Protein AF-A0A4W6EZX6-F1 (afdb_monomer_lite)

Foldseek 3Di:
DDDDDDDDDDDDDDDDDDDDDDDDDDDDDDDDDDDDDDDDDDDDDDDDDDWDDDPPATWTQDPVRDTDGDDPPPLDPPPWAWDDLDPPDDIATAQVNFWAKEQLDAPVLQPVPCCVPQQFRPWDDDPDPALEIFTADGWLVSVVSNVVVCVVVVFQAAEEEEQAPFWWKFAADDPTTTIIGIDGSVDRPDGDFDPDPVDDSQNSNVSRLVVQLSRCVVPVQWDWHHHDPPPQVVDGDIGGHDDSVSMDTPCRSQCVCCVVRVNYHYDYQHAGPDDHGDPVSVVVVVVVLVPDPLQDPPHDPPDDRHRYYYYYRSRPDSVVVVSVVVVVSVCVVVVVPPVVVVVVLVVVLVVVLVVLVVVLVVVVCVPCVVVVCPDPSVLVCLLVVVSLLVSLPPAFFDDDDADDAALPCCVPQVFGPWDDQPPALEIFTADAFLVSVLSVVCVCCDPVNNALAEEEEEAAPFFWKQFPRDIDTDDDPVPDDPDPPDDDDGPDIGGPVVSQVVCCVVRVNYHYDYQHAFPLFAGDLVSLLVLLVSVVVSCVVPVSYHYYYYYNRRADRVLLSQLSVVLSVCLVPNDDDDDPDADADPPCRCQSLVVQVLLVVVLVLADVSVVLLVSSSVSQQSSQVSGPNQPRRLSNLLVVLLVCLVVDPDPVSSVVSQLSSLRSNNNSSVSSLSSSLSVVCVVVVCPDGSNNCCSPPVSVSCVSVSQQQRDRVVVDRSVVPNSSGSSSSSSVSRPRHDDDDDDDD

Organism: Lates calcarifer (NCBI:txid8187)

pLDDT: mean 79.23, std 20.23, range [23.23, 98.5]

Sequence (745 aa):
MGTTASAAPQPVSVASPLESVHGNGMADSRQSLSMSPFQTVNIHNNKAKSIITNKVAPVVITYNCRQEFQIHDDILKTNYKLGQISDTMPEHYLVQGEYFMVQDVYSKADVLNTTGSYGAPNFRQVKGSYPLYGMGQPSLNGFKQVLQRLQAQGHEEVIFFCVREEPVVFLHKDDDFVPYTPRRKENLHENLHGLEKEVLVESLELTIRKELHDFAKLNENIFFVYNDIEYFKDEPQKISITCEEDIHVTEEVYKRPMFTMPAYRYYRLPLPMEGAPLEEDFDAFVNILRERPSLSLGHNASRPLPALLFSCQVGVGRTNLAMILGTLVMNRLKGDSHSTKDYFLNRTIQSLERYFYLIVFNAYLHEQYPLAFVSNFSQWMCCHAWLYRLLACMDLSELSYLAPDVLSTMKEMKAVNFRRVPKMPIYGVAQPTSEAAGAVLAHLTDERRKHSHVLWVNLQEELVLEGNGQIFTPREPSLTLEQEKQMKMFKSCLTVQEIFNQHKSSHQGLVYKRIPLPDCSAPREEDFDKLLEAMKSALAEDSHSAFVFNCSNGKGRTTTAMVVAVLTLWHFNGFPEFADDEIVSVPDAKYTKGEFEVVMQLVRLLPDGHRMKREVDMALDSVSETMTPMHYHLREIIICTYRQIKSGKTEKECQQLLLRSLQCLERYIYLILFNTYLHLEKKDSWQRSFAVWMEQVAARAGVYDILNQLGFSEFENPRDTPLARLRCRWQQQNIQSLPFRGEFV

Structure (mmCIF, N/CA/C/O backbone):
data_AF-A0A4W6EZX6-F1
#
_entry.id   AF-A0A4W6EZX6-F1
#
loop_
_atom_site.group_PDB
_atom_site.id
_atom_site.type_symbol
_atom_site.label_atom_id
_atom_site.label_alt_id
_atom_site.label_comp_id
_atom_site.label_asym_id
_atom_site.label_entity_id
_atom_site.label_seq_id
_atom_site.pdbx_PDB_ins_code
_atom_site.Cartn_x
_atom_site.Cartn_y
_atom_site.Cartn_z
_atom_site.occupancy
_atom_site.B_iso_or_equiv
_atom_site.auth_seq_id
_atom_site.auth_comp_id
_atom_site.auth_asym_id
_atom_site.auth_atom_id
_atom_site.pdbx_PDB_model_num
ATOM 1 N N . MET A 1 1 ? -38.247 46.069 52.350 1.00 29.94 1 MET A N 1
ATOM 2 C CA . MET A 1 1 ? -38.306 47.483 51.901 1.00 29.94 1 MET A CA 1
ATOM 3 C C . MET A 1 1 ? -38.140 47.506 50.384 1.00 29.94 1 MET A C 1
ATOM 5 O O . MET A 1 1 ? -37.716 46.485 49.857 1.00 29.94 1 MET A O 1
ATOM 9 N N . GLY A 1 2 ? -38.572 48.567 49.689 1.00 28.72 2 GLY A N 1
ATOM 10 C CA . GLY A 1 2 ? -38.607 48.606 48.212 1.00 28.72 2 GLY A CA 1
ATOM 11 C C . GLY A 1 2 ? -37.226 48.744 47.544 1.00 28.72 2 GLY A C 1
ATOM 12 O O . GLY A 1 2 ? -36.215 48.616 48.226 1.00 28.72 2 GLY A O 1
ATOM 13 N N . THR A 1 3 ? -37.108 49.003 46.236 1.00 28.50 3 THR A N 1
ATOM 14 C CA . THR A 1 3 ? -38.098 49.490 45.239 1.00 28.50 3 THR A CA 1
ATOM 15 C C . THR A 1 3 ? -37.572 49.271 43.800 1.00 28.50 3 THR A C 1
ATOM 17 O O . THR A 1 3 ? -36.364 49.291 43.620 1.00 28.50 3 THR A O 1
ATOM 20 N N . THR A 1 4 ? -38.481 49.150 42.811 1.00 31.28 4 THR A N 1
ATOM 21 C CA . THR A 1 4 ? -38.395 49.582 41.374 1.00 31.28 4 THR A CA 1
ATOM 22 C C . THR A 1 4 ? -37.097 49.353 40.554 1.00 31.28 4 THR A C 1
ATOM 24 O O . THR A 1 4 ? -36.056 49.867 40.932 1.00 31.28 4 THR A O 1
ATOM 27 N N . ALA A 1 5 ? -37.059 48.642 39.412 1.00 28.27 5 ALA A N 1
ATOM 28 C CA . ALA A 1 5 ? -37.815 48.732 38.131 1.00 28.27 5 ALA A CA 1
ATOM 29 C C . ALA A 1 5 ? -37.121 49.566 37.011 1.00 28.27 5 ALA A C 1
ATOM 31 O O . ALA A 1 5 ? -36.201 50.330 37.282 1.00 28.27 5 ALA A O 1
ATOM 32 N N . SER A 1 6 ? -37.628 49.426 35.769 1.00 29.28 6 SER A N 1
ATOM 33 C CA . SER A 1 6 ? -37.137 49.945 34.463 1.00 29.28 6 SER A CA 1
ATOM 34 C C . SER A 1 6 ? -35.989 49.152 33.791 1.00 29.28 6 SER A C 1
ATOM 36 O O . SER A 1 6 ? -35.141 48.604 34.482 1.00 29.28 6 SER A O 1
ATOM 38 N N . ALA A 1 7 ? -35.921 49.028 32.453 1.00 28.20 7 ALA A N 1
ATOM 39 C CA . ALA A 1 7 ? -36.606 49.814 31.410 1.00 28.20 7 ALA A CA 1
ATOM 40 C C . ALA A 1 7 ? -37.227 49.008 30.234 1.00 28.20 7 ALA A C 1
ATOM 42 O O . ALA A 1 7 ? -37.025 47.809 30.079 1.00 28.20 7 ALA A O 1
ATOM 43 N N . ALA A 1 8 ? -38.025 49.743 29.451 1.00 29.09 8 ALA A N 1
ATOM 44 C CA . ALA A 1 8 ? -39.027 49.378 28.441 1.00 29.09 8 ALA A CA 1
ATOM 45 C C . ALA A 1 8 ? -38.514 48.799 27.078 1.00 29.09 8 ALA A C 1
ATOM 47 O O . ALA A 1 8 ? -37.305 48.727 26.868 1.00 29.09 8 ALA A O 1
ATOM 48 N N . PRO A 1 9 ? -39.420 48.391 26.148 1.00 36.22 9 PRO A N 1
ATOM 49 C CA . PRO A 1 9 ? -39.126 47.578 24.948 1.00 36.22 9 PRO A CA 1
ATOM 50 C C . PRO A 1 9 ? -39.354 48.322 23.602 1.00 36.22 9 PRO A C 1
ATOM 52 O O . PRO A 1 9 ? -39.570 49.530 23.634 1.00 36.22 9 PRO A O 1
ATOM 55 N N . GLN A 1 10 ? -39.405 47.570 22.471 1.00 27.00 10 GLN A N 1
ATOM 56 C CA . GLN A 1 10 ? -40.060 47.814 21.139 1.00 27.00 10 GLN A CA 1
ATOM 57 C C . GLN A 1 10 ? -39.105 47.626 19.922 1.00 27.00 10 GLN A C 1
ATOM 59 O O . GLN A 1 10 ? -37.898 47.769 20.105 1.00 27.00 10 GLN A O 1
ATOM 64 N N . PRO A 1 11 ? -39.587 47.442 18.662 1.00 34.47 11 PRO A N 1
ATOM 65 C CA . PRO A 1 11 ? -40.791 46.713 18.192 1.00 34.47 11 PRO A CA 1
ATOM 66 C C . PRO A 1 11 ? -40.631 45.930 16.852 1.00 34.47 11 PRO A C 1
ATOM 68 O O . PRO A 1 11 ? -39.888 46.352 15.974 1.00 34.47 11 PRO A O 1
ATOM 71 N N . VAL A 1 12 ? -41.468 44.904 16.615 1.00 25.17 12 VAL A N 1
ATOM 72 C CA . VAL A 1 12 ? -41.990 44.476 15.282 1.00 25.17 12 VAL A CA 1
ATOM 73 C C . VAL A 1 12 ? -43.359 43.809 15.561 1.00 25.17 12 VAL A C 1
ATOM 75 O O . VAL A 1 12 ? -43.411 42.941 16.425 1.00 25.17 12 VAL A O 1
ATOM 78 N N . SER A 1 13 ? -44.545 44.207 15.080 1.00 27.34 13 SER A N 1
ATOM 79 C CA . SER A 1 13 ? -45.048 44.692 13.772 1.00 27.34 13 SER A CA 1
ATOM 80 C C . SER A 1 13 ? -45.480 43.584 12.796 1.00 27.34 13 SER A C 1
ATOM 82 O O . SER A 1 13 ? -44.790 43.283 11.833 1.00 27.34 13 SER A O 1
ATOM 84 N N . VAL A 1 14 ? -46.657 43.014 13.095 1.00 25.73 14 VAL A N 1
ATOM 85 C CA . VAL A 1 14 ? -47.718 42.473 12.208 1.00 25.73 14 VAL A CA 1
ATOM 86 C C . VAL A 1 14 ? -47.364 42.135 10.747 1.00 25.73 14 VAL A C 1
ATOM 88 O O . VAL A 1 14 ? -47.022 43.014 9.962 1.00 25.73 14 VAL A O 1
ATOM 91 N N . ALA A 1 15 ? -47.695 40.904 10.341 1.00 26.58 15 ALA A N 1
ATOM 92 C CA . ALA A 1 15 ? -48.038 40.565 8.958 1.00 26.58 15 ALA A CA 1
ATOM 93 C C . ALA A 1 15 ? -49.455 39.958 8.899 1.00 26.58 15 ALA A C 1
ATOM 95 O O . ALA A 1 15 ? -49.827 39.153 9.754 1.00 26.58 15 ALA A O 1
ATOM 96 N N . SER A 1 16 ? -50.241 40.353 7.897 1.00 28.78 16 SER A N 1
ATOM 97 C CA . SER A 1 16 ? -51.589 39.846 7.591 1.00 28.78 16 SER A CA 1
ATOM 98 C C . SER A 1 16 ? -51.741 39.644 6.061 1.00 28.78 16 SER A C 1
ATOM 100 O O . SER A 1 16 ? -50.862 40.084 5.317 1.00 28.78 16 SER A O 1
ATOM 102 N N . PRO A 1 17 ? -52.756 38.895 5.577 1.00 39.66 17 PRO A N 1
ATOM 103 C CA . PRO A 1 17 ? -52.629 38.104 4.343 1.00 39.66 17 PRO A CA 1
ATOM 104 C C . PRO A 1 17 ? -53.345 38.676 3.101 1.00 39.66 17 PRO A C 1
ATOM 106 O O . PRO A 1 17 ? -54.164 39.584 3.205 1.00 39.66 17 PRO A O 1
ATOM 109 N N . LEU A 1 18 ? -53.113 38.031 1.950 1.00 25.83 18 LEU A N 1
ATOM 110 C CA . LEU A 1 18 ? -54.017 37.959 0.787 1.00 25.83 18 LEU A CA 1
ATOM 111 C C . LEU A 1 18 ? -54.174 36.466 0.410 1.00 25.83 18 LEU A C 1
ATOM 113 O O . LEU A 1 18 ? -53.188 35.735 0.442 1.00 25.83 18 LEU A O 1
ATOM 117 N N . GLU A 1 19 ? -55.394 35.910 0.365 1.00 25.92 19 GLU A N 1
ATOM 118 C CA . GLU A 1 19 ? -56.299 35.799 -0.811 1.00 25.92 19 GLU A CA 1
ATOM 119 C C . GLU A 1 19 ? -55.755 34.882 -1.928 1.00 25.92 19 GLU A C 1
ATOM 121 O O . GLU A 1 19 ? -54.588 34.974 -2.279 1.00 25.92 19 GLU A O 1
ATOM 126 N N . SER A 1 20 ? -56.518 34.008 -2.601 1.00 25.45 20 SER A N 1
ATOM 127 C CA . SER A 1 20 ? -57.930 33.546 -2.544 1.00 25.45 20 SER A CA 1
ATOM 128 C C . SER A 1 20 ? -57.994 32.187 -3.323 1.00 25.45 20 SER A C 1
ATOM 130 O O . SER A 1 20 ? -56.981 31.791 -3.888 1.00 25.45 20 SER A O 1
ATOM 132 N N . VAL A 1 21 ? -59.026 31.322 -3.346 1.00 27.55 21 VAL A N 1
ATOM 133 C CA . VAL A 1 21 ? -60.388 31.439 -3.927 1.00 27.55 21 VAL A CA 1
ATOM 134 C C . VAL A 1 21 ? -61.233 30.186 -3.550 1.00 27.55 21 VAL A C 1
ATOM 136 O O . VAL A 1 21 ? -60.694 29.117 -3.291 1.00 27.55 21 VAL A O 1
ATOM 139 N N . HIS A 1 22 ? -62.559 30.375 -3.545 1.00 28.58 22 HIS A N 1
ATOM 140 C CA . HIS A 1 22 ? -63.751 29.495 -3.430 1.00 28.58 22 HIS A CA 1
ATOM 141 C C . HIS A 1 22 ? -63.690 27.961 -3.701 1.00 28.58 22 HIS A C 1
ATOM 143 O O . HIS A 1 22 ? -62.875 27.488 -4.480 1.00 28.58 22 HIS A O 1
ATOM 149 N N . GLY A 1 23 ? -64.652 27.158 -3.198 1.00 26.31 23 GLY A N 1
ATOM 150 C CA . GLY A 1 23 ? -65.772 27.492 -2.286 1.00 26.31 23 GLY A CA 1
ATOM 151 C C . GLY A 1 23 ? -66.947 26.482 -2.233 1.00 26.31 23 GLY A C 1
ATOM 152 O O . GLY A 1 23 ? -66.912 25.471 -2.918 1.00 26.31 23 GLY A O 1
ATOM 153 N N . ASN A 1 24 ? -67.970 26.833 -1.427 1.00 27.44 24 ASN A N 1
ATOM 154 C CA . ASN A 1 24 ? -69.381 26.367 -1.312 1.00 27.44 24 ASN A CA 1
ATOM 155 C C . ASN A 1 24 ? -69.746 24.852 -1.305 1.00 27.44 24 ASN A C 1
ATOM 157 O O . ASN A 1 24 ? -69.285 24.088 -2.137 1.00 27.44 24 ASN A O 1
ATOM 161 N N . GLY A 1 25 ? -70.699 24.370 -0.483 1.00 26.47 25 GLY A N 1
ATOM 162 C CA . GLY A 1 25 ? -71.468 25.015 0.603 1.00 26.47 25 GLY A CA 1
ATOM 163 C C . GLY A 1 25 ? -72.848 24.367 0.894 1.00 26.47 25 GLY A C 1
ATOM 164 O O . GLY A 1 25 ? -73.399 23.710 0.020 1.00 26.47 25 GLY A O 1
ATOM 165 N N . MET A 1 26 ? -73.417 24.664 2.083 1.00 29.53 26 MET A N 1
ATOM 166 C CA . MET A 1 26 ? -74.809 24.400 2.561 1.00 29.53 26 MET A CA 1
ATOM 167 C C . MET A 1 26 ? -75.214 22.925 2.868 1.00 29.53 26 MET A C 1
ATOM 169 O O . MET A 1 26 ? -74.715 22.010 2.228 1.00 29.53 26 MET A O 1
ATOM 173 N N . ALA A 1 27 ? -76.088 22.601 3.848 1.00 29.56 27 ALA A N 1
ATOM 174 C CA . ALA A 1 27 ? -76.964 23.416 4.725 1.00 29.56 27 ALA A CA 1
ATOM 175 C C . ALA A 1 27 ? -77.236 22.783 6.130 1.00 29.56 27 ALA A C 1
ATOM 177 O O . ALA A 1 27 ? -77.193 21.565 6.253 1.00 29.56 27 ALA A O 1
ATOM 178 N N . ASP A 1 28 ? -77.578 23.631 7.122 1.00 27.83 28 ASP A N 1
ATOM 179 C CA . ASP A 1 28 ? -78.658 23.547 8.152 1.00 27.83 28 ASP A CA 1
ATOM 180 C C . ASP A 1 28 ? -78.988 22.261 8.971 1.00 27.83 28 ASP A C 1
ATOM 182 O O . ASP A 1 28 ? -78.931 21.150 8.469 1.00 27.83 28 ASP A O 1
ATOM 186 N N . SER A 1 29 ? -79.536 22.301 10.208 1.00 27.84 29 SER A N 1
ATOM 187 C CA . SER A 1 29 ? -79.684 23.325 11.283 1.00 27.84 29 SER A CA 1
ATOM 188 C C . SER A 1 29 ? -80.366 22.706 12.547 1.00 27.84 29 SER A C 1
ATOM 190 O O . SER A 1 29 ? -80.954 21.632 12.426 1.00 27.84 29 SER A O 1
ATOM 192 N N . ARG A 1 30 ? -80.363 23.427 13.702 1.00 28.06 30 ARG A N 1
ATOM 193 C CA . ARG A 1 30 ? -81.192 23.333 14.966 1.00 28.06 30 ARG A CA 1
ATOM 194 C C . ARG A 1 30 ? -80.369 23.182 16.271 1.00 28.06 30 ARG A C 1
ATOM 196 O O . ARG A 1 30 ? -79.596 22.248 16.398 1.00 28.06 30 ARG A O 1
ATOM 203 N N . GLN A 1 31 ? -80.345 24.205 17.149 1.00 27.80 31 GLN A N 1
ATOM 204 C CA . GLN A 1 31 ? -81.182 24.422 18.371 1.00 27.80 31 GLN A CA 1
ATOM 205 C C . GLN A 1 31 ? -80.861 23.471 19.555 1.00 27.80 31 GLN A C 1
ATOM 207 O O . GLN A 1 31 ? -80.696 22.284 19.333 1.00 27.80 31 GLN A O 1
ATOM 212 N N . SER A 1 32 ? -80.828 23.870 20.840 1.00 25.62 32 SER A N 1
ATOM 213 C CA . SER A 1 32 ? -80.883 25.190 21.518 1.00 25.62 32 SER A CA 1
ATOM 214 C C . SER A 1 32 ? -80.575 25.032 23.030 1.00 25.62 32 SER A C 1
ATOM 216 O O . SER A 1 32 ? -80.794 23.959 23.583 1.00 25.62 32 SER A O 1
ATOM 218 N N . LEU A 1 33 ? -80.130 26.096 23.714 1.00 28.69 33 LEU A N 1
ATOM 219 C CA . LEU A 1 33 ? -79.898 26.147 25.176 1.00 28.69 33 LEU A CA 1
ATOM 220 C C . LEU A 1 33 ? -81.200 26.291 25.998 1.00 28.69 33 LEU A C 1
ATOM 222 O O . LEU A 1 33 ? -82.121 26.974 25.555 1.00 28.69 33 LEU A O 1
ATOM 226 N N . SER A 1 34 ? -81.226 25.792 27.243 1.00 24.30 34 SER A N 1
ATOM 227 C CA . SER A 1 34 ? -82.145 26.268 28.298 1.00 24.30 34 SER A CA 1
ATOM 228 C C . SER A 1 34 ? -81.578 26.056 29.716 1.00 24.30 34 SER A C 1
ATOM 230 O O . SER A 1 34 ? -80.784 25.146 29.950 1.00 24.30 34 SER A O 1
ATOM 232 N N . MET A 1 35 ? -81.966 26.914 30.670 1.00 23.53 35 MET A N 1
ATOM 233 C CA . MET A 1 35 ? -81.557 26.854 32.084 1.00 23.53 35 MET A CA 1
ATOM 234 C C . MET A 1 35 ? -82.755 26.936 33.042 1.00 23.53 35 MET A C 1
ATOM 236 O O . MET A 1 35 ? -83.558 27.855 32.905 1.00 23.53 35 MET A O 1
ATOM 240 N N . SER A 1 36 ? -82.705 26.143 34.129 1.00 28.67 36 SER A N 1
ATOM 241 C CA . SER A 1 36 ? -83.253 26.450 35.480 1.00 28.67 36 SER A CA 1
ATOM 242 C C . SER A 1 36 ? -84.792 26.616 35.624 1.00 28.67 36 SER A C 1
ATOM 244 O O . SER A 1 36 ? -85.482 26.601 34.606 1.00 28.67 36 SER A O 1
ATOM 246 N N . PRO A 1 37 ? -85.375 26.820 36.838 1.00 48.88 37 PRO A N 1
ATOM 247 C CA . PRO A 1 37 ? -84.842 26.737 38.216 1.00 48.88 37 PRO A CA 1
ATOM 248 C C . PRO A 1 37 ? -85.743 25.889 39.184 1.00 48.88 37 PRO A C 1
ATOM 250 O O . PRO A 1 37 ? -86.470 25.014 38.728 1.00 48.88 37 PRO A O 1
ATOM 253 N N . PHE A 1 38 ? -85.711 26.223 40.495 1.00 24.36 38 PHE A N 1
ATOM 254 C CA . PHE A 1 38 ? -86.570 25.836 41.655 1.00 24.36 38 PHE A CA 1
ATOM 255 C C . PHE A 1 38 ? -86.063 24.708 42.596 1.00 24.36 38 PHE A C 1
ATOM 257 O O . PHE A 1 38 ? -85.518 23.721 42.123 1.00 24.36 38 PHE A O 1
ATOM 264 N N . GLN A 1 39 ? -86.283 24.724 43.929 1.00 25.66 39 GLN A N 1
ATOM 265 C CA . GLN A 1 39 ? -86.237 25.805 44.951 1.00 25.66 39 GLN A CA 1
ATOM 266 C C . GLN A 1 39 ? -86.296 25.185 46.379 1.00 25.66 39 GLN A C 1
ATOM 268 O O . GLN A 1 39 ? -87.244 24.456 46.627 1.00 25.66 39 GLN A O 1
ATOM 273 N N . THR A 1 40 ? -85.397 25.558 47.321 1.00 25.95 40 THR A N 1
ATOM 274 C CA . THR A 1 40 ? -85.543 25.523 48.826 1.00 25.95 40 THR A CA 1
ATOM 275 C C . THR A 1 40 ? -85.953 24.199 49.545 1.00 25.95 40 THR A C 1
ATOM 277 O O . THR A 1 40 ? -86.765 23.450 49.039 1.00 25.95 40 THR A O 1
ATOM 280 N N . VAL A 1 41 ? -85.565 23.808 50.775 1.00 26.48 41 VAL A N 1
ATOM 281 C CA . VAL A 1 41 ? -84.694 24.252 51.905 1.00 26.48 41 VAL A CA 1
ATOM 282 C C . VAL A 1 41 ? -84.519 22.980 52.794 1.00 26.48 41 VAL A C 1
ATOM 284 O O . VAL A 1 41 ? -85.448 22.181 52.851 1.00 26.48 41 VAL A O 1
ATOM 287 N N . ASN A 1 42 ? -83.383 22.659 53.444 1.00 23.23 42 ASN A N 1
ATOM 288 C CA . ASN A 1 42 ? -83.018 23.138 54.794 1.00 23.23 42 ASN A CA 1
ATOM 289 C C . ASN A 1 42 ? -81.659 22.582 55.325 1.00 23.23 42 ASN A C 1
ATOM 291 O O . ASN A 1 42 ? -81.168 21.580 54.819 1.00 23.23 42 ASN A O 1
ATOM 295 N N . ILE A 1 43 ? -81.179 23.173 56.438 1.00 26.91 43 ILE A N 1
ATOM 296 C CA . ILE A 1 43 ? -80.142 22.732 57.414 1.00 26.91 43 ILE A CA 1
ATOM 297 C C . ILE A 1 43 ? -78.716 23.353 57.306 1.00 26.91 43 ILE A C 1
ATOM 299 O O . ILE A 1 43 ? -77.799 22.833 56.685 1.00 26.91 43 ILE A O 1
ATOM 303 N N . HIS A 1 44 ? -78.578 24.455 58.065 1.00 27.33 44 HIS A N 1
ATOM 304 C CA . HIS A 1 44 ? -77.471 24.923 58.936 1.00 27.33 44 HIS A CA 1
ATOM 305 C C . HIS A 1 44 ? -76.073 25.392 58.440 1.00 27.33 44 HIS A C 1
ATOM 307 O O . HIS A 1 44 ? -75.187 24.613 58.120 1.00 27.33 44 HIS A O 1
ATOM 313 N N . ASN A 1 45 ? -75.853 26.710 58.628 1.00 29.42 45 ASN A N 1
ATOM 314 C CA . ASN A 1 45 ? -74.685 27.397 59.232 1.00 29.42 45 ASN A CA 1
ATOM 315 C C . ASN A 1 45 ? -73.281 26.767 59.029 1.00 29.42 45 ASN A C 1
ATOM 317 O O . ASN A 1 45 ? -72.906 25.856 59.754 1.00 29.42 45 ASN A O 1
ATOM 321 N N . ASN A 1 46 ? -72.370 27.325 58.220 1.00 29.61 46 ASN A N 1
ATOM 322 C CA . ASN A 1 46 ? -71.824 28.678 58.404 1.00 29.61 46 ASN A CA 1
ATOM 323 C C . ASN A 1 46 ? -71.061 29.205 57.163 1.00 29.61 46 ASN A C 1
ATOM 325 O O . ASN A 1 46 ? -70.109 28.590 56.699 1.00 29.61 46 ASN A O 1
ATOM 329 N N . LYS A 1 47 ? -71.450 30.406 56.715 1.00 35.09 47 LYS A N 1
ATOM 330 C CA . LYS A 1 47 ? -70.663 31.463 56.034 1.00 35.09 47 LYS A CA 1
ATOM 331 C C . LYS A 1 47 ? -69.443 31.052 55.170 1.00 35.09 47 LYS A C 1
ATOM 333 O O . LYS A 1 47 ? -68.318 30.974 55.645 1.00 35.09 47 LYS A O 1
ATOM 338 N N . ALA A 1 48 ? -69.721 30.940 53.868 1.00 35.50 48 ALA A N 1
ATOM 339 C CA . ALA A 1 48 ? -68.934 31.374 52.699 1.00 35.50 48 ALA A CA 1
ATOM 340 C C . ALA A 1 48 ? -67.387 31.440 52.767 1.00 35.50 48 ALA A C 1
ATOM 342 O O . ALA A 1 48 ? -66.806 32.287 53.443 1.00 35.50 48 ALA A O 1
ATOM 343 N N . LYS A 1 49 ? -66.738 30.697 51.857 1.00 39.66 49 LYS A N 1
ATOM 344 C CA . LYS A 1 49 ? -65.404 31.008 51.311 1.00 39.66 49 LYS A CA 1
ATOM 345 C C . LYS A 1 49 ? -65.531 31.319 49.818 1.00 39.66 49 LYS A C 1
ATOM 347 O O . LYS A 1 49 ? -66.300 30.661 49.122 1.00 39.66 49 LYS A O 1
ATOM 352 N N . SER A 1 50 ? -64.775 32.303 49.333 1.00 41.41 50 SER A N 1
ATOM 353 C CA . SER A 1 50 ? -64.684 32.601 47.899 1.00 41.41 50 SER A CA 1
ATOM 354 C C . SER A 1 50 ? -63.759 31.584 47.228 1.00 41.41 50 SER A C 1
ATOM 356 O O . SER A 1 50 ? -62.618 31.426 47.660 1.00 41.41 50 SER A O 1
ATOM 358 N N . ILE A 1 51 ? -64.249 30.886 46.204 1.00 47.81 51 ILE A N 1
ATOM 359 C CA . ILE A 1 51 ? -63.482 29.889 45.447 1.00 47.81 51 ILE A CA 1
ATOM 360 C C . ILE A 1 51 ? -63.096 30.513 44.106 1.00 47.81 51 ILE A C 1
ATOM 362 O O . ILE A 1 51 ? -63.968 30.871 43.319 1.00 47.81 51 ILE A O 1
ATOM 366 N N . ILE A 1 52 ? -61.793 30.611 43.833 1.00 50.12 52 ILE A N 1
ATOM 367 C CA . ILE A 1 52 ? -61.270 30.975 42.512 1.00 50.12 52 ILE A CA 1
ATOM 368 C C . ILE A 1 52 ? -60.585 29.736 41.939 1.00 50.12 52 ILE A C 1
ATOM 370 O O . ILE A 1 52 ? -59.468 29.391 42.318 1.00 50.12 52 ILE A O 1
ATOM 374 N N . THR A 1 53 ? -61.269 29.044 41.031 1.00 42.31 53 THR A N 1
ATOM 375 C CA . THR A 1 53 ? -60.719 27.886 40.319 1.00 42.31 53 THR A CA 1
ATOM 376 C C . THR A 1 53 ? -59.926 28.342 39.099 1.00 42.31 53 THR A C 1
ATOM 378 O O . THR A 1 53 ? -60.517 28.754 38.099 1.00 42.31 53 THR A O 1
ATOM 381 N N . ASN A 1 54 ? -58.601 28.194 39.130 1.00 45.47 54 ASN A N 1
ATOM 382 C CA . ASN A 1 54 ? -57.854 27.966 37.894 1.00 45.47 54 ASN A CA 1
ATOM 383 C C . ASN A 1 54 ? -57.905 26.460 37.578 1.00 45.47 54 ASN A C 1
ATOM 385 O O . ASN A 1 54 ? -57.845 25.640 38.492 1.00 45.47 54 ASN A O 1
ATOM 389 N N . LYS A 1 55 ? -57.991 26.080 36.297 1.00 53.66 55 LYS A N 1
ATOM 390 C CA . LYS A 1 55 ? -58.133 24.678 35.851 1.00 53.66 55 LYS A CA 1
ATOM 391 C C . LYS A 1 55 ? -56.908 23.787 36.121 1.00 53.66 55 LYS A C 1
ATOM 393 O O . LYS A 1 55 ? -56.959 22.606 35.805 1.00 53.66 55 LYS A O 1
ATOM 398 N N . VAL A 1 56 ? -55.826 24.343 36.669 1.00 49.75 56 VAL A N 1
ATOM 399 C CA . VAL A 1 56 ? -54.545 23.645 36.885 1.00 49.75 56 VAL A CA 1
ATOM 400 C C . VAL A 1 56 ? -54.258 23.377 38.374 1.00 49.75 56 VAL A C 1
ATOM 402 O O . VAL A 1 56 ? -53.525 22.450 38.686 1.00 49.75 56 VAL A O 1
ATOM 405 N N . ALA A 1 57 ? -54.852 24.144 39.300 1.00 46.69 57 ALA A N 1
ATOM 406 C CA . ALA A 1 57 ? -54.772 23.899 40.746 1.00 46.69 57 ALA A CA 1
ATOM 407 C C . ALA A 1 57 ? -55.888 24.666 41.496 1.00 46.69 57 ALA A C 1
ATOM 409 O O . ALA A 1 57 ? -55.925 25.900 41.415 1.00 46.69 57 ALA A O 1
ATOM 410 N N . PRO A 1 58 ? -56.789 23.995 42.242 1.00 50.12 58 PRO A N 1
ATOM 411 C CA . PRO A 1 58 ? -57.735 24.667 43.131 1.00 50.12 58 PRO A CA 1
ATOM 412 C C . PRO A 1 58 ? -57.019 25.191 44.384 1.00 50.12 58 PRO A C 1
ATOM 414 O O . PRO A 1 58 ? -56.302 24.445 45.046 1.00 50.12 58 PRO A O 1
ATOM 417 N N . VAL A 1 59 ? -57.246 26.455 44.752 1.00 48.75 59 VAL A N 1
ATOM 418 C CA . VAL A 1 59 ? -56.726 27.041 46.002 1.00 48.75 59 VAL A CA 1
ATOM 419 C C . VAL A 1 59 ? -57.894 27.439 46.897 1.00 48.75 59 VAL A C 1
ATOM 421 O O . VAL A 1 59 ? -58.735 28.252 46.508 1.00 48.75 59 VAL A O 1
ATOM 424 N N . VAL A 1 60 ? -57.936 26.898 48.117 1.00 50.00 60 VAL A N 1
ATOM 425 C CA . VAL A 1 60 ? -58.947 27.245 49.126 1.00 50.00 60 VAL A CA 1
ATOM 426 C C . VAL A 1 60 ? -58.340 28.212 50.137 1.00 50.00 60 VAL A C 1
ATOM 428 O O . VAL A 1 60 ? -57.546 27.824 50.988 1.00 50.00 60 VAL A O 1
ATOM 431 N N . ILE A 1 61 ? -58.746 29.481 50.089 1.00 51.81 61 ILE A N 1
ATOM 432 C CA . ILE A 1 61 ? -58.340 30.469 51.096 1.00 51.81 61 ILE A CA 1
ATOM 433 C C . ILE A 1 61 ? -59.237 30.303 52.326 1.00 51.81 61 ILE A C 1
ATOM 435 O O . ILE A 1 61 ? -60.459 30.450 52.245 1.00 51.81 61 ILE A O 1
ATOM 439 N N . THR A 1 62 ? -58.648 29.983 53.480 1.00 48.72 62 THR A N 1
ATOM 440 C CA . THR A 1 62 ? -59.387 29.923 54.751 1.00 48.72 62 THR A CA 1
ATOM 441 C C . THR A 1 62 ? -59.361 31.272 55.486 1.00 48.72 62 THR A C 1
ATOM 443 O O . THR A 1 62 ? -58.598 32.168 55.131 1.00 48.72 62 THR A O 1
ATOM 446 N N . TYR A 1 63 ? -60.200 31.439 56.517 1.00 48.12 63 TYR A N 1
ATOM 447 C CA . TYR A 1 63 ? -60.356 32.702 57.263 1.00 48.12 63 TYR A CA 1
ATOM 448 C C . TYR A 1 63 ? -59.065 33.233 57.927 1.00 48.12 63 TYR A C 1
ATOM 450 O O . TYR A 1 63 ? -59.048 34.372 58.381 1.00 48.12 63 TYR A O 1
ATOM 458 N N . ASN A 1 64 ? -57.991 32.435 57.983 1.00 54.94 64 ASN A N 1
ATOM 459 C CA . ASN A 1 64 ? -56.671 32.827 58.493 1.00 54.94 64 ASN A CA 1
ATOM 460 C C . ASN A 1 64 ? -55.689 33.318 57.401 1.00 54.94 64 ASN A C 1
ATOM 462 O O . ASN A 1 64 ? -54.519 33.549 57.705 1.00 54.94 64 ASN A O 1
ATOM 466 N N . CYS A 1 65 ? -56.137 33.438 56.144 1.00 49.38 65 CYS A N 1
ATOM 467 C CA . CYS A 1 65 ? -55.339 33.833 54.976 1.00 49.38 65 CYS A CA 1
ATOM 468 C C . CYS A 1 65 ? -54.099 32.961 54.685 1.00 49.38 65 CYS A C 1
ATOM 470 O O . CYS A 1 65 ? -53.181 33.414 54.001 1.00 49.38 65 CYS A O 1
ATOM 472 N N . ARG A 1 66 ? -54.060 31.705 55.152 1.00 45.22 66 ARG A N 1
ATOM 473 C CA . ARG A 1 66 ? -53.050 30.726 54.722 1.00 45.22 66 ARG A CA 1
ATOM 474 C C . ARG A 1 66 ? -53.502 30.013 53.448 1.00 45.22 66 ARG A C 1
ATOM 476 O O . ARG A 1 66 ? -54.675 29.661 53.313 1.00 45.22 66 ARG A O 1
ATOM 483 N N . GLN A 1 67 ? -52.561 29.811 52.527 1.00 42.53 67 GLN A N 1
ATOM 484 C CA . GLN A 1 67 ? -52.713 28.869 51.421 1.00 42.53 67 GLN A CA 1
ATOM 485 C C . GLN A 1 67 ? -52.465 27.457 51.950 1.00 42.53 67 GLN A C 1
ATOM 487 O O . GLN A 1 67 ? -51.411 27.188 52.522 1.00 42.53 67 GLN A O 1
ATOM 492 N N . GLU A 1 68 ? -53.423 26.567 51.727 1.00 46.09 68 GLU A N 1
ATOM 493 C CA . GLU A 1 68 ? -53.274 25.127 51.922 1.00 46.09 68 GLU A CA 1
ATOM 494 C C . GLU A 1 68 ? -53.498 24.470 50.556 1.00 46.09 68 GLU A C 1
ATOM 496 O O . GLU A 1 68 ? -54.508 24.725 49.894 1.00 46.09 68 GLU A O 1
ATOM 501 N N . PHE A 1 69 ? -52.521 23.683 50.100 1.00 46.69 69 PHE A N 1
ATOM 502 C CA . PHE A 1 69 ? -52.630 22.909 48.866 1.00 46.69 69 PHE A CA 1
ATOM 503 C C . PHE A 1 69 ? -53.337 21.595 49.183 1.00 46.69 69 PHE A C 1
ATOM 505 O O . PHE A 1 69 ? -52.871 20.828 50.023 1.00 46.69 69 PHE A O 1
ATOM 512 N N . GLN A 1 70 ? -54.450 21.329 48.504 1.00 42.84 70 GLN A N 1
ATOM 513 C CA . GLN A 1 70 ? -55.129 20.044 48.600 1.00 42.84 70 GLN A CA 1
ATOM 514 C C . GLN A 1 70 ? -54.504 19.095 47.571 1.00 42.84 70 GLN A C 1
ATOM 516 O O . GLN A 1 70 ? -54.819 19.165 46.383 1.00 42.84 70 GLN A O 1
ATOM 521 N N . ILE A 1 71 ? -53.584 18.240 48.022 1.00 42.41 71 ILE A N 1
ATOM 522 C CA . ILE A 1 71 ? -53.161 17.075 47.241 1.00 42.41 71 ILE A CA 1
ATOM 523 C C . ILE A 1 71 ? -54.303 16.061 47.341 1.00 42.41 71 ILE A C 1
ATOM 525 O O . ILE A 1 71 ? -54.681 15.653 48.439 1.00 42.41 71 ILE A O 1
ATOM 529 N N . HIS A 1 72 ? -54.892 15.700 46.204 1.00 41.94 72 HIS A N 1
ATOM 530 C CA . HIS A 1 72 ? -55.770 14.538 46.123 1.00 41.94 72 HIS A CA 1
ATOM 531 C C . HIS A 1 72 ? -54.888 13.298 45.942 1.00 41.94 72 HIS A C 1
ATOM 533 O O . HIS A 1 72 ? -54.468 13.010 44.826 1.00 41.94 72 HIS A O 1
ATOM 539 N N . ASP A 1 73 ? -54.630 12.571 47.032 1.00 43.44 73 ASP A N 1
ATOM 540 C CA . ASP A 1 73 ? -53.904 11.285 47.036 1.00 43.44 73 ASP A CA 1
ATOM 541 C C . ASP A 1 73 ? -54.756 10.103 46.509 1.00 43.44 73 ASP A C 1
ATOM 543 O O . ASP A 1 73 ? -54.433 8.932 46.719 1.00 43.44 73 ASP A O 1
ATOM 547 N N . ASP A 1 74 ? -55.854 10.386 45.803 1.00 46.97 74 ASP A N 1
ATOM 548 C CA . ASP A 1 74 ? -56.676 9.373 45.145 1.00 46.97 74 ASP A CA 1
ATOM 549 C C . ASP A 1 74 ? -55.964 8.889 43.869 1.00 46.97 74 ASP A C 1
ATOM 551 O O . ASP A 1 74 ? -56.077 9.500 42.803 1.00 46.97 74 ASP A O 1
ATOM 555 N N . ILE A 1 75 ? -55.225 7.777 43.970 1.00 54.47 75 ILE A N 1
ATOM 556 C CA . ILE A 1 75 ? -54.562 7.131 42.825 1.00 54.47 75 ILE A CA 1
ATOM 557 C C . ILE A 1 75 ? -55.631 6.600 41.854 1.00 54.47 75 ILE A C 1
ATOM 559 O O . ILE A 1 75 ? -56.150 5.488 41.987 1.00 54.47 75 ILE A O 1
ATOM 563 N N . LEU A 1 76 ? -55.976 7.409 40.854 1.00 51.69 76 LEU A N 1
ATOM 564 C CA . LEU A 1 76 ? -56.947 7.049 39.827 1.00 51.69 76 LEU A CA 1
ATOM 565 C C . LEU A 1 76 ? -56.352 5.988 38.890 1.00 51.69 76 LEU A C 1
ATOM 567 O O . LEU A 1 76 ? -55.487 6.286 38.072 1.00 51.69 76 LEU A O 1
ATOM 571 N N . LYS A 1 77 ? -56.892 4.761 38.933 1.00 55.53 77 LYS A N 1
ATOM 572 C CA . LYS A 1 77 ? -56.557 3.633 38.028 1.00 55.53 77 LYS A CA 1
ATOM 573 C C . LYS A 1 77 ? -56.793 3.897 36.526 1.00 55.53 77 LYS A C 1
ATOM 575 O O . LYS A 1 77 ? -56.649 2.991 35.708 1.00 55.53 77 LYS A O 1
ATOM 580 N N . THR A 1 78 ? -57.204 5.099 36.137 1.00 47.91 78 THR A N 1
ATOM 581 C CA . THR A 1 78 ? -57.490 5.452 34.747 1.00 47.91 78 THR A CA 1
ATOM 582 C C . THR A 1 78 ? -56.202 5.484 33.921 1.00 47.91 78 THR A C 1
ATOM 584 O O . THR A 1 78 ? -55.441 6.443 34.017 1.00 47.91 78 THR A O 1
ATOM 587 N N . ASN A 1 79 ? -56.043 4.471 33.057 1.00 64.62 79 ASN A N 1
ATOM 588 C CA . ASN A 1 79 ? -55.067 4.328 31.957 1.00 64.62 79 ASN A CA 1
ATOM 589 C C . ASN A 1 79 ? -53.788 3.503 32.216 1.00 64.62 79 ASN A C 1
ATOM 591 O O . ASN A 1 79 ? -52.978 3.379 31.298 1.00 64.62 79 ASN A O 1
ATOM 595 N N . TYR A 1 80 ? -53.609 2.871 33.380 1.00 85.00 80 TYR A N 1
ATOM 596 C CA . TYR A 1 80 ? -52.497 1.924 33.564 1.00 85.00 80 TYR A CA 1
ATOM 597 C C . TYR A 1 80 ? -52.766 0.585 32.863 1.00 85.00 80 TYR A C 1
ATOM 599 O O . TYR A 1 80 ? -53.864 0.036 32.962 1.00 85.00 80 TYR A O 1
ATOM 607 N N . LYS A 1 81 ? -51.756 0.050 32.165 1.00 89.06 81 LYS A N 1
ATOM 608 C CA . LYS A 1 81 ? -51.823 -1.254 31.487 1.00 89.06 81 LYS A CA 1
ATOM 609 C C . LYS A 1 81 ? -51.231 -2.356 32.368 1.00 89.06 81 LYS A C 1
ATOM 611 O O . LYS A 1 81 ? -50.213 -2.153 33.030 1.00 89.06 81 LYS A O 1
ATOM 616 N N . LEU A 1 82 ? -51.864 -3.523 32.326 1.00 91.12 82 LEU A N 1
ATOM 617 C CA . LEU A 1 82 ? -51.378 -4.766 32.918 1.00 91.12 82 LEU A CA 1
ATOM 618 C C . LEU A 1 82 ? -50.797 -5.679 31.823 1.00 91.12 82 LEU A C 1
ATOM 620 O O . LEU A 1 82 ? -51.070 -5.495 30.633 1.00 91.12 82 LEU A O 1
ATOM 624 N N . GLY A 1 83 ? -49.989 -6.658 32.219 1.00 90.56 83 GLY A N 1
ATOM 625 C CA . GLY A 1 83 ? -49.512 -7.714 31.338 1.00 90.56 83 GLY A CA 1
ATOM 626 C C . GLY A 1 83 ? -48.942 -8.918 32.087 1.00 90.56 83 GLY A C 1
ATOM 627 O O . GLY A 1 83 ? -48.504 -8.819 33.230 1.00 90.56 83 GLY A O 1
ATOM 628 N N . GLN A 1 84 ? -48.925 -10.055 31.392 1.00 91.75 84 GLN A N 1
ATOM 629 C CA . GLN A 1 84 ? -48.294 -11.315 31.797 1.00 91.75 84 GLN A CA 1
ATOM 630 C C . GLN A 1 84 ? -47.445 -11.880 30.646 1.00 91.75 84 GLN A C 1
ATOM 632 O O . GLN A 1 84 ? -47.737 -11.600 29.476 1.00 91.75 84 GLN A O 1
ATOM 637 N N . ILE A 1 85 ? -46.415 -12.667 30.970 1.00 88.94 85 ILE A N 1
ATOM 638 C CA . ILE A 1 85 ? -45.574 -13.388 29.993 1.00 88.94 85 ILE A CA 1
ATOM 639 C C . ILE A 1 85 ? -46.263 -14.666 29.487 1.00 88.94 85 ILE A C 1
ATOM 641 O O . ILE A 1 85 ? -46.157 -14.997 28.309 1.00 88.94 85 ILE A O 1
ATOM 645 N N . SER A 1 86 ? -47.011 -15.360 30.346 1.00 87.44 86 SER A N 1
ATOM 646 C CA . SER A 1 86 ? -47.801 -16.546 29.994 1.00 87.44 86 SER A CA 1
ATOM 647 C C . SER A 1 86 ? -49.086 -16.614 30.819 1.00 87.44 86 SER A C 1
ATOM 649 O O . SER A 1 86 ? -49.171 -16.004 31.884 1.00 87.44 86 SER A O 1
ATOM 651 N N . ASP A 1 87 ? -50.071 -17.392 30.366 1.00 85.62 87 ASP A N 1
ATOM 652 C CA . ASP A 1 87 ? -51.374 -17.539 31.045 1.00 85.62 87 ASP A CA 1
ATOM 653 C C . ASP A 1 87 ? -51.295 -18.259 32.403 1.00 85.62 87 ASP A C 1
ATOM 655 O O . ASP A 1 87 ? -52.273 -18.325 33.144 1.00 85.62 87 ASP A O 1
ATOM 659 N N . THR A 1 88 ? -50.124 -18.803 32.736 1.00 86.75 88 THR A N 1
ATOM 660 C CA . THR A 1 88 ? -49.820 -19.428 34.030 1.00 86.75 88 THR A CA 1
ATOM 661 C C . THR A 1 88 ? -49.113 -18.488 35.011 1.00 86.75 88 THR A C 1
ATOM 663 O O . THR A 1 88 ? -48.870 -18.882 36.149 1.00 86.75 88 THR A O 1
ATOM 666 N N . MET A 1 89 ? -48.753 -17.274 34.585 1.00 90.19 89 MET A N 1
ATOM 667 C CA . MET A 1 89 ? -48.070 -16.263 35.401 1.00 90.19 89 MET A CA 1
ATOM 668 C C . MET A 1 89 ? -49.048 -15.160 35.838 1.00 90.19 89 MET A C 1
ATOM 670 O O . MET A 1 89 ? -50.023 -14.902 35.137 1.00 90.19 89 MET A O 1
ATOM 674 N N . PRO A 1 90 ? -48.819 -14.501 36.989 1.00 90.12 90 PRO A N 1
ATOM 675 C CA . PRO A 1 90 ? -49.674 -13.412 37.444 1.00 90.12 90 PRO A CA 1
ATOM 676 C C . PRO A 1 90 ? -49.575 -12.198 36.513 1.00 90.12 90 PRO A C 1
ATOM 678 O O . PRO A 1 90 ? -48.485 -11.795 36.108 1.00 90.12 90 PRO A O 1
ATOM 681 N N . GLU A 1 91 ? -50.719 -11.582 36.230 1.00 92.31 91 GLU A N 1
ATOM 682 C CA . GLU A 1 91 ? -50.790 -10.310 35.514 1.00 92.31 91 GLU A CA 1
ATOM 683 C C . GLU A 1 91 ? -50.383 -9.147 36.437 1.00 92.31 91 GLU A C 1
ATOM 685 O O . GLU A 1 91 ? -50.822 -9.073 37.587 1.00 92.31 91 GLU A O 1
ATOM 690 N N . HIS A 1 92 ? -49.543 -8.230 35.951 1.00 93.69 92 HIS A N 1
ATOM 691 C CA . HIS A 1 92 ? -49.059 -7.092 36.736 1.00 93.69 92 HIS A CA 1
ATOM 692 C C . HIS A 1 92 ? -48.803 -5.840 35.887 1.00 93.69 92 HIS A C 1
ATOM 694 O O . HIS A 1 92 ? -48.803 -5.896 34.660 1.00 93.69 92 HIS A O 1
ATOM 700 N N . TYR A 1 93 ? -48.621 -4.685 36.537 1.00 93.44 93 TYR A N 1
ATOM 701 C CA . TYR A 1 93 ? -48.468 -3.398 35.850 1.00 93.44 93 TYR A CA 1
ATOM 702 C C . TYR A 1 93 ? -47.219 -3.343 34.961 1.00 93.44 93 TYR A C 1
ATOM 704 O O . TYR A 1 93 ? -46.143 -3.810 35.347 1.00 93.44 93 TYR A O 1
ATOM 712 N N . LEU A 1 94 ? -47.387 -2.735 33.783 1.00 93.12 94 LEU A N 1
ATOM 713 C CA . LEU A 1 94 ? -46.329 -2.458 32.814 1.00 93.12 94 LEU A CA 1
ATOM 714 C C . LEU A 1 94 ? -45.828 -1.018 32.967 1.00 93.12 94 LEU A C 1
ATOM 716 O O . LEU A 1 94 ? -46.609 -0.066 32.914 1.00 93.12 94 LEU A O 1
ATOM 720 N N . VAL A 1 95 ? -44.513 -0.861 33.080 1.00 92.06 95 VAL A N 1
ATOM 721 C CA . VAL A 1 95 ? -43.826 0.438 33.101 1.00 92.06 95 VAL A CA 1
ATOM 722 C C . VAL A 1 95 ? -43.964 1.111 31.735 1.00 92.06 95 VAL A C 1
ATOM 724 O O . VAL A 1 95 ? -43.831 0.456 30.699 1.00 92.06 95 VAL A O 1
ATOM 727 N N . GLN A 1 96 ? -44.315 2.401 31.725 1.00 89.88 96 GLN A N 1
ATOM 728 C CA . GLN A 1 96 ? -44.768 3.166 30.550 1.00 89.88 96 GLN A CA 1
ATOM 729 C C . GLN A 1 96 ? -45.887 2.469 29.743 1.00 89.88 96 GLN A C 1
ATOM 731 O O . GLN A 1 96 ? -46.132 2.783 28.580 1.00 89.88 96 GLN A O 1
ATOM 736 N N . GLY A 1 97 ? -46.573 1.488 30.340 1.00 89.44 97 GLY A N 1
ATOM 737 C CA . GLY A 1 97 ? -47.576 0.665 29.677 1.00 89.44 97 GLY A CA 1
ATOM 738 C C . GLY A 1 97 ? -47.051 -0.367 28.664 1.00 89.44 97 GLY A C 1
ATOM 739 O O . GLY A 1 97 ? -47.875 -0.990 27.994 1.00 89.44 97 GLY A O 1
ATOM 740 N N . GLU A 1 98 ? -45.735 -0.563 28.527 1.00 90.75 98 GLU A N 1
ATOM 741 C CA . GLU A 1 98 ? -45.143 -1.502 27.546 1.00 90.75 98 GLU A CA 1
ATOM 742 C C . GLU A 1 98 ? -44.035 -2.403 28.115 1.00 90.75 98 GLU A C 1
ATOM 744 O O . GLU A 1 98 ? -43.736 -3.447 27.529 1.00 90.75 98 GLU A O 1
ATOM 749 N N . TYR A 1 99 ? -43.426 -2.029 29.245 1.00 94.62 99 TYR A N 1
ATOM 750 C CA . TYR A 1 99 ? -42.178 -2.636 29.701 1.00 94.62 99 TYR A CA 1
ATOM 751 C C . TYR A 1 99 ? -42.312 -3.436 30.999 1.00 94.62 99 TYR A C 1
ATOM 753 O O . TYR A 1 99 ? -42.958 -3.014 31.961 1.00 94.62 99 TYR A O 1
ATOM 761 N N . PHE A 1 100 ? -41.612 -4.567 31.046 1.00 96.00 100 PHE A N 1
ATOM 762 C CA . PHE A 1 100 ? -41.335 -5.320 32.266 1.00 96.00 100 PHE A CA 1
ATOM 763 C C . PHE A 1 100 ? -39.967 -4.934 32.835 1.00 96.00 100 PHE A C 1
ATOM 765 O O . PHE A 1 100 ? -39.038 -4.651 32.080 1.00 96.00 100 PHE A O 1
ATOM 772 N N . MET A 1 101 ? -39.818 -4.960 34.161 1.00 96.44 101 MET A N 1
ATOM 773 C CA . MET A 1 101 ? -38.522 -4.744 34.809 1.00 96.44 101 MET A CA 1
ATOM 774 C C . MET A 1 101 ? -37.752 -6.061 34.916 1.00 96.44 101 MET A C 1
ATOM 776 O O . MET A 1 101 ? -38.236 -7.017 35.524 1.00 96.44 101 MET A O 1
ATOM 780 N N . VAL A 1 102 ? -36.548 -6.095 34.348 1.00 95.31 102 VAL A N 1
ATOM 781 C CA . VAL A 1 102 ? -35.681 -7.281 34.302 1.00 95.31 102 VAL A CA 1
ATOM 782 C C . VAL A 1 102 ? -34.353 -6.986 34.993 1.00 95.31 102 VAL A C 1
ATOM 784 O O . VAL A 1 102 ? -33.814 -5.889 34.841 1.00 95.31 102 VAL A O 1
ATOM 787 N N . GLN A 1 103 ? -33.825 -7.939 35.765 1.00 93.88 103 GLN A N 1
ATOM 788 C CA . GLN A 1 103 ? -32.532 -7.804 36.433 1.00 93.88 103 GLN A CA 1
ATOM 789 C C . GLN A 1 103 ? -31.428 -7.584 35.395 1.00 93.88 103 GLN A C 1
ATOM 791 O O . GLN A 1 103 ? -31.292 -8.334 34.430 1.00 93.88 103 GLN A O 1
ATOM 796 N N . ASP A 1 104 ? -30.633 -6.534 35.582 1.00 90.50 104 ASP A N 1
ATOM 797 C CA . ASP A 1 104 ? -29.851 -5.981 34.478 1.00 90.50 104 ASP A CA 1
ATOM 798 C C . ASP A 1 104 ? -28.681 -6.866 34.010 1.00 90.50 104 ASP A C 1
ATOM 800 O O . ASP A 1 104 ? -28.340 -6.891 32.823 1.00 90.50 104 ASP A O 1
ATOM 804 N N . VAL A 1 105 ? -28.066 -7.603 34.938 1.00 81.81 105 VAL A N 1
ATOM 805 C CA . VAL A 1 105 ? -26.937 -8.500 34.670 1.00 81.81 105 VAL A CA 1
ATOM 806 C C . VAL A 1 105 ? -27.233 -9.870 35.268 1.00 81.81 105 VAL A C 1
ATOM 808 O O . VAL A 1 105 ? -27.301 -10.028 36.486 1.00 81.81 105 VAL A O 1
ATOM 811 N N . TYR A 1 106 ? -27.373 -10.867 34.397 1.00 72.31 106 TYR A N 1
ATOM 812 C CA . TYR A 1 106 ? -27.512 -12.274 34.768 1.00 72.31 106 TYR A CA 1
ATOM 813 C C . TYR A 1 106 ? -26.135 -12.924 34.987 1.00 72.31 106 TYR A C 1
ATOM 815 O O . TYR A 1 106 ? -25.120 -12.490 34.438 1.00 72.31 106 TYR A O 1
ATOM 823 N N . SER A 1 107 ? -26.087 -13.991 35.787 1.00 63.00 107 SER A N 1
ATOM 824 C CA . SER A 1 107 ? -24.842 -14.547 36.350 1.00 63.00 107 SER A CA 1
ATOM 825 C C . SER A 1 107 ? -23.769 -14.961 35.331 1.00 63.00 107 SER A C 1
ATOM 827 O O . SER A 1 107 ? -22.582 -14.846 35.624 1.00 63.00 107 SER A O 1
ATOM 829 N N . LYS A 1 108 ? -24.150 -15.401 34.124 1.00 71.50 108 LYS A N 1
ATOM 830 C CA . LYS A 1 108 ? -23.201 -15.816 33.069 1.00 71.50 108 LYS A CA 1
ATOM 831 C C . LYS A 1 108 ? -22.510 -14.644 32.357 1.00 71.50 108 LYS A C 1
ATOM 833 O O . LYS A 1 108 ? -21.561 -14.868 31.610 1.00 71.50 108 LYS A O 1
ATOM 838 N N . ALA A 1 109 ? -22.982 -13.412 32.546 1.00 79.31 109 ALA A N 1
ATOM 839 C CA . ALA A 1 109 ? -22.450 -12.238 31.858 1.00 79.31 109 ALA A CA 1
ATOM 840 C C . ALA A 1 109 ? -21.062 -11.803 32.388 1.00 79.31 109 ALA A C 1
ATOM 842 O O . ALA A 1 109 ? -20.306 -11.137 31.677 1.00 79.31 109 ALA A O 1
ATOM 843 N N . ASP A 1 110 ? -20.691 -12.199 33.611 1.00 87.56 110 ASP A N 1
ATOM 844 C CA . ASP A 1 110 ? -19.383 -11.921 34.219 1.00 87.56 110 ASP A CA 1
ATOM 845 C C . ASP A 1 110 ? -18.314 -12.947 33.802 1.00 87.56 110 ASP A C 1
ATOM 847 O O . ASP A 1 110 ? -17.891 -13.804 34.577 1.00 87.56 110 ASP A O 1
ATOM 851 N N . VAL A 1 111 ? -17.850 -12.847 32.556 1.00 88.19 111 VAL A N 1
ATOM 852 C CA . VAL A 1 111 ? -16.832 -13.743 31.977 1.00 88.19 111 VAL A CA 1
ATOM 853 C C . VAL A 1 111 ? -15.519 -13.732 32.777 1.00 88.19 111 VAL A C 1
ATOM 855 O O . VAL A 1 111 ? -14.819 -14.745 32.829 1.00 88.19 111 VAL A O 1
ATOM 858 N N . LEU A 1 112 ? -15.172 -12.612 33.423 1.00 89.19 112 LEU A N 1
ATOM 859 C CA . LEU A 1 112 ? -13.962 -12.501 34.248 1.00 89.19 112 LEU A CA 1
ATOM 860 C C . LEU A 1 112 ? -14.153 -12.950 35.710 1.00 89.19 112 LEU A C 1
ATOM 862 O O . LEU A 1 112 ? -13.162 -13.020 36.436 1.00 89.19 112 LEU A O 1
ATOM 866 N N . ASN A 1 113 ? -15.377 -13.287 36.135 1.00 91.44 113 ASN A N 1
ATOM 867 C CA . ASN A 1 113 ? -15.728 -13.683 37.508 1.00 91.44 113 ASN A CA 1
ATOM 868 C C . ASN A 1 113 ? -15.277 -12.666 38.583 1.00 91.44 113 ASN A C 1
ATOM 870 O O . ASN A 1 113 ? -14.838 -13.027 39.681 1.00 91.44 113 ASN A O 1
ATOM 874 N N . THR A 1 114 ? -15.358 -11.371 38.271 1.00 93.19 114 THR A N 1
ATOM 875 C CA . THR A 1 114 ? -14.886 -10.295 39.156 1.00 93.19 114 THR A CA 1
ATOM 876 C C . THR A 1 114 ? -15.948 -9.779 40.121 1.00 93.19 114 THR A C 1
ATOM 878 O O . THR A 1 114 ? -15.598 -9.089 41.075 1.00 93.19 114 THR A O 1
ATOM 881 N N . THR A 1 115 ? -17.224 -10.124 39.944 1.00 90.75 115 THR A N 1
ATOM 882 C CA . THR A 1 115 ? -18.328 -9.620 40.781 1.00 90.75 115 THR A CA 1
ATOM 883 C C . THR A 1 115 ? -18.107 -9.951 42.256 1.00 90.75 115 THR A C 1
ATOM 885 O O . THR A 1 115 ? -18.164 -9.060 43.098 1.00 90.75 115 THR A O 1
ATOM 888 N N . GLY A 1 116 ? -17.750 -11.199 42.578 1.00 87.94 116 GLY A N 1
ATOM 889 C CA . GLY A 1 116 ? -17.507 -11.627 43.963 1.00 87.94 116 GLY A CA 1
ATOM 890 C C . GLY A 1 116 ? -16.185 -11.149 44.581 1.00 87.94 116 GLY A C 1
ATOM 891 O O . GLY A 1 116 ? -16.018 -11.254 45.791 1.00 87.94 116 GLY A O 1
ATOM 892 N N . SER A 1 117 ? -15.234 -10.650 43.781 1.00 89.69 117 SER A N 1
ATOM 893 C CA . SER A 1 117 ? -13.875 -10.288 44.235 1.00 89.69 117 SER A CA 1
ATOM 894 C C . SER A 1 117 ? -13.538 -8.793 44.115 1.00 89.69 117 SER A C 1
ATOM 896 O O . SER A 1 117 ? -12.623 -8.314 44.787 1.00 89.69 117 SER A O 1
ATOM 898 N N . TYR A 1 118 ? -14.279 -8.053 43.288 1.00 91.19 118 TYR A N 1
ATOM 899 C CA . TYR A 1 118 ? -14.126 -6.614 43.045 1.00 91.19 118 TYR A CA 1
ATOM 900 C C . TYR A 1 118 ? -15.451 -5.839 43.163 1.00 91.19 118 TYR A C 1
ATOM 902 O O . TYR A 1 118 ? -15.428 -4.614 43.085 1.00 91.19 118 TYR A O 1
ATOM 910 N N . GLY A 1 119 ? -16.593 -6.517 43.331 1.00 92.38 119 GLY A N 1
ATOM 911 C CA . GLY A 1 119 ? -17.919 -5.900 43.446 1.00 92.38 119 GLY A CA 1
ATOM 912 C C . GLY A 1 119 ? -18.606 -5.568 42.114 1.00 92.38 119 GLY A C 1
ATOM 913 O O . GLY A 1 119 ? -19.747 -5.116 42.120 1.00 92.38 119 GLY A O 1
ATOM 914 N N . ALA A 1 120 ? -17.957 -5.792 40.968 1.00 95.06 120 ALA A N 1
ATOM 915 C CA . ALA A 1 120 ? -18.527 -5.493 39.653 1.00 95.06 120 ALA A CA 1
ATOM 916 C C . ALA A 1 120 ? -18.177 -6.569 38.608 1.00 95.06 120 ALA A C 1
ATOM 918 O O . ALA A 1 120 ? -17.058 -7.098 38.640 1.00 95.06 120 ALA A O 1
ATOM 919 N N . PRO A 1 121 ? -19.085 -6.873 37.663 1.00 94.81 121 PRO A N 1
ATOM 920 C CA . PRO A 1 121 ? -18.824 -7.825 36.589 1.00 94.81 121 PRO A CA 1
ATOM 921 C C . PRO A 1 121 ? -17.791 -7.277 35.599 1.00 94.81 121 PRO A C 1
ATOM 923 O O . PRO A 1 121 ? -17.735 -6.076 35.328 1.00 94.81 121 PRO A O 1
ATOM 926 N N . ASN A 1 122 ? -16.957 -8.159 35.048 1.00 94.56 122 ASN A N 1
ATOM 927 C CA . ASN A 1 122 ? -15.900 -7.852 34.081 1.00 94.56 122 ASN A CA 1
ATOM 928 C C . ASN A 1 122 ? -14.952 -6.681 34.459 1.00 94.56 122 ASN A C 1
ATOM 930 O O . ASN A 1 122 ? -14.380 -6.041 33.570 1.00 94.56 122 ASN A O 1
ATOM 934 N N . PHE A 1 123 ? -14.755 -6.402 35.752 1.00 95.88 123 PHE A N 1
ATOM 935 C CA . PHE A 1 123 ? -13.888 -5.333 36.257 1.00 95.88 123 PHE A CA 1
ATOM 936 C C . PHE A 1 123 ? -12.421 -5.568 35.869 1.00 95.88 123 PHE A C 1
ATOM 938 O O . PHE A 1 123 ? -11.823 -6.591 36.200 1.00 95.88 123 PHE A O 1
ATOM 945 N N . ARG A 1 124 ? -11.804 -4.607 35.178 1.00 94.75 124 ARG A N 1
ATOM 946 C CA . ARG A 1 124 ? -10.420 -4.720 34.689 1.00 94.75 124 ARG A CA 1
ATOM 947 C C . ARG A 1 124 ? -9.749 -3.366 34.506 1.00 94.75 124 ARG A C 1
ATOM 949 O O . ARG A 1 124 ? -10.408 -2.372 34.220 1.00 94.75 124 ARG A O 1
ATOM 956 N N . GLN A 1 125 ? -8.422 -3.360 34.580 1.00 93.88 125 GLN A N 1
ATOM 957 C CA . GLN A 1 125 ? -7.571 -2.234 34.190 1.00 93.88 125 GLN A CA 1
ATOM 958 C C . GLN A 1 125 ? -7.006 -2.461 32.779 1.00 93.88 125 GLN A C 1
ATOM 960 O O . GLN A 1 125 ? -6.782 -3.605 32.371 1.00 93.88 125 GLN A O 1
ATOM 965 N N . VAL A 1 126 ? -6.759 -1.391 32.019 1.00 87.19 126 VAL A N 1
ATOM 966 C CA . VAL A 1 126 ? -6.074 -1.495 30.719 1.00 87.19 126 VAL A CA 1
ATOM 967 C C . VAL A 1 126 ? -4.607 -1.910 30.908 1.00 87.19 126 VAL A C 1
ATOM 969 O O . VAL A 1 126 ? -3.976 -1.567 31.906 1.00 87.19 126 VAL A O 1
ATOM 972 N N . LYS A 1 127 ? -4.030 -2.643 29.946 1.00 73.62 127 LYS A N 1
ATOM 973 C CA . LYS A 1 127 ? -2.612 -3.036 30.015 1.00 73.62 127 LYS A CA 1
ATOM 974 C C . LYS A 1 127 ? -1.706 -1.805 29.891 1.00 73.62 127 LYS A C 1
ATOM 976 O O . LYS A 1 127 ? -1.691 -1.156 28.850 1.00 73.62 127 LYS A O 1
ATOM 981 N N . GLY A 1 128 ? -0.924 -1.530 30.933 1.00 69.25 128 GLY A N 1
ATOM 982 C CA . GLY A 1 128 ? 0.025 -0.416 31.004 1.00 69.25 128 GLY A CA 1
ATOM 983 C C . GLY A 1 128 ? 0.013 0.244 32.383 1.00 69.25 128 GLY A C 1
ATOM 984 O O . GLY A 1 128 ? -0.642 -0.235 33.302 1.00 69.25 128 GLY A O 1
ATOM 985 N N . SER A 1 129 ? 0.712 1.371 32.529 1.00 71.62 129 SER A N 1
ATOM 986 C CA . SER A 1 129 ? 0.732 2.180 33.761 1.00 71.62 129 SER A CA 1
ATOM 987 C C . SER A 1 129 ? -0.360 3.263 33.776 1.00 71.62 129 SER A C 1
ATOM 989 O O . SER A 1 129 ? -0.132 4.387 34.229 1.00 71.62 129 SER A O 1
ATOM 991 N N . TYR A 1 130 ? -1.527 2.978 33.195 1.00 83.62 130 TYR A N 1
ATOM 992 C CA . TYR A 1 130 ? -2.636 3.929 33.082 1.00 83.62 130 TYR A CA 1
ATOM 993 C C . TYR A 1 130 ? -3.696 3.647 34.151 1.00 83.62 130 TYR A C 1
ATOM 995 O O . TYR A 1 130 ? -4.134 2.499 34.253 1.00 83.62 130 TYR A O 1
ATOM 1003 N N . PRO A 1 131 ? -4.142 4.654 34.925 1.00 90.81 131 PRO A N 1
ATOM 1004 C CA . PRO A 1 131 ? -5.241 4.502 35.873 1.00 90.81 131 PRO A CA 1
ATOM 1005 C C . PRO A 1 131 ? -6.572 4.513 35.102 1.00 90.81 131 PRO A C 1
ATOM 1007 O O . PRO A 1 131 ? -7.336 5.472 35.135 1.00 90.81 131 PRO A O 1
ATOM 1010 N N . LEU A 1 132 ? -6.807 3.470 34.307 1.00 93.56 132 LEU A N 1
ATOM 1011 C CA . LEU A 1 132 ? -7.936 3.381 33.391 1.00 93.56 132 LEU A CA 1
ATOM 1012 C C . LEU A 1 132 ? -8.590 2.005 33.495 1.00 93.56 132 LEU A C 1
ATOM 1014 O O . LEU A 1 132 ? -7.956 0.978 33.237 1.00 93.56 132 LEU A O 1
ATOM 1018 N N . TYR A 1 133 ? -9.867 2.015 33.862 1.00 96.50 133 TYR A N 1
ATOM 1019 C CA . TYR A 1 133 ? -10.626 0.861 34.318 1.00 96.50 133 TYR A CA 1
ATOM 1020 C C . TYR A 1 133 ? -11.947 0.737 33.563 1.00 96.50 133 TYR A C 1
ATOM 1022 O O . TYR A 1 133 ? -12.567 1.731 33.187 1.00 96.50 133 TYR A O 1
ATOM 1030 N N . GLY A 1 134 ? -12.399 -0.496 33.375 1.00 96.62 134 GLY A N 1
ATOM 1031 C CA . GLY A 1 134 ? -13.698 -0.809 32.800 1.00 96.62 134 GLY A CA 1
ATOM 1032 C C . GLY A 1 134 ? -14.405 -1.891 33.599 1.00 96.62 134 GLY A C 1
ATOM 1033 O O . GLY A 1 134 ? -13.758 -2.821 34.074 1.00 96.62 134 GLY A O 1
ATOM 1034 N N . MET A 1 135 ? -15.722 -1.776 33.724 1.00 96.75 135 MET A N 1
ATOM 1035 C CA . MET A 1 135 ? -16.596 -2.757 34.369 1.00 96.75 135 MET A CA 1
ATOM 1036 C C . MET A 1 135 ? -17.950 -2.846 33.654 1.00 96.75 135 MET A C 1
ATOM 1038 O O . MET A 1 135 ? -18.234 -2.060 32.743 1.00 96.75 135 MET A O 1
ATOM 1042 N N . GLY A 1 136 ? -18.758 -3.829 34.040 1.00 94.81 136 GLY A N 1
ATOM 1043 C CA . GLY A 1 136 ? -20.201 -3.848 33.817 1.00 94.81 136 GLY A CA 1
ATOM 1044 C C . GLY A 1 136 ? -20.964 -3.335 35.039 1.00 94.81 136 GLY A C 1
ATOM 1045 O O . GLY A 1 136 ? -20.359 -2.972 36.048 1.00 94.81 136 GLY A O 1
ATOM 1046 N N . GLN A 1 137 ? -22.290 -3.331 34.947 1.00 95.44 137 GLN A N 1
ATOM 1047 C CA . GLN A 1 137 ? -23.202 -2.783 35.941 1.00 95.44 137 GLN A CA 1
ATOM 1048 C C . GLN A 1 137 ? -23.080 -3.518 37.295 1.00 95.44 137 GLN A C 1
ATOM 1050 O O . GLN A 1 137 ? -23.390 -4.708 37.376 1.00 95.44 137 GLN A O 1
ATOM 1055 N N . PRO A 1 138 ? -22.660 -2.834 38.375 1.00 95.62 138 PRO A N 1
ATOM 1056 C CA . PRO A 1 138 ? -22.643 -3.393 39.723 1.00 95.62 138 PRO A CA 1
ATOM 1057 C C . PRO A 1 138 ? -23.967 -3.135 40.464 1.00 95.62 138 PRO A C 1
ATOM 1059 O O . PRO A 1 138 ? -24.768 -2.290 40.058 1.00 95.62 138 PRO A O 1
ATOM 1062 N N . SER A 1 139 ? -24.145 -3.786 41.615 1.00 95.56 139 SER A N 1
ATOM 1063 C CA . SER A 1 139 ? -25.068 -3.309 42.655 1.00 95.56 139 SER A CA 1
ATOM 1064 C C . SER A 1 139 ? -24.514 -2.066 43.368 1.00 95.56 139 SER A C 1
ATOM 1066 O O . SER A 1 139 ? -23.353 -1.687 43.174 1.00 95.56 139 SER A O 1
ATOM 1068 N N . LEU A 1 140 ? -25.310 -1.427 44.229 1.00 95.75 140 LEU A N 1
ATOM 1069 C CA . LEU A 1 140 ? -24.848 -0.281 45.018 1.00 95.75 140 LEU A CA 1
ATOM 1070 C C . LEU A 1 140 ? -23.679 -0.652 45.948 1.00 95.75 140 LEU A C 1
ATOM 1072 O O . LEU A 1 140 ? -22.680 0.071 45.993 1.00 95.75 140 LEU A O 1
ATOM 1076 N N . ASN A 1 141 ? -23.765 -1.763 46.686 1.00 95.56 141 ASN A N 1
ATOM 1077 C CA . ASN A 1 141 ? -22.664 -2.214 47.541 1.00 95.56 141 ASN A CA 1
ATOM 1078 C C . ASN A 1 141 ? -21.464 -2.699 46.715 1.00 95.56 141 ASN A C 1
ATOM 1080 O O . ASN A 1 141 ? -20.322 -2.436 47.097 1.00 95.56 141 ASN A O 1
ATOM 1084 N N . GLY A 1 142 ? -21.702 -3.315 45.556 1.00 95.62 142 GLY A N 1
ATOM 1085 C CA . GLY A 1 142 ? -20.658 -3.652 44.592 1.00 95.62 142 GLY A CA 1
ATOM 1086 C C . GLY A 1 142 ? -19.880 -2.426 44.098 1.00 95.62 142 GLY A C 1
ATOM 1087 O O . GLY A 1 142 ? -18.649 -2.405 44.114 1.00 95.62 142 GLY A O 1
ATOM 1088 N N . PHE A 1 143 ? -20.582 -1.338 43.769 1.00 96.81 143 PHE A N 1
ATOM 1089 C CA . PHE A 1 143 ? -19.959 -0.079 43.359 1.00 96.81 143 PHE A CA 1
ATOM 1090 C C . PHE A 1 143 ? -19.128 0.566 44.478 1.00 96.81 143 PHE A C 1
ATOM 1092 O O . PHE A 1 143 ? -18.019 1.044 44.229 1.00 96.81 143 PHE A O 1
ATOM 1099 N N . LYS A 1 144 ? -19.612 0.526 45.730 1.00 95.25 144 LYS A N 1
ATOM 1100 C CA . LYS A 1 144 ? -18.837 0.987 46.899 1.00 95.25 144 LYS A CA 1
ATOM 1101 C C . LYS A 1 144 ? -17.510 0.228 47.026 1.00 95.25 144 LYS A C 1
ATOM 1103 O O . LYS A 1 144 ? -16.490 0.863 47.287 1.00 95.25 144 LYS A O 1
ATOM 1108 N N . GLN A 1 145 ? -17.498 -1.090 46.800 1.00 95.81 145 GLN A N 1
ATOM 1109 C CA . GLN A 1 145 ? -16.270 -1.900 46.831 1.00 95.81 145 GLN A CA 1
ATOM 1110 C C . GLN A 1 145 ? -15.275 -1.485 45.736 1.00 95.81 145 GLN A C 1
ATOM 1112 O O . GLN A 1 145 ? -14.087 -1.326 46.025 1.00 95.81 145 GLN A O 1
ATOM 1117 N N . VAL A 1 146 ? -15.749 -1.231 44.508 1.00 96.75 146 VAL A N 1
ATOM 1118 C CA . VAL A 1 146 ? -14.905 -0.714 43.412 1.00 96.75 146 VAL A CA 1
ATOM 1119 C C . VAL A 1 146 ? -14.241 0.609 43.806 1.00 96.75 146 VAL A C 1
ATOM 1121 O O . VAL A 1 146 ? -13.023 0.747 43.678 1.00 96.75 146 VAL A O 1
ATOM 1124 N N . LEU A 1 147 ? -15.008 1.571 44.334 1.00 95.50 147 LEU A N 1
ATOM 1125 C CA . LEU A 1 147 ? -14.472 2.876 44.737 1.00 95.50 147 LEU A CA 1
ATOM 1126 C C . LEU A 1 147 ? -13.470 2.766 45.894 1.00 95.50 147 LEU A C 1
ATOM 1128 O O . LEU A 1 147 ? -12.377 3.327 45.802 1.00 95.50 147 LEU A O 1
ATOM 1132 N N . GLN A 1 148 ? -13.783 1.983 46.932 1.00 94.06 148 GLN A N 1
ATOM 1133 C CA . GLN A 1 148 ? -12.857 1.701 48.037 1.00 94.06 148 GLN A CA 1
ATOM 1134 C C . GLN A 1 148 ? -11.544 1.088 47.535 1.00 94.06 148 GLN A C 1
ATOM 1136 O O . GLN A 1 148 ? -10.466 1.423 48.030 1.00 94.06 148 GLN A O 1
ATOM 1141 N N . ARG A 1 149 ? -11.607 0.216 46.519 1.00 94.00 149 ARG A N 1
ATOM 1142 C CA . ARG A 1 149 ? -10.423 -0.411 45.923 1.00 94.00 149 ARG A CA 1
ATOM 1143 C C . ARG A 1 149 ? -9.576 0.576 45.123 1.00 94.00 149 ARG A C 1
ATOM 1145 O O . ARG A 1 149 ? -8.354 0.512 45.231 1.00 94.00 149 ARG A O 1
ATOM 1152 N N . LEU A 1 150 ? -10.190 1.507 44.389 1.00 93.69 150 LEU A N 1
ATOM 1153 C CA . LEU A 1 150 ? -9.467 2.589 43.706 1.00 93.69 150 LEU A CA 1
ATOM 1154 C C . LEU A 1 150 ? -8.794 3.543 44.710 1.00 93.69 150 LEU A C 1
ATOM 1156 O O . LEU A 1 150 ? -7.631 3.902 44.531 1.00 93.69 150 LEU A O 1
ATOM 1160 N N . GLN A 1 151 ? -9.468 3.885 45.811 1.00 91.62 151 GLN A N 1
ATOM 1161 C CA . GLN A 1 151 ? -8.866 4.673 46.894 1.00 91.62 151 GLN A CA 1
ATOM 1162 C C . GLN A 1 151 ? -7.684 3.940 47.548 1.00 91.62 151 GLN A C 1
ATOM 1164 O O . GLN A 1 151 ? -6.623 4.529 47.739 1.00 91.62 151 GLN A O 1
ATOM 1169 N N . ALA A 1 152 ? -7.821 2.639 47.825 1.00 91.50 152 ALA A N 1
ATOM 1170 C CA . ALA A 1 152 ? -6.745 1.810 48.377 1.00 91.50 152 ALA A CA 1
ATOM 1171 C C . ALA A 1 152 ? -5.547 1.628 47.418 1.00 91.50 152 ALA A C 1
ATOM 1173 O O . ALA A 1 152 ? -4.451 1.300 47.867 1.00 91.50 152 ALA A O 1
ATOM 1174 N N . GLN A 1 153 ? -5.739 1.852 46.113 1.00 90.75 153 GLN A N 1
ATOM 1175 C CA . GLN A 1 153 ? -4.674 1.903 45.101 1.00 90.75 153 GLN A CA 1
ATOM 1176 C C . GLN A 1 153 ? -3.999 3.286 44.989 1.00 90.75 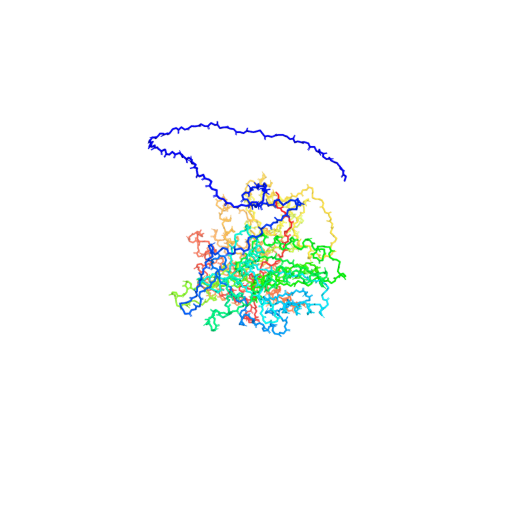153 GLN A C 1
ATOM 1178 O O . GLN A 1 153 ? -3.051 3.435 44.222 1.00 90.75 153 GLN A O 1
ATOM 1183 N N . GLY A 1 154 ? -4.443 4.284 45.764 1.00 88.88 154 GLY A N 1
ATOM 1184 C CA . GLY A 1 154 ? -3.858 5.628 45.791 1.00 88.88 154 GLY A CA 1
ATOM 1185 C C . GLY A 1 154 ? -4.426 6.602 44.753 1.00 88.88 154 GLY A C 1
ATOM 1186 O O . GLY A 1 154 ? -3.791 7.615 44.470 1.00 88.88 154 GLY A O 1
ATOM 1187 N N . HIS A 1 155 ? -5.597 6.329 44.169 1.00 90.75 155 HIS A N 1
ATOM 1188 C CA . HIS A 1 155 ? -6.237 7.263 43.237 1.00 90.75 155 HIS A CA 1
ATOM 1189 C C . HIS A 1 155 ? -6.965 8.388 43.985 1.00 90.75 155 HIS A C 1
ATOM 1191 O O . HIS A 1 155 ? -8.013 8.169 44.592 1.00 90.75 155 HIS A O 1
ATOM 1197 N N . GLU A 1 156 ? -6.405 9.600 43.923 1.00 86.50 156 GLU A N 1
ATOM 1198 C CA . GLU A 1 156 ? -6.962 10.801 44.565 1.00 86.50 156 GLU A CA 1
ATOM 1199 C C . GLU A 1 156 ? -8.198 11.353 43.830 1.00 86.50 156 GLU A C 1
ATOM 1201 O O . GLU A 1 156 ? -9.174 11.751 44.466 1.00 86.50 156 GLU A O 1
ATOM 1206 N N . GLU A 1 157 ? -8.174 11.356 42.494 1.00 91.00 157 GLU A N 1
ATOM 1207 C CA . GLU A 1 157 ? -9.268 11.796 41.618 1.00 91.00 157 GLU A CA 1
ATOM 1208 C C . GLU A 1 157 ? -9.832 10.585 40.859 1.00 91.00 157 GLU A C 1
ATOM 1210 O O . GLU A 1 157 ? -9.074 9.785 40.306 1.00 91.00 157 GLU A O 1
ATOM 1215 N N . VAL A 1 158 ? -11.161 10.444 40.830 1.00 94.06 158 VAL A N 1
ATOM 1216 C CA . VAL A 1 158 ? -11.867 9.342 40.153 1.00 94.06 158 VAL A CA 1
ATOM 1217 C C . VAL A 1 158 ? -12.981 9.927 39.293 1.00 94.06 158 VAL A C 1
ATOM 1219 O O . VAL A 1 158 ? -13.874 10.603 39.801 1.00 94.06 158 VAL A O 1
ATOM 1222 N N . ILE A 1 159 ? -12.953 9.661 37.992 1.00 93.88 159 ILE A N 1
ATOM 1223 C CA . ILE A 1 159 ? -13.950 10.143 37.037 1.00 93.88 159 ILE A CA 1
ATOM 1224 C C . ILE A 1 159 ? -14.684 8.926 36.482 1.00 93.88 159 ILE A C 1
ATOM 1226 O O . ILE A 1 159 ? -14.117 8.117 35.743 1.00 93.88 159 ILE A O 1
ATOM 1230 N N . PHE A 1 160 ? -15.943 8.786 36.884 1.00 96.19 160 PHE A N 1
ATOM 1231 C CA . PHE A 1 160 ? -16.814 7.690 36.499 1.00 96.19 160 PHE A CA 1
ATOM 1232 C C . PHE A 1 160 ? -17.700 8.074 35.309 1.00 96.19 160 PHE A C 1
ATOM 1234 O O . PHE A 1 160 ? -18.413 9.077 35.349 1.00 96.19 160 PHE A O 1
ATOM 1241 N N . PHE A 1 161 ? -17.669 7.244 34.269 1.00 95.50 161 PHE A N 1
ATOM 1242 C CA . PHE A 1 161 ? -18.462 7.363 33.052 1.00 95.50 161 PHE A CA 1
ATOM 1243 C C . PHE A 1 161 ? -19.449 6.193 32.955 1.00 95.50 161 PHE A C 1
ATOM 1245 O O . PHE A 1 161 ? -19.043 5.046 32.734 1.00 95.50 161 PHE A O 1
ATOM 1252 N N . CYS A 1 162 ? -20.746 6.478 33.061 1.00 95.00 162 CYS A N 1
ATOM 1253 C CA . CYS A 1 162 ? -21.786 5.550 32.622 1.00 95.00 162 CYS A CA 1
ATOM 1254 C C . CYS A 1 162 ? -21.991 5.737 31.116 1.00 95.00 162 CYS A C 1
ATOM 1256 O O . CYS A 1 162 ? -22.450 6.793 30.681 1.00 95.00 162 CYS A O 1
ATOM 1258 N N . VAL A 1 163 ? -21.644 4.722 30.321 1.00 93.69 163 VAL A N 1
ATOM 1259 C CA . VAL A 1 163 ? -21.742 4.764 28.852 1.00 93.69 163 VAL A CA 1
ATOM 1260 C C . VAL A 1 163 ? -22.986 4.051 28.313 1.00 93.69 163 VAL A C 1
ATOM 1262 O O . VAL A 1 163 ? -22.934 3.359 27.297 1.00 93.69 163 VAL A O 1
ATOM 1265 N N . ARG A 1 164 ? -24.103 4.172 29.042 1.00 91.44 164 ARG A N 1
ATOM 1266 C CA . ARG A 1 164 ? -25.389 3.518 28.747 1.00 91.44 164 ARG A CA 1
ATOM 1267 C C . ARG A 1 164 ? -26.408 4.503 28.185 1.00 91.44 164 ARG A C 1
ATOM 1269 O O . ARG A 1 164 ? -26.622 5.565 28.773 1.00 91.44 164 ARG A O 1
ATOM 1276 N N . GLU A 1 165 ? -27.041 4.103 27.086 1.00 87.75 165 GLU A N 1
ATOM 1277 C CA . GLU A 1 165 ? -28.196 4.775 26.473 1.00 87.75 165 GLU A CA 1
ATOM 1278 C C . GLU A 1 165 ? -29.513 4.395 27.168 1.00 87.75 165 GLU A C 1
ATOM 1280 O O . GLU A 1 165 ? -30.429 5.201 27.262 1.00 87.75 165 GLU A O 1
ATOM 1285 N N . GLU A 1 166 ? -29.593 3.182 27.711 1.00 90.50 166 GLU A N 1
ATOM 1286 C CA . GLU A 1 166 ? -30.781 2.648 28.362 1.00 90.50 166 GLU A CA 1
ATOM 1287 C C . GLU A 1 166 ? -30.949 3.170 29.807 1.00 90.50 166 GLU A C 1
ATOM 1289 O O . GLU A 1 166 ? -29.946 3.376 30.507 1.00 90.50 166 GLU A O 1
ATOM 1294 N N . PRO A 1 167 ? -32.194 3.374 30.284 1.00 93.06 167 PRO A N 1
ATOM 1295 C CA . PRO A 1 167 ? -32.480 3.769 31.663 1.00 93.06 167 PRO A CA 1
ATOM 1296 C C . PRO A 1 167 ? -32.272 2.599 32.630 1.00 93.06 167 PRO A C 1
ATOM 1298 O O . PRO A 1 167 ? -32.703 1.484 32.346 1.00 93.06 167 PRO A O 1
ATOM 1301 N N . VAL A 1 168 ? -31.675 2.855 33.797 1.00 95.38 168 VAL A N 1
ATOM 1302 C CA . VAL A 1 168 ? -31.484 1.850 34.859 1.00 95.38 168 VAL A CA 1
ATOM 1303 C C . VAL A 1 168 ? -32.063 2.368 36.172 1.00 95.38 168 VAL A C 1
ATOM 1305 O O . VAL A 1 168 ? -31.801 3.500 36.572 1.00 95.38 168 VAL A O 1
ATOM 1308 N N . VAL A 1 169 ? -32.804 1.522 36.881 1.00 97.00 169 VAL A N 1
ATOM 1309 C CA . VAL A 1 169 ? -33.256 1.798 38.251 1.00 97.00 169 VAL A CA 1
ATOM 1310 C C . VAL A 1 169 ? -32.755 0.706 39.180 1.00 97.00 169 VAL A C 1
ATOM 1312 O O . VAL A 1 169 ? -32.611 -0.449 38.785 1.00 97.00 169 VAL A O 1
ATOM 1315 N N . PHE A 1 170 ? -32.459 1.064 40.418 1.00 97.56 170 PHE A N 1
ATOM 1316 C CA . PHE A 1 170 ? -32.003 0.137 41.436 1.00 97.56 170 PHE A CA 1
ATOM 1317 C C . PHE A 1 170 ? -33.119 -0.074 42.449 1.00 97.56 170 PHE A C 1
ATOM 1319 O O . PHE A 1 170 ? -33.634 0.898 42.997 1.00 97.56 170 PHE A O 1
ATOM 1326 N N . LEU A 1 171 ? -33.467 -1.330 42.707 1.00 97.12 171 LEU A N 1
ATOM 1327 C CA . LEU A 1 171 ? -34.508 -1.704 43.661 1.00 97.12 171 LEU A CA 1
ATOM 1328 C C . LEU A 1 171 ? -33.866 -2.302 44.909 1.00 97.12 171 LEU A C 1
ATOM 1330 O O . LEU A 1 171 ? -32.930 -3.104 44.796 1.00 97.12 171 LEU A O 1
ATOM 1334 N N . HIS A 1 172 ? -34.368 -1.916 46.079 1.00 95.81 172 HIS A N 1
ATOM 1335 C CA . HIS A 1 172 ? -33.952 -2.498 47.346 1.00 95.81 172 HIS A CA 1
ATOM 1336 C C . HIS A 1 172 ? -34.289 -3.997 47.381 1.00 95.81 172 HIS A C 1
ATOM 1338 O O . HIS A 1 172 ? -35.432 -4.404 47.157 1.00 95.81 172 HIS A O 1
ATOM 1344 N N . LYS A 1 173 ? -33.281 -4.830 47.642 1.00 90.44 173 LYS A N 1
ATOM 1345 C CA . LYS A 1 173 ? -33.410 -6.283 47.755 1.00 90.44 173 LYS A CA 1
ATOM 1346 C C . LYS A 1 173 ? -32.407 -6.787 48.788 1.00 90.44 173 LYS A C 1
ATOM 1348 O O . LYS A 1 173 ? -31.208 -6.542 48.664 1.00 90.44 173 LYS A O 1
ATOM 1353 N N . ASP A 1 174 ? -32.916 -7.502 49.785 1.00 88.19 174 ASP A N 1
ATOM 1354 C CA . ASP A 1 174 ? -32.159 -7.954 50.954 1.00 88.19 174 ASP A CA 1
ATOM 1355 C C . ASP A 1 174 ? -31.495 -6.764 51.687 1.00 88.19 174 ASP A C 1
ATOM 1357 O O . ASP A 1 174 ? -32.219 -5.947 52.249 1.00 88.19 174 ASP A O 1
ATOM 1361 N N . ASP A 1 175 ? -30.162 -6.634 51.647 1.00 90.19 175 ASP A N 1
ATOM 1362 C CA . ASP A 1 175 ? -29.379 -5.529 52.245 1.00 90.19 175 ASP A CA 1
ATOM 1363 C C . ASP A 1 175 ? -28.631 -4.672 51.182 1.00 90.19 175 ASP A C 1
ATOM 1365 O O . ASP A 1 175 ? -27.613 -4.022 51.462 1.00 90.19 175 ASP A O 1
ATOM 1369 N N . ASP A 1 176 ? -29.072 -4.703 49.919 1.00 94.88 176 ASP A N 1
ATOM 1370 C CA . ASP A 1 176 ? -28.442 -3.990 48.798 1.00 94.88 176 ASP A CA 1
ATOM 1371 C C . ASP A 1 176 ? -29.477 -3.386 47.832 1.00 94.88 176 ASP A C 1
ATOM 1373 O O . ASP A 1 176 ? -30.673 -3.657 47.886 1.00 94.88 176 ASP A O 1
ATOM 1377 N N . PHE A 1 177 ? -28.998 -2.556 46.910 1.00 96.62 177 PHE A N 1
ATOM 1378 C CA . PHE A 1 177 ? -29.774 -2.011 45.803 1.00 96.62 177 PHE A CA 1
ATOM 1379 C C . PHE A 1 177 ? -29.284 -2.648 44.498 1.00 96.62 177 PHE A C 1
ATOM 1381 O O . PHE A 1 177 ? -28.141 -2.441 44.073 1.00 96.62 177 PHE A O 1
ATOM 1388 N N . VAL A 1 178 ? -30.151 -3.446 43.873 1.00 95.69 178 VAL A N 1
ATOM 1389 C CA . VAL A 1 178 ? -29.847 -4.279 42.698 1.00 95.69 178 VAL A CA 1
ATOM 1390 C C . VAL A 1 178 ? -30.375 -3.597 41.428 1.00 95.69 178 VAL A C 1
ATOM 1392 O O . VAL A 1 178 ? -31.507 -3.116 41.450 1.00 95.69 178 VAL A O 1
ATOM 1395 N N . PRO A 1 179 ? -29.600 -3.526 40.327 1.00 96.62 179 PRO A N 1
ATOM 1396 C CA . PRO A 1 179 ? -30.012 -2.850 39.097 1.00 96.62 179 PRO A CA 1
ATOM 1397 C C . PRO A 1 179 ? -31.017 -3.670 38.270 1.00 96.62 179 PRO A C 1
ATOM 1399 O O . PRO A 1 179 ? -30.815 -4.861 38.017 1.00 96.62 179 PRO A O 1
ATOM 1402 N N . TYR A 1 180 ? -32.049 -2.990 37.774 1.00 96.62 180 TYR A N 1
ATOM 1403 C CA . TYR A 1 180 ? -33.055 -3.489 36.840 1.00 96.62 180 TYR A CA 1
ATOM 1404 C C . TYR A 1 180 ? -33.201 -2.522 35.658 1.00 96.62 180 TYR A C 1
ATOM 1406 O O . TYR A 1 180 ? -33.074 -1.303 35.809 1.00 96.62 180 TYR A O 1
ATOM 1414 N N . THR A 1 181 ? -33.503 -3.064 34.481 1.00 95.31 181 THR A N 1
ATOM 1415 C CA . THR A 1 181 ? -33.774 -2.300 33.256 1.00 95.31 181 THR A CA 1
ATOM 1416 C C . THR A 1 181 ? -35.153 -2.640 32.683 1.00 95.31 181 THR A C 1
ATOM 1418 O O . THR A 1 181 ? -35.581 -3.793 32.780 1.00 95.31 181 THR A O 1
ATOM 1421 N N . PRO A 1 182 ? -35.880 -1.663 32.108 1.00 95.31 182 PRO A N 1
ATOM 1422 C CA . PRO A 1 182 ? -37.139 -1.921 31.418 1.00 95.31 182 PRO A CA 1
ATOM 1423 C C . PRO A 1 182 ? -36.883 -2.647 30.092 1.00 95.31 182 PRO A C 1
ATOM 1425 O O . PRO A 1 182 ? -35.971 -2.293 29.341 1.00 95.31 182 PRO A O 1
ATOM 1428 N N . ARG A 1 183 ? -37.699 -3.659 29.796 1.00 94.44 183 ARG A N 1
ATOM 1429 C CA . ARG A 1 183 ? -37.608 -4.507 28.599 1.00 94.44 183 ARG A CA 1
ATOM 1430 C C . ARG A 1 183 ? -38.972 -4.667 27.946 1.00 94.44 183 ARG A C 1
ATOM 1432 O O . ARG A 1 183 ? -39.978 -4.757 28.648 1.00 94.44 183 ARG A O 1
ATOM 1439 N N . ARG A 1 184 ? -39.013 -4.707 26.611 1.00 91.12 184 ARG A N 1
ATOM 1440 C CA . ARG A 1 184 ? -40.254 -4.917 25.845 1.00 91.12 184 ARG A CA 1
ATOM 1441 C C . ARG A 1 184 ? -40.835 -6.294 26.147 1.00 91.12 184 ARG A C 1
ATOM 1443 O O . ARG A 1 184 ? -40.092 -7.272 26.183 1.00 91.12 184 ARG A O 1
ATOM 1450 N N . LYS A 1 185 ? -42.159 -6.386 26.298 1.00 85.62 185 LYS A N 1
ATOM 1451 C CA . LYS A 1 185 ? -42.865 -7.665 26.485 1.00 85.62 185 LYS A CA 1
ATOM 1452 C C . LYS A 1 185 ? -42.538 -8.686 25.387 1.00 85.62 185 LYS A C 1
ATOM 1454 O O . LYS A 1 185 ? -42.470 -9.879 25.664 1.00 85.62 185 LYS A O 1
ATOM 1459 N N . GLU A 1 186 ? -42.326 -8.219 24.162 1.00 87.56 186 GLU A N 1
ATOM 1460 C CA . GLU A 1 186 ? -42.072 -9.051 22.984 1.00 87.56 186 GLU A CA 1
ATOM 1461 C C . GLU A 1 186 ? -40.650 -9.635 22.965 1.00 87.56 186 GLU A C 1
ATOM 1463 O O . GLU A 1 186 ? -40.419 -10.651 22.312 1.00 87.56 186 GLU A O 1
ATOM 1468 N N . ASN A 1 187 ? -39.696 -9.004 23.662 1.00 89.69 187 ASN A N 1
ATOM 1469 C CA . ASN A 1 187 ? -38.304 -9.444 23.726 1.00 89.69 187 ASN A CA 1
ATOM 1470 C C . ASN A 1 187 ? -37.619 -8.940 25.008 1.00 89.69 187 ASN A C 1
ATOM 1472 O O . ASN A 1 187 ? -37.122 -7.813 25.067 1.00 89.69 187 ASN A O 1
ATOM 1476 N N . LEU A 1 188 ? -37.551 -9.797 26.032 1.00 90.31 188 LEU A N 1
ATOM 1477 C CA . LEU A 1 188 ? -36.901 -9.458 27.303 1.00 90.31 188 LEU A CA 1
ATOM 1478 C C . LEU A 1 188 ? -35.364 -9.388 27.217 1.00 90.31 188 LEU A C 1
ATOM 1480 O O . LEU A 1 188 ? -34.733 -8.812 28.104 1.00 90.31 188 LEU A O 1
ATOM 1484 N N . HIS A 1 189 ? -34.744 -9.966 26.181 1.00 87.94 189 HIS A N 1
ATOM 1485 C CA . HIS A 1 189 ? -33.283 -10.060 26.081 1.00 87.94 189 HIS A CA 1
ATOM 1486 C C . HIS A 1 189 ? -32.622 -8.748 25.619 1.00 87.94 189 HIS A C 1
ATOM 1488 O O . HIS A 1 189 ? -31.480 -8.468 25.992 1.00 87.94 189 HIS A O 1
ATOM 1494 N N . GLU A 1 190 ? -33.330 -7.912 24.857 1.00 86.81 190 GLU A N 1
ATOM 1495 C CA . GLU A 1 190 ? -32.817 -6.655 24.292 1.00 86.81 190 GLU A CA 1
ATOM 1496 C C . GLU A 1 190 ? -33.088 -5.454 25.205 1.00 86.81 190 GLU A C 1
ATOM 1498 O O . GLU A 1 190 ? -34.142 -5.365 25.830 1.00 86.81 190 GLU A O 1
ATOM 1503 N N . ASN A 1 191 ? -32.132 -4.524 25.328 1.00 88.81 191 ASN A N 1
ATOM 1504 C CA . ASN A 1 191 ? -32.389 -3.267 26.043 1.00 88.81 191 ASN A CA 1
ATOM 1505 C C . ASN A 1 191 ? -33.147 -2.301 25.125 1.00 88.81 191 ASN A C 1
ATOM 1507 O O . ASN A 1 191 ? -33.079 -2.406 23.896 1.00 88.81 191 ASN A O 1
ATOM 1511 N N . LEU A 1 192 ? -33.775 -1.291 25.729 1.00 87.62 192 LEU A N 1
ATOM 1512 C CA . LEU A 1 192 ? -34.198 -0.106 24.990 1.00 87.62 192 LEU A CA 1
ATOM 1513 C C . LEU A 1 192 ? -32.973 0.559 24.344 1.00 87.62 192 LEU A C 1
ATOM 1515 O O . LEU A 1 192 ? -31.946 0.738 24.995 1.00 87.62 192 LEU A O 1
ATOM 1519 N N . HIS A 1 193 ? -33.102 0.902 23.070 1.00 82.00 193 HIS A N 1
ATOM 1520 C CA . HIS A 1 193 ? -32.081 1.537 22.243 1.00 82.00 193 HIS A CA 1
ATOM 1521 C C . HIS A 1 193 ? -32.766 2.546 21.316 1.00 82.00 193 HIS A C 1
ATOM 1523 O O . HIS A 1 193 ? -33.962 2.413 21.044 1.00 82.00 193 HIS A O 1
ATOM 1529 N N . GLY A 1 194 ? -32.035 3.560 20.846 1.00 69.88 194 GLY A N 1
ATOM 1530 C CA . GLY A 1 194 ? -32.594 4.558 19.921 1.00 69.88 194 GLY A CA 1
ATOM 1531 C C . GLY A 1 194 ? -33.753 5.385 20.501 1.00 69.88 194 GLY A C 1
ATOM 1532 O O . GLY A 1 194 ? -34.699 5.704 19.784 1.00 69.88 194 GLY A O 1
ATOM 1533 N N . LEU A 1 195 ? -33.696 5.704 21.799 1.00 72.31 195 LEU A N 1
ATOM 1534 C CA . LEU A 1 195 ? -34.650 6.606 22.457 1.00 72.31 195 LEU A CA 1
ATOM 1535 C C . LEU A 1 195 ? -34.648 7.988 21.774 1.00 72.31 195 LEU A C 1
ATOM 1537 O O . LEU A 1 195 ? -33.605 8.458 21.316 1.00 72.31 195 LEU A O 1
ATOM 1541 N N . GLU A 1 196 ? -35.812 8.638 21.695 1.00 61.03 196 GLU A N 1
ATOM 1542 C CA . GLU A 1 196 ? -35.959 9.934 21.019 1.00 61.03 196 GLU A CA 1
ATOM 1543 C C . GLU A 1 196 ? -35.025 10.992 21.633 1.00 61.03 196 GLU A C 1
ATOM 1545 O O . GLU A 1 196 ? -35.034 11.198 22.848 1.00 61.03 196 GLU A O 1
ATOM 1550 N N . LYS A 1 197 ? -34.247 11.700 20.791 1.00 57.91 197 LYS A N 1
ATOM 1551 C CA . LYS A 1 197 ? -33.213 12.674 21.218 1.00 57.91 197 LYS A CA 1
ATOM 1552 C C . LYS A 1 197 ? -33.732 13.800 22.135 1.00 57.91 197 LYS A C 1
ATOM 1554 O O . LYS A 1 197 ? -32.928 14.504 22.739 1.00 57.91 197 LYS A O 1
ATOM 1559 N N . GLU A 1 198 ? -35.047 13.996 22.223 1.00 56.03 198 GLU A N 1
ATOM 1560 C CA . GLU A 1 198 ? -35.695 15.031 23.037 1.00 56.03 198 GLU A CA 1
ATOM 1561 C C . GLU A 1 198 ? -35.909 14.615 24.508 1.00 56.03 198 GLU A C 1
ATOM 1563 O O . GLU A 1 198 ? -36.103 15.482 25.363 1.00 56.03 198 GLU A O 1
ATOM 1568 N N . VAL A 1 199 ? -35.836 13.317 24.838 1.00 63.53 199 VAL A N 1
ATOM 1569 C CA . VAL A 1 199 ? -36.063 12.804 26.201 1.00 63.53 199 VAL A CA 1
ATOM 1570 C C . VAL A 1 199 ? -34.740 12.414 26.864 1.00 63.53 199 VAL A C 1
ATOM 1572 O O . VAL A 1 199 ? -34.106 11.426 26.501 1.00 63.53 199 VAL A O 1
ATOM 1575 N N . LEU A 1 200 ? -34.345 13.158 27.902 1.00 78.50 200 LEU A N 1
ATOM 1576 C CA . LEU A 1 200 ? -33.210 12.783 28.752 1.00 78.50 200 LEU A CA 1
ATOM 1577 C C . LEU A 1 200 ? -33.500 11.467 29.486 1.00 78.50 200 LEU A C 1
ATOM 1579 O O . LEU A 1 200 ? -34.529 11.321 30.151 1.00 78.50 200 LEU A O 1
ATOM 1583 N N . VAL A 1 201 ? -32.560 10.524 29.420 1.00 87.00 201 VAL A N 1
ATOM 1584 C CA . VAL A 1 201 ? -32.710 9.178 29.999 1.00 87.00 201 VAL A CA 1
ATOM 1585 C C . VAL A 1 201 ? -32.874 9.240 31.523 1.00 87.00 201 VAL A C 1
ATOM 1587 O O . VAL A 1 201 ? -33.629 8.464 32.099 1.00 87.00 201 VAL A O 1
ATOM 1590 N N . GLU A 1 202 ? -32.255 10.219 32.182 1.00 88.62 202 GLU A N 1
ATOM 1591 C CA . GLU A 1 202 ? -32.454 10.525 33.603 1.00 88.62 202 GLU A CA 1
ATOM 1592 C C . GLU A 1 202 ? -33.909 10.915 33.925 1.00 88.62 202 GLU A C 1
ATOM 1594 O O . GLU A 1 202 ? -34.448 10.520 34.957 1.00 88.62 202 GLU A O 1
ATOM 1599 N N . SER A 1 203 ? -34.588 11.649 33.033 1.00 90.00 203 SER A N 1
ATOM 1600 C CA . SER A 1 203 ? -36.015 11.983 33.193 1.00 90.00 203 SER A CA 1
ATOM 1601 C C . SER A 1 203 ? -36.918 10.762 33.002 1.00 90.00 203 SER A C 1
ATOM 1603 O O . SER A 1 203 ? -37.945 10.639 33.676 1.00 90.00 203 SER A O 1
ATOM 1605 N N . LEU A 1 204 ? -36.514 9.824 32.140 1.00 90.44 204 LEU A N 1
ATOM 1606 C CA . LEU A 1 204 ? -37.185 8.534 32.005 1.00 90.44 204 LEU A CA 1
ATOM 1607 C C . LEU A 1 204 ? -36.984 7.671 33.264 1.00 90.44 204 LEU A C 1
ATOM 1609 O O . LEU A 1 204 ? -37.961 7.144 33.782 1.00 90.44 204 LEU A O 1
ATOM 1613 N N . GLU A 1 205 ? -35.775 7.597 33.832 1.00 94.75 205 GLU A N 1
ATOM 1614 C CA . GLU A 1 205 ? -35.513 6.886 35.099 1.00 94.75 205 GLU A CA 1
ATOM 1615 C C . GLU A 1 205 ? -36.356 7.422 36.269 1.00 94.75 205 GLU A C 1
ATOM 1617 O O . GLU A 1 205 ? -36.909 6.635 37.039 1.00 94.75 205 GLU A O 1
ATOM 1622 N N . LEU A 1 206 ? -36.512 8.746 36.383 1.00 93.50 206 LEU A N 1
ATOM 1623 C CA . LEU A 1 206 ? -37.378 9.371 37.393 1.00 93.50 206 LEU A CA 1
ATOM 1624 C C . LEU A 1 206 ? -38.865 9.046 37.174 1.00 93.50 206 LEU A C 1
ATOM 1626 O O . LEU A 1 206 ? -39.583 8.769 38.136 1.00 93.50 206 LEU A O 1
ATOM 1630 N N . THR A 1 207 ? -39.322 9.039 35.918 1.00 92.12 207 THR A N 1
ATOM 1631 C CA . THR A 1 207 ? -40.694 8.636 35.566 1.00 92.12 207 THR A CA 1
ATOM 1632 C C . THR A 1 207 ? -40.941 7.168 35.926 1.00 92.12 207 THR A C 1
ATOM 1634 O O . THR A 1 207 ? -41.931 6.862 36.588 1.00 92.12 207 THR A O 1
ATOM 1637 N N . ILE A 1 208 ? -40.001 6.279 35.584 1.00 94.31 208 ILE A N 1
ATOM 1638 C CA . ILE A 1 208 ? -40.044 4.851 35.926 1.00 94.31 208 ILE A CA 1
ATOM 1639 C C . ILE A 1 208 ? -40.090 4.662 37.445 1.00 94.31 208 ILE A C 1
ATOM 1641 O O . ILE A 1 208 ? -40.935 3.913 37.928 1.00 94.31 208 ILE A O 1
ATOM 1645 N N . ARG A 1 209 ? -39.240 5.356 38.222 1.00 95.56 209 ARG A N 1
ATOM 1646 C CA . ARG A 1 209 ? -39.274 5.278 39.694 1.00 95.56 209 ARG A CA 1
ATOM 1647 C C . ARG A 1 209 ? -40.664 5.592 40.240 1.00 95.56 209 ARG A C 1
ATOM 1649 O O . ARG A 1 209 ? -41.170 4.846 41.078 1.00 95.56 209 ARG A O 1
ATOM 1656 N N . LYS A 1 210 ? -41.265 6.688 39.769 1.00 92.31 210 LYS A N 1
ATOM 1657 C CA . LYS A 1 210 ? -42.593 7.106 40.215 1.00 92.31 210 LYS A CA 1
ATOM 1658 C C . LYS A 1 210 ? -43.644 6.043 39.890 1.00 92.31 210 LYS A C 1
ATOM 1660 O O . LYS A 1 210 ? -44.391 5.649 40.778 1.00 92.31 210 LYS A O 1
ATOM 1665 N N . GLU A 1 211 ? -43.661 5.543 38.655 1.00 93.50 211 GLU A N 1
ATOM 1666 C CA . GLU A 1 211 ? -44.581 4.478 38.245 1.00 93.50 211 GLU A CA 1
ATOM 1667 C C . GLU A 1 211 ? -44.422 3.213 39.095 1.00 93.50 211 GLU A C 1
ATOM 1669 O O . GLU A 1 211 ? -45.417 2.680 39.568 1.00 93.50 211 GLU A O 1
ATOM 1674 N N . LEU A 1 212 ? -43.194 2.762 39.365 1.00 95.06 212 LEU A N 1
ATOM 1675 C CA . LEU A 1 212 ? -42.941 1.575 40.190 1.00 95.06 212 LEU A CA 1
ATOM 1676 C C . LEU A 1 212 ? -43.483 1.715 41.620 1.00 95.06 212 LEU A C 1
ATOM 1678 O O . LEU A 1 212 ? -44.091 0.780 42.142 1.00 95.06 212 LEU A O 1
ATOM 1682 N N . HIS A 1 213 ? -43.308 2.883 42.238 1.00 94.06 213 HIS A N 1
ATOM 1683 C CA . HIS A 1 213 ? -43.853 3.189 43.561 1.00 94.06 213 HIS A CA 1
ATOM 1684 C C . HIS A 1 213 ? -45.390 3.308 43.551 1.00 94.06 213 HIS A C 1
ATOM 1686 O O . HIS A 1 213 ? -46.055 2.742 44.422 1.00 94.06 213 HIS A O 1
ATOM 1692 N N . ASP A 1 214 ? -45.972 3.966 42.544 1.00 91.31 214 ASP A N 1
ATOM 1693 C CA . ASP A 1 214 ? -47.428 4.088 42.394 1.00 91.31 214 ASP A CA 1
ATOM 1694 C C . ASP A 1 214 ? -48.078 2.706 42.133 1.00 91.31 214 ASP A C 1
ATOM 1696 O O . ASP A 1 214 ? -49.104 2.368 42.730 1.00 91.31 214 ASP A O 1
ATOM 1700 N N . PHE A 1 215 ? -47.448 1.854 41.316 1.00 93.25 215 PHE A N 1
ATOM 1701 C CA . PHE A 1 215 ? -47.876 0.476 41.047 1.00 93.25 215 PHE A CA 1
ATOM 1702 C C . PHE A 1 215 ? -47.762 -0.433 42.270 1.00 93.25 215 PHE A C 1
ATOM 1704 O O . PHE A 1 215 ? -48.667 -1.236 42.507 1.00 93.25 215 PHE A O 1
ATOM 1711 N N . ALA A 1 216 ? -46.698 -0.293 43.065 1.00 92.81 216 ALA A N 1
ATOM 1712 C CA . ALA A 1 216 ? -46.557 -1.019 44.320 1.00 92.81 216 ALA A CA 1
ATOM 1713 C C . ALA A 1 216 ? -47.658 -0.623 45.315 1.00 92.81 216 ALA A C 1
ATOM 1715 O O . ALA A 1 216 ? -48.332 -1.500 45.854 1.00 92.81 216 ALA A O 1
ATOM 1716 N N . LYS A 1 217 ? -47.933 0.677 45.496 1.00 90.50 217 LYS A N 1
ATOM 1717 C CA . LYS A 1 217 ? -49.044 1.156 46.344 1.00 90.50 217 LYS A CA 1
ATOM 1718 C C . LYS A 1 217 ? -50.406 0.611 45.912 1.00 90.50 217 LYS A C 1
ATOM 1720 O O . LYS A 1 217 ? -51.234 0.284 46.759 1.00 90.50 217 LYS A O 1
ATOM 1725 N N . LEU A 1 218 ? -50.637 0.471 44.605 1.00 89.94 218 LEU A N 1
ATOM 1726 C CA . LEU A 1 218 ? -51.850 -0.140 44.048 1.00 89.94 218 LEU A CA 1
ATOM 1727 C C . LEU A 1 218 ? -51.938 -1.669 44.232 1.00 89.94 218 LEU A C 1
ATOM 1729 O O . LEU A 1 218 ? -52.982 -2.243 43.912 1.00 89.94 218 LEU A O 1
ATOM 1733 N N . ASN A 1 219 ? -50.873 -2.319 44.708 1.00 90.12 219 ASN A N 1
ATOM 1734 C CA . ASN A 1 219 ? -50.728 -3.771 44.822 1.00 90.12 219 ASN A CA 1
ATOM 1735 C C . ASN A 1 219 ? -50.051 -4.173 46.152 1.00 90.12 219 ASN A C 1
ATOM 1737 O O . ASN A 1 219 ? -49.057 -4.894 46.169 1.00 90.12 219 ASN A O 1
ATOM 1741 N N . GLU A 1 220 ? -50.575 -3.674 47.276 1.00 92.19 220 GLU A N 1
ATOM 1742 C CA . GLU A 1 220 ? -50.145 -4.039 48.644 1.00 92.19 220 GLU A CA 1
ATOM 1743 C C . GLU A 1 220 ? -48.640 -3.825 48.927 1.00 92.19 220 GLU A C 1
ATOM 1745 O O . GLU A 1 220 ? -48.021 -4.574 49.680 1.00 92.19 220 GLU A O 1
ATOM 1750 N N . ASN A 1 221 ? -48.053 -2.775 48.341 1.00 93.44 221 ASN A N 1
ATOM 1751 C CA . ASN A 1 221 ? -46.620 -2.450 48.366 1.00 93.44 221 ASN A CA 1
ATOM 1752 C C . ASN A 1 221 ? -45.725 -3.493 47.667 1.00 93.44 221 ASN A C 1
ATOM 1754 O O . ASN A 1 221 ? -44.531 -3.567 47.950 1.00 93.44 221 ASN A O 1
ATOM 1758 N N . ILE A 1 222 ? -46.268 -4.292 46.740 1.00 94.50 222 ILE A N 1
ATOM 1759 C CA . ILE A 1 222 ? -45.529 -5.320 45.993 1.00 94.50 222 ILE A CA 1
ATOM 1760 C C . ILE A 1 222 ? -45.466 -4.965 44.505 1.00 94.50 222 ILE A C 1
ATOM 1762 O O . ILE A 1 222 ? -46.493 -4.770 43.855 1.00 94.50 222 ILE A O 1
ATOM 1766 N N . PHE A 1 223 ? -44.262 -4.986 43.935 1.00 95.19 223 PHE A N 1
ATOM 1767 C CA . PHE A 1 223 ? -44.033 -4.954 42.491 1.00 95.19 223 PHE A CA 1
ATOM 1768 C C . PHE A 1 223 ? -43.419 -6.277 41.995 1.00 95.19 223 PHE A C 1
ATOM 1770 O O . PHE A 1 223 ? -42.777 -6.998 42.761 1.00 95.19 223 PHE A O 1
ATOM 1777 N N . PHE A 1 224 ? -43.628 -6.608 40.718 1.00 95.50 224 PHE A N 1
ATOM 1778 C CA . PHE A 1 224 ? -43.160 -7.850 40.094 1.00 95.50 224 PHE A CA 1
ATOM 1779 C C . PHE A 1 224 ? -42.040 -7.583 39.079 1.00 95.50 224 PHE A C 1
ATOM 1781 O O . PHE A 1 224 ? -42.184 -6.746 38.188 1.00 95.50 224 PHE A O 1
ATOM 1788 N N . VAL A 1 225 ? -40.937 -8.320 39.198 1.00 95.25 225 VAL A N 1
ATOM 1789 C CA . VAL A 1 225 ? -39.750 -8.227 38.331 1.00 95.25 225 VAL A CA 1
ATOM 1790 C C . VAL A 1 225 ? -39.335 -9.610 37.830 1.00 95.25 225 VAL A C 1
ATOM 1792 O O . VAL A 1 225 ? -39.774 -10.614 38.384 1.00 95.25 225 VAL A O 1
ATOM 1795 N N . TYR A 1 226 ? -38.460 -9.665 36.826 1.00 94.44 226 TYR A N 1
ATOM 1796 C CA . TYR A 1 226 ? -37.897 -10.916 36.304 1.00 94.44 226 TYR A CA 1
ATOM 1797 C C . TYR A 1 226 ? -36.380 -10.966 36.521 1.00 94.44 226 TYR A C 1
ATOM 1799 O O . TYR A 1 226 ? -35.677 -10.037 36.122 1.00 94.44 226 TYR A O 1
ATOM 1807 N N . ASN A 1 227 ? -35.856 -12.041 37.115 1.00 91.88 227 ASN A N 1
ATOM 1808 C CA . ASN A 1 227 ? -34.414 -12.260 37.298 1.00 91.88 227 ASN A CA 1
ATOM 1809 C C . ASN A 1 227 ? -33.858 -13.298 36.300 1.00 91.88 227 ASN A C 1
ATOM 1811 O O . ASN A 1 227 ? -32.772 -13.105 35.754 1.00 91.88 227 ASN A O 1
ATOM 1815 N N . ASP A 1 228 ? -34.603 -14.376 36.033 1.00 88.69 228 ASP A N 1
ATOM 1816 C CA . ASP A 1 228 ? -34.292 -15.405 35.033 1.00 88.69 228 ASP A CA 1
ATOM 1817 C C . ASP A 1 228 ? -35.232 -15.317 33.820 1.00 88.69 228 ASP A C 1
ATOM 1819 O O . ASP A 1 228 ? -36.371 -15.775 33.854 1.00 88.69 228 ASP A O 1
ATOM 1823 N N . ILE A 1 229 ? -34.722 -14.768 32.716 1.00 89.88 229 ILE A N 1
ATOM 1824 C CA . ILE A 1 229 ? -35.423 -14.704 31.423 1.00 89.88 229 ILE A CA 1
ATOM 1825 C C . ILE A 1 229 ? -35.020 -15.828 30.451 1.00 89.88 229 ILE A C 1
ATOM 1827 O O . ILE A 1 229 ? -35.471 -15.825 29.310 1.00 89.88 229 ILE A O 1
ATOM 1831 N N . GLU A 1 230 ? -34.152 -16.767 30.854 1.00 86.81 230 GLU A N 1
ATOM 1832 C CA . GLU A 1 230 ? -33.818 -17.943 30.035 1.00 86.81 230 GLU A CA 1
ATOM 1833 C C . GLU A 1 230 ? -34.803 -19.096 30.284 1.00 86.81 230 GLU A C 1
ATOM 1835 O O . GLU A 1 230 ? -35.245 -19.741 29.332 1.00 86.81 230 GLU A O 1
ATOM 1840 N N . TYR A 1 231 ? -35.150 -19.358 31.552 1.00 87.19 231 TYR A N 1
ATOM 1841 C CA . TYR A 1 231 ? -36.014 -20.485 31.938 1.00 87.19 231 TYR A CA 1
ATOM 1842 C C . TYR A 1 231 ? -37.255 -20.078 32.742 1.00 87.19 231 TYR A C 1
ATOM 1844 O O . TYR A 1 231 ? -38.111 -20.933 32.979 1.00 87.19 231 TYR A O 1
ATOM 1852 N N . PHE A 1 232 ? -37.367 -18.809 33.154 1.00 88.56 232 PHE A N 1
ATOM 1853 C CA . PHE A 1 232 ? -38.453 -18.290 33.998 1.00 88.56 232 PHE A CA 1
ATOM 1854 C C . PHE A 1 232 ? -38.683 -19.104 35.278 1.00 88.56 232 PHE A C 1
ATOM 1856 O O . PHE A 1 232 ? -39.815 -19.262 35.751 1.00 88.56 232 PHE A O 1
ATOM 1863 N N . LYS A 1 233 ? -37.610 -19.669 35.842 1.00 87.25 233 LYS A N 1
ATOM 1864 C CA . LYS A 1 233 ? -37.734 -20.524 37.014 1.00 87.25 233 LYS A CA 1
ATOM 1865 C C . LYS A 1 233 ? -38.050 -19.676 38.248 1.00 87.25 233 LYS A C 1
ATOM 1867 O O . LYS A 1 233 ? -37.272 -18.809 38.625 1.00 87.25 233 LYS A O 1
ATOM 1872 N N . ASP A 1 234 ? -39.165 -19.997 38.904 1.00 89.00 234 ASP A N 1
ATOM 1873 C CA . ASP A 1 234 ? -39.664 -19.292 40.091 1.00 89.00 234 ASP A CA 1
ATOM 1874 C C . ASP A 1 234 ? -40.005 -17.798 39.818 1.00 89.00 234 ASP A C 1
ATOM 1876 O O . ASP A 1 234 ? -39.965 -16.971 40.729 1.00 89.00 234 ASP A O 1
ATOM 1880 N N . GLU A 1 235 ? -40.359 -17.449 38.572 1.00 92.44 235 GLU A N 1
ATOM 1881 C CA . GLU A 1 235 ? -40.717 -16.087 38.123 1.00 92.44 235 GLU A CA 1
ATOM 1882 C C . GLU A 1 235 ? -42.244 -15.860 37.979 1.00 92.44 235 GLU A C 1
ATOM 1884 O O . GLU A 1 235 ? -42.986 -16.819 37.740 1.00 92.44 235 GLU A O 1
ATOM 1889 N N . PRO A 1 236 ? -42.743 -14.604 38.046 1.00 93.50 236 PRO A N 1
ATOM 1890 C CA . PRO A 1 236 ? -42.025 -13.375 38.381 1.00 93.50 236 PRO A CA 1
ATOM 1891 C C . PRO A 1 236 ? -41.764 -13.224 39.883 1.00 93.50 236 PRO A C 1
ATOM 1893 O O . PRO A 1 236 ? -42.568 -13.602 40.741 1.00 93.50 236 PRO A O 1
ATOM 1896 N N . GLN A 1 237 ? -40.642 -12.594 40.197 1.00 94.19 237 GLN A N 1
ATOM 1897 C CA . GLN A 1 237 ? -40.166 -12.347 41.550 1.00 94.19 237 GLN A CA 1
ATOM 1898 C C . GLN A 1 237 ? -40.815 -11.099 42.164 1.00 94.19 237 GLN A C 1
ATOM 1900 O O . GLN A 1 237 ? -41.020 -10.082 41.502 1.00 94.19 237 GLN A O 1
ATOM 1905 N N . LYS A 1 238 ? -41.143 -11.175 43.458 1.00 94.12 238 LYS A N 1
ATOM 1906 C CA . LYS A 1 238 ? -41.805 -10.097 44.210 1.00 94.12 238 LYS A CA 1
ATOM 1907 C C . LYS A 1 238 ? -40.776 -9.207 44.903 1.00 94.12 238 LYS A C 1
ATOM 1909 O O . LYS A 1 238 ? -39.934 -9.714 45.639 1.00 94.12 238 LYS A O 1
ATOM 1914 N N . ILE A 1 239 ? -40.897 -7.894 44.731 1.00 94.12 239 ILE A N 1
ATOM 1915 C CA . ILE A 1 239 ? -40.134 -6.879 45.468 1.00 94.12 239 ILE A CA 1
ATOM 1916 C C . ILE A 1 239 ? -41.104 -6.027 46.285 1.00 94.12 239 ILE A C 1
ATOM 1918 O O . ILE A 1 239 ? -42.137 -5.596 45.777 1.00 94.12 239 ILE A O 1
ATOM 1922 N N . SER A 1 240 ? -40.764 -5.795 47.554 1.00 95.12 240 SER A N 1
ATOM 1923 C CA . SER A 1 240 ? -41.493 -4.882 48.435 1.00 95.12 240 SER A CA 1
ATOM 1924 C C . SER A 1 240 ? -40.994 -3.455 48.213 1.00 95.12 240 SER A C 1
ATOM 1926 O O . SER A 1 240 ? -39.802 -3.206 48.363 1.00 95.12 240 SER A O 1
ATOM 1928 N N . ILE A 1 241 ? -41.895 -2.533 47.882 1.00 95.50 241 ILE A N 1
ATOM 1929 C CA . ILE A 1 241 ? -41.622 -1.103 47.692 1.00 95.50 241 ILE A CA 1
ATOM 1930 C C . ILE A 1 241 ? -42.630 -0.342 48.552 1.00 95.50 241 ILE A C 1
ATOM 1932 O O . ILE A 1 241 ? -43.815 -0.264 48.227 1.00 95.50 241 ILE A O 1
ATOM 1936 N N . THR A 1 242 ? -42.162 0.176 49.681 1.00 93.00 242 THR A N 1
ATOM 1937 C CA . THR A 1 242 ? -42.976 0.843 50.707 1.00 93.00 242 THR A CA 1
ATOM 1938 C C . THR A 1 242 ? -42.926 2.367 50.612 1.00 93.00 242 THR A C 1
ATOM 1940 O O . THR A 1 242 ? -43.905 3.035 50.953 1.00 93.00 242 THR A O 1
ATOM 1943 N N . CYS A 1 243 ? -41.818 2.917 50.116 1.00 91.38 243 CYS A N 1
ATOM 1944 C CA . CYS A 1 243 ? -41.614 4.346 49.888 1.00 91.38 243 CYS A CA 1
ATOM 1945 C C . CYS A 1 243 ? -40.710 4.588 48.663 1.00 91.38 243 CYS A C 1
ATOM 1947 O O . CYS A 1 243 ? -40.192 3.641 48.070 1.00 91.38 243 CYS A O 1
ATOM 1949 N N . GLU A 1 244 ? -40.537 5.845 48.236 1.00 89.19 244 GLU A N 1
ATOM 1950 C CA . GLU A 1 244 ? -39.682 6.150 47.074 1.00 89.19 244 GLU A CA 1
ATOM 1951 C C . GLU A 1 244 ? -38.202 5.833 47.339 1.00 89.19 244 GLU A C 1
ATOM 1953 O O . GLU A 1 244 ? -37.471 5.528 46.402 1.00 89.19 244 GLU A O 1
ATOM 1958 N N . GLU A 1 245 ? -37.760 5.860 48.598 1.00 91.12 245 GLU A N 1
ATOM 1959 C CA . GLU A 1 245 ? -36.384 5.565 49.007 1.00 91.12 245 GLU A CA 1
ATOM 1960 C C . GLU A 1 245 ? -35.972 4.098 48.797 1.00 91.12 245 GLU A C 1
ATOM 1962 O O . GLU A 1 245 ? -34.773 3.825 48.717 1.00 91.12 245 GLU A O 1
ATOM 1967 N N . ASP A 1 246 ? -36.933 3.178 48.636 1.00 95.19 246 ASP A N 1
ATOM 1968 C CA . ASP A 1 246 ? -36.692 1.778 48.242 1.00 95.19 246 ASP A CA 1
ATOM 1969 C C . ASP A 1 246 ? -36.253 1.654 46.761 1.00 95.19 246 ASP A C 1
ATOM 1971 O O . ASP A 1 246 ? -35.886 0.570 46.296 1.00 95.19 246 ASP A O 1
ATOM 1975 N N . ILE A 1 247 ? -36.264 2.765 46.008 1.00 97.12 247 ILE A N 1
ATOM 1976 C CA . ILE A 1 247 ? -35.853 2.856 44.604 1.00 97.12 247 ILE A CA 1
ATOM 1977 C C . ILE A 1 247 ? -34.815 3.976 44.430 1.00 97.12 247 ILE A C 1
ATOM 1979 O O . ILE A 1 247 ? -35.015 5.113 44.855 1.00 97.12 247 ILE A O 1
ATOM 1983 N N . HIS A 1 248 ? -33.718 3.705 43.725 1.00 97.00 248 HIS A N 1
ATOM 1984 C CA . HIS A 1 248 ? -32.736 4.728 43.345 1.00 97.00 248 HIS A CA 1
ATOM 1985 C C . HIS A 1 248 ? -32.526 4.776 41.828 1.00 97.00 248 HIS A C 1
ATOM 1987 O O . HIS A 1 248 ? -32.458 3.738 41.172 1.00 97.00 248 HIS A O 1
ATOM 1993 N N . VAL A 1 249 ? -32.379 5.975 41.262 1.00 95.81 249 VAL A N 1
ATOM 1994 C CA . VAL A 1 249 ? -32.003 6.155 39.841 1.00 95.81 249 VAL A CA 1
ATOM 1995 C C . VAL A 1 249 ? -30.476 6.193 39.666 1.00 95.81 249 VAL A C 1
ATOM 1997 O O . VAL A 1 249 ? -29.741 6.336 40.651 1.00 95.81 249 VAL A O 1
ATOM 2000 N N . THR A 1 250 ? -29.959 6.079 38.432 1.00 94.06 250 THR A N 1
ATOM 2001 C CA . THR A 1 250 ? -28.496 6.062 38.200 1.00 94.06 250 THR A CA 1
ATOM 2002 C C . THR A 1 250 ? -27.807 7.305 38.746 1.00 94.06 250 THR A C 1
ATOM 2004 O O . THR A 1 250 ? -26.737 7.209 39.346 1.00 94.06 250 THR A O 1
ATOM 2007 N N . GLU A 1 251 ? -28.429 8.472 38.585 1.00 92.19 251 GLU A N 1
ATOM 2008 C CA . GLU A 1 251 ? -27.889 9.743 39.053 1.00 92.19 251 GLU A CA 1
ATOM 2009 C C . GLU A 1 251 ? -27.713 9.770 40.579 1.00 92.19 251 GLU A C 1
ATOM 2011 O O . GLU A 1 251 ? -26.685 10.232 41.074 1.00 92.19 251 GLU A O 1
ATOM 2016 N N . GLU A 1 252 ? -28.663 9.213 41.332 1.00 93.75 252 GLU A N 1
ATOM 2017 C CA . GLU A 1 252 ? -28.613 9.155 42.795 1.00 93.75 252 GLU A CA 1
ATOM 2018 C C . GLU A 1 252 ? -27.538 8.182 43.279 1.00 93.75 252 GLU A C 1
ATOM 2020 O O . GLU A 1 252 ? -26.742 8.531 44.151 1.00 93.75 252 GLU A O 1
ATOM 2025 N N . VAL A 1 253 ? -27.453 6.990 42.679 1.00 94.75 253 VAL A N 1
ATOM 2026 C CA . VAL A 1 253 ? -26.407 6.006 42.999 1.00 94.75 253 VAL A CA 1
ATOM 2027 C C . VAL A 1 253 ? -25.017 6.555 42.674 1.00 94.75 253 VAL A C 1
ATOM 2029 O O . VAL A 1 253 ? -24.099 6.453 43.493 1.00 94.75 253 VAL A O 1
ATOM 2032 N N . TYR A 1 254 ? -24.854 7.166 41.500 1.00 95.62 254 TYR A N 1
ATOM 2033 C CA . TYR A 1 254 ? -23.543 7.522 40.971 1.00 95.62 254 TYR A CA 1
ATOM 2034 C C . TYR A 1 254 ? -23.070 8.935 41.298 1.00 95.62 254 TYR A C 1
ATOM 2036 O O . TYR A 1 254 ? -21.860 9.136 41.283 1.00 95.62 254 TYR A O 1
ATOM 2044 N N . LYS A 1 255 ? -23.926 9.902 41.659 1.00 93.75 255 LYS A N 1
ATOM 2045 C CA . LYS A 1 255 ? -23.464 11.201 42.197 1.00 93.75 255 LYS A CA 1
ATOM 2046 C C . LYS A 1 255 ? -23.202 11.163 43.703 1.00 93.75 255 LYS A C 1
ATOM 2048 O O . LYS A 1 255 ? -22.348 11.909 44.177 1.00 93.75 255 LYS A O 1
ATOM 2053 N N . ARG A 1 256 ? -23.844 10.271 44.469 1.00 92.69 256 ARG A N 1
ATOM 2054 C CA . ARG A 1 256 ? -23.691 10.192 45.938 1.00 92.69 256 ARG A CA 1
ATOM 2055 C C . ARG A 1 256 ? -22.244 10.072 46.455 1.00 92.69 256 ARG A C 1
A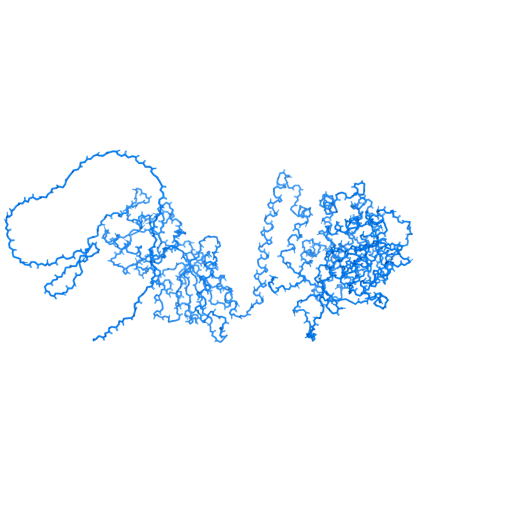TOM 2057 O O . ARG A 1 256 ? -21.962 10.699 47.478 1.00 92.69 256 ARG A O 1
ATOM 2064 N N . PRO A 1 257 ? -21.289 9.389 45.787 1.00 93.69 257 PRO A N 1
ATOM 2065 C CA . PRO A 1 257 ? -19.895 9.379 46.232 1.00 93.69 257 PRO A CA 1
ATOM 2066 C C . PRO A 1 257 ? -19.221 10.759 46.256 1.00 93.69 257 PRO A C 1
ATOM 2068 O O . PRO A 1 257 ? -18.238 10.918 46.975 1.00 93.69 257 PRO A O 1
ATOM 2071 N N . MET A 1 258 ? -19.747 11.776 45.557 1.00 90.50 258 MET A N 1
ATOM 2072 C CA . MET A 1 258 ? -19.223 13.153 45.606 1.00 90.50 258 MET A CA 1
ATOM 2073 C C . MET A 1 258 ? -19.218 13.743 47.026 1.00 90.50 258 MET A C 1
ATOM 2075 O O . MET A 1 258 ? -18.363 14.572 47.333 1.00 90.50 258 MET A O 1
ATOM 2079 N N . PHE A 1 259 ? -20.130 13.306 47.905 1.00 88.81 259 PHE A N 1
ATOM 2080 C CA . PHE A 1 259 ? -20.180 13.748 49.305 1.00 88.81 259 PHE A CA 1
ATOM 2081 C C . PHE A 1 259 ? -19.056 13.149 50.166 1.00 88.81 259 PHE A C 1
ATOM 2083 O O . PHE A 1 259 ? -18.624 13.773 51.131 1.00 88.81 259 PHE A O 1
ATOM 2090 N N . THR A 1 260 ? -18.569 11.954 49.820 1.00 87.50 260 THR A N 1
ATOM 2091 C CA . THR A 1 260 ? -17.489 11.246 50.534 1.00 87.50 260 THR A CA 1
ATOM 2092 C C . THR A 1 260 ? -16.123 11.385 49.859 1.00 87.50 260 THR A C 1
ATOM 2094 O O . THR A 1 260 ? -15.094 11.169 50.492 1.00 87.50 260 THR A O 1
ATOM 2097 N N . MET A 1 261 ? -16.099 11.738 48.573 1.00 88.44 261 MET A N 1
ATOM 2098 C CA . MET A 1 261 ? -14.909 11.864 47.734 1.00 88.44 261 MET A CA 1
ATOM 2099 C C . MET A 1 261 ? -14.985 13.191 46.956 1.00 88.44 261 MET A C 1
ATOM 2101 O O . MET A 1 261 ? -15.532 13.225 45.854 1.00 88.44 261 MET A O 1
ATOM 2105 N N . PRO A 1 262 ? -14.427 14.304 47.472 1.00 85.62 262 PRO A N 1
ATOM 2106 C CA . PRO A 1 262 ? -14.583 15.630 46.856 1.00 85.62 262 PRO A CA 1
ATOM 2107 C C . PRO A 1 262 ? -14.044 15.754 45.420 1.00 85.62 262 PRO A C 1
ATOM 2109 O O . PRO A 1 262 ? -14.501 16.615 44.661 1.00 85.62 262 PRO A O 1
ATOM 2112 N N . ALA A 1 263 ? -13.094 14.893 45.040 1.00 88.56 263 ALA A N 1
ATOM 2113 C CA . ALA A 1 263 ? -12.520 14.791 43.698 1.00 88.56 263 ALA A CA 1
ATOM 2114 C C . ALA A 1 263 ? -13.197 13.725 42.808 1.00 88.56 263 ALA A C 1
ATOM 2116 O O . ALA A 1 263 ? -12.850 13.601 41.638 1.00 88.56 263 ALA A O 1
ATOM 2117 N N . TYR A 1 264 ? -14.179 12.973 43.314 1.00 93.31 264 TYR A N 1
ATOM 2118 C CA . TYR A 1 264 ? -14.954 12.046 42.490 1.00 93.31 264 TYR A CA 1
ATOM 2119 C C . TYR A 1 264 ? -15.931 12.808 41.580 1.00 93.31 264 TYR A C 1
ATOM 2121 O O . TYR A 1 264 ? -16.580 13.761 42.021 1.00 93.31 264 TYR A O 1
ATOM 2129 N N . ARG A 1 265 ? -16.084 12.394 40.320 1.00 92.44 265 ARG A N 1
ATOM 2130 C CA . ARG A 1 265 ? -17.058 12.963 39.371 1.00 92.44 265 ARG A CA 1
ATOM 2131 C C . ARG A 1 265 ? -17.808 11.861 38.635 1.00 92.44 265 ARG A C 1
ATOM 2133 O O . ARG A 1 265 ? -17.229 10.826 38.331 1.00 92.44 265 ARG A O 1
ATOM 2140 N N . TYR A 1 266 ? -19.072 12.127 38.317 1.00 93.75 266 TYR A N 1
ATOM 2141 C CA . TYR A 1 266 ? -19.924 11.267 37.500 1.00 93.75 266 TYR A CA 1
ATOM 2142 C C . TYR A 1 266 ? -20.333 11.986 36.216 1.00 93.75 266 TYR A C 1
ATOM 2144 O O . TYR A 1 266 ? -20.729 13.152 36.267 1.00 93.75 266 TYR A O 1
ATOM 2152 N N . TYR A 1 267 ? -20.280 11.260 35.104 1.00 93.00 267 TYR A N 1
ATOM 2153 C CA . TYR A 1 267 ? -20.787 11.662 33.801 1.00 93.00 267 TYR A CA 1
ATOM 2154 C C . TYR A 1 267 ? -21.586 10.513 33.174 1.00 93.00 267 TYR A C 1
ATOM 2156 O O . TYR A 1 267 ? -21.149 9.360 33.212 1.00 93.00 267 TYR A O 1
ATOM 2164 N N . ARG A 1 268 ? -22.724 10.831 32.550 1.00 91.69 268 ARG A N 1
ATOM 2165 C CA . ARG A 1 268 ? -23.373 9.944 31.579 1.00 91.69 268 ARG A CA 1
ATOM 2166 C C . ARG A 1 268 ? -22.917 10.358 30.183 1.00 91.69 268 ARG A C 1
ATOM 2168 O O . ARG A 1 268 ? -22.901 11.543 29.865 1.00 91.69 268 ARG A O 1
ATOM 2175 N N . LEU A 1 269 ? -22.492 9.384 29.391 1.00 90.12 269 LEU A N 1
ATOM 2176 C CA . LEU A 1 269 ? -22.018 9.553 28.019 1.00 90.12 269 LEU A CA 1
ATOM 2177 C C . LEU A 1 269 ? -22.582 8.380 27.209 1.00 90.12 269 LEU A C 1
ATOM 2179 O O . LEU A 1 269 ? -21.877 7.384 27.044 1.00 90.12 269 LEU A O 1
ATOM 2183 N N . PRO A 1 270 ? -23.867 8.418 26.816 1.00 88.25 270 PRO A N 1
ATOM 2184 C CA . PRO A 1 270 ? -24.495 7.297 26.130 1.00 88.25 270 PRO A CA 1
ATOM 2185 C C . PRO A 1 270 ? -23.708 6.980 24.854 1.00 88.25 270 PRO A C 1
ATOM 2187 O O . PRO A 1 270 ? -23.536 7.840 24.002 1.00 88.25 270 PRO A O 1
ATOM 2190 N N . LEU A 1 271 ? -23.188 5.756 24.756 1.00 86.81 271 LEU A N 1
ATOM 2191 C CA . LEU A 1 271 ? -22.565 5.242 23.538 1.00 86.81 271 LEU A CA 1
ATOM 2192 C C . LEU A 1 271 ? -23.503 4.193 22.932 1.00 86.81 271 LEU A C 1
ATOM 2194 O O . LEU A 1 271 ? -24.111 3.437 23.705 1.00 86.81 271 LEU A O 1
ATOM 2198 N N . PRO A 1 272 ? -23.599 4.101 21.595 1.00 79.69 272 PRO A N 1
ATOM 2199 C CA . PRO A 1 272 ? -24.490 3.148 20.946 1.00 79.69 272 PRO A CA 1
ATOM 2200 C C . PRO A 1 272 ? -24.093 1.706 21.279 1.00 79.69 272 PRO A C 1
ATOM 2202 O O . PRO A 1 272 ? -22.906 1.377 21.387 1.00 79.69 272 PRO A O 1
ATOM 2205 N N . MET A 1 273 ?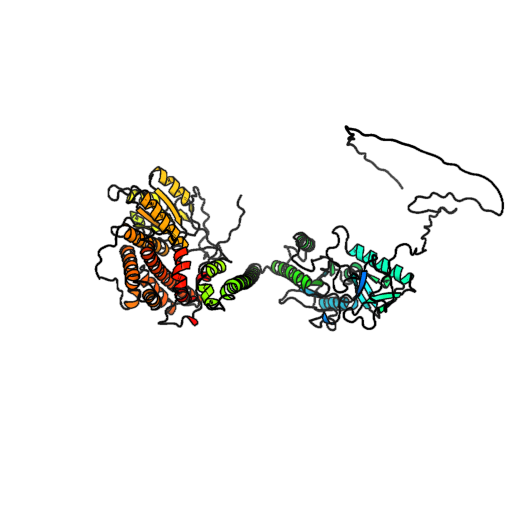 -25.083 0.830 21.469 1.00 72.62 273 MET A N 1
ATOM 2206 C CA . MET A 1 273 ? -24.838 -0.595 21.714 1.00 72.62 273 MET A CA 1
ATOM 2207 C C . MET A 1 273 ? -24.123 -1.286 20.545 1.00 72.62 273 MET A C 1
ATOM 2209 O O . MET A 1 273 ? -23.228 -2.103 20.783 1.00 72.62 273 MET A O 1
ATOM 2213 N N . GLU A 1 274 ? -24.490 -0.933 19.313 1.00 67.19 274 GLU A N 1
ATOM 2214 C CA . GLU A 1 274 ? -23.938 -1.477 18.071 1.00 67.19 274 GLU A CA 1
ATOM 2215 C C . GLU A 1 274 ? -23.508 -0.359 17.109 1.00 67.19 274 GLU A C 1
ATOM 2217 O O . GLU A 1 274 ? -24.038 0.749 17.142 1.00 67.19 274 GLU A O 1
ATOM 2222 N N . GLY A 1 275 ? -22.554 -0.659 16.224 1.00 67.56 275 GLY A N 1
ATOM 2223 C CA . GLY A 1 275 ? -22.019 0.307 15.261 1.00 67.56 275 GLY A CA 1
ATOM 2224 C C . GLY A 1 275 ? -20.895 1.191 15.813 1.00 67.56 275 GLY A C 1
ATOM 2225 O O . GLY A 1 275 ? -20.246 0.870 16.811 1.00 67.56 275 GLY A O 1
ATOM 2226 N N . ALA A 1 276 ? -20.614 2.282 15.101 1.00 72.25 276 ALA A N 1
ATOM 2227 C CA . ALA A 1 276 ? -19.653 3.302 15.512 1.00 72.25 276 ALA A CA 1
ATOM 2228 C C . ALA A 1 276 ? -20.387 4.479 16.185 1.00 72.25 276 ALA A C 1
ATOM 2230 O O . ALA A 1 276 ? -21.500 4.790 15.761 1.00 72.25 276 ALA A O 1
ATOM 2231 N N . PRO A 1 277 ? -19.781 5.153 17.181 1.00 78.38 277 PRO A N 1
ATOM 2232 C CA . PRO A 1 277 ? -20.300 6.419 17.695 1.00 78.38 277 PRO A CA 1
ATOM 2233 C C . PRO A 1 277 ? -20.373 7.478 16.600 1.00 78.38 277 PRO A C 1
ATOM 2235 O O . PRO A 1 277 ? -19.551 7.479 15.679 1.00 78.38 277 PRO A O 1
ATOM 2238 N N . LEU A 1 278 ? -21.323 8.394 16.746 1.00 79.38 278 LEU A N 1
ATOM 2239 C CA . LEU A 1 278 ? -21.432 9.581 15.908 1.00 79.38 278 LEU A CA 1
ATOM 2240 C C . LEU A 1 278 ? -20.443 10.653 16.375 1.00 79.38 278 LEU A C 1
ATOM 2242 O O . LEU A 1 278 ? -19.952 10.628 17.505 1.00 79.38 278 LEU A O 1
ATOM 2246 N N . GLU A 1 279 ? -20.174 11.638 15.522 1.00 77.56 279 GLU A N 1
ATOM 2247 C CA . GLU A 1 279 ? -19.318 12.788 15.831 1.00 77.56 279 GLU A CA 1
ATOM 2248 C C . GLU A 1 279 ? -19.776 13.512 17.112 1.00 77.56 279 GLU A C 1
ATOM 2250 O O . GLU A 1 279 ? -18.946 13.875 17.946 1.00 77.56 279 GLU A O 1
ATOM 2255 N N . GLU A 1 280 ? -21.096 13.611 17.316 1.00 79.56 280 GLU A N 1
ATOM 2256 C CA . GLU A 1 280 ? -21.739 14.153 18.522 1.00 79.56 280 GLU A CA 1
ATOM 2257 C C . GLU A 1 280 ? -21.269 13.454 19.820 1.00 79.56 280 GLU A C 1
ATOM 2259 O O . GLU A 1 280 ? -21.046 14.121 20.834 1.00 79.56 280 GLU A O 1
ATOM 2264 N N . ASP A 1 281 ? -21.053 12.133 19.793 1.00 80.94 281 ASP A N 1
ATOM 2265 C CA . ASP A 1 281 ? -20.623 11.343 20.958 1.00 80.94 281 ASP A CA 1
ATOM 2266 C C . ASP A 1 281 ? -19.153 11.626 21.313 1.00 80.94 281 ASP A C 1
ATOM 2268 O O . ASP A 1 281 ? -18.771 11.716 22.488 1.00 80.94 281 ASP A O 1
ATOM 2272 N N . PHE A 1 282 ? -18.309 11.796 20.288 1.00 84.19 282 PHE A N 1
ATOM 2273 C CA . PHE A 1 282 ? -16.913 12.197 20.465 1.00 84.19 282 PHE A CA 1
ATOM 2274 C C . PHE A 1 282 ? -16.815 13.632 20.987 1.00 84.19 282 PHE A C 1
ATOM 2276 O O . PHE A 1 282 ? -16.022 13.886 21.896 1.00 84.19 282 PHE A O 1
ATOM 2283 N N . ASP A 1 283 ? -17.633 14.551 20.473 1.00 82.31 283 ASP A N 1
ATOM 2284 C CA . ASP A 1 283 ? -17.698 15.930 20.957 1.00 82.31 283 ASP A CA 1
ATOM 2285 C C . ASP A 1 283 ? -18.178 15.992 22.410 1.00 82.31 283 ASP A C 1
ATOM 2287 O O . ASP A 1 283 ? -17.564 16.685 23.225 1.00 82.31 283 ASP A O 1
ATOM 2291 N N . ALA A 1 284 ? -19.201 15.217 22.785 1.00 85.06 284 ALA A N 1
ATOM 2292 C CA . ALA A 1 284 ? -19.642 15.087 24.172 1.00 85.06 284 ALA A CA 1
ATOM 2293 C C . ALA A 1 284 ? -18.503 14.599 25.088 1.00 85.06 284 ALA A C 1
ATOM 2295 O O . ALA A 1 284 ? -18.241 15.210 26.129 1.00 85.06 284 ALA A O 1
ATOM 2296 N N . PHE A 1 285 ? -17.752 13.570 24.677 1.00 86.75 285 PHE A N 1
ATOM 2297 C CA . PHE A 1 285 ? -16.576 13.109 25.419 1.00 86.75 285 PHE A CA 1
ATOM 2298 C C . PHE A 1 285 ? -15.494 14.197 25.524 1.00 86.75 285 PHE A C 1
ATOM 2300 O O . PHE A 1 285 ? -15.003 14.476 26.617 1.00 86.75 285 PHE A O 1
ATOM 2307 N N . VAL A 1 286 ? -15.147 14.864 24.420 1.00 83.31 286 VAL A N 1
ATOM 2308 C CA . VAL A 1 286 ? -14.125 15.924 24.383 1.00 83.31 286 VAL A CA 1
ATOM 2309 C C . VAL A 1 286 ? -14.528 17.143 25.218 1.00 83.31 286 VAL A C 1
ATOM 2311 O O . VAL A 1 286 ? -13.667 17.748 25.861 1.00 83.31 286 VAL A O 1
ATOM 2314 N N . ASN A 1 287 ? -15.814 17.489 25.272 1.00 83.25 287 ASN A N 1
ATOM 2315 C CA . ASN A 1 287 ? -16.331 18.558 26.126 1.00 83.25 287 ASN A CA 1
ATOM 2316 C C . ASN A 1 287 ? -16.097 18.236 27.614 1.00 83.25 287 ASN A C 1
ATOM 2318 O O . ASN A 1 287 ? -15.542 19.070 28.332 1.00 83.25 287 ASN A O 1
ATOM 2322 N N . ILE A 1 288 ? -16.381 16.999 28.046 1.00 84.44 288 ILE A N 1
ATOM 2323 C CA . ILE A 1 288 ? -16.107 16.525 29.417 1.00 84.44 288 ILE A CA 1
ATOM 2324 C C . ILE A 1 288 ? -14.609 16.622 29.762 1.00 84.44 288 ILE A C 1
ATOM 2326 O O . ILE A 1 288 ? -14.251 17.024 30.872 1.00 84.44 288 ILE A O 1
ATOM 2330 N N . LEU A 1 289 ? -13.719 16.297 28.815 1.00 78.31 289 LEU A N 1
ATOM 2331 C CA . LEU A 1 289 ? -12.269 16.453 28.996 1.00 78.31 289 LEU A CA 1
ATOM 2332 C C . LEU A 1 289 ? -11.858 17.931 29.103 1.00 78.31 289 LEU A C 1
ATOM 2334 O O . LEU A 1 289 ? -11.034 18.283 29.947 1.00 78.31 289 LEU A O 1
ATOM 2338 N N . ARG A 1 290 ? -12.433 18.807 28.265 1.00 75.00 290 ARG A N 1
ATOM 2339 C CA . ARG A 1 290 ? -12.109 20.245 28.214 1.00 75.00 290 ARG A CA 1
ATOM 2340 C C . ARG A 1 290 ? -12.446 20.960 29.524 1.00 75.00 290 ARG A C 1
ATOM 2342 O O . ARG A 1 290 ? -11.698 21.839 29.944 1.00 75.00 290 ARG A O 1
ATOM 2349 N N . GLU A 1 291 ? -13.530 20.562 30.184 1.00 76.44 291 GLU A N 1
ATOM 2350 C CA . GLU A 1 291 ? -13.954 21.097 31.485 1.00 76.44 291 GLU A CA 1
ATOM 2351 C C . GLU A 1 291 ? -13.049 20.690 32.665 1.00 76.44 291 GLU A C 1
ATOM 2353 O O . GLU A 1 291 ? -13.205 21.211 33.774 1.00 76.44 291 GLU A O 1
ATOM 2358 N N . ARG A 1 292 ? -12.105 19.757 32.470 1.00 72.94 292 ARG A N 1
ATOM 2359 C CA . ARG A 1 292 ? -11.270 19.195 33.540 1.00 72.94 292 ARG A CA 1
ATOM 2360 C C . ARG A 1 292 ? -9.801 19.613 33.388 1.00 72.94 292 ARG A C 1
ATOM 2362 O O . ARG A 1 292 ? -9.092 19.067 32.547 1.00 72.94 292 ARG A O 1
ATOM 2369 N N . PRO A 1 293 ? -9.274 20.506 34.254 1.00 64.50 293 PRO A N 1
ATOM 2370 C CA . PRO A 1 293 ? -7.851 20.868 34.254 1.00 64.50 293 PRO A CA 1
ATOM 2371 C C . PRO A 1 293 ? -6.893 19.686 34.489 1.00 64.50 293 PRO A C 1
ATOM 2373 O O . PRO A 1 293 ? -5.733 19.758 34.099 1.00 64.50 293 PRO A O 1
ATOM 2376 N N . SER A 1 294 ? -7.368 18.603 35.112 1.00 70.56 294 SER A N 1
ATOM 2377 C CA . SER A 1 294 ? -6.653 17.330 35.290 1.00 70.56 294 SER A CA 1
ATOM 2378 C C . SER A 1 294 ? -6.509 16.511 33.997 1.00 70.56 294 SER A C 1
ATOM 2380 O O . SER A 1 294 ? -5.674 15.613 33.938 1.00 70.56 294 SER A O 1
ATOM 2382 N N . LEU A 1 295 ? -7.280 16.832 32.951 1.00 69.00 295 LEU A N 1
ATOM 2383 C CA . LEU A 1 295 ? -7.283 16.154 31.647 1.00 69.00 295 LEU A CA 1
ATOM 2384 C C . LEU A 1 295 ? -6.983 17.098 30.467 1.00 69.00 295 LEU A C 1
ATOM 2386 O O . LEU A 1 295 ? -7.059 16.684 29.310 1.00 69.00 295 LEU A O 1
ATOM 2390 N N . SER A 1 296 ? -6.630 18.358 30.736 1.00 64.06 296 SER A N 1
ATOM 2391 C CA . SER A 1 296 ? -6.359 19.360 29.704 1.00 64.06 296 SER A CA 1
ATOM 2392 C C . SER A 1 296 ? -4.886 19.381 29.262 1.00 64.06 296 SER A C 1
ATOM 2394 O O . SER A 1 296 ? -3.983 18.911 29.955 1.00 64.06 296 SER A O 1
ATOM 2396 N N . LEU A 1 297 ? -4.628 19.986 28.097 1.00 53.34 297 LEU A N 1
ATOM 2397 C CA . LEU A 1 297 ? -3.313 20.081 27.434 1.00 53.34 297 LEU A CA 1
ATOM 2398 C C . LEU A 1 297 ? -2.240 20.913 28.183 1.00 53.34 297 LEU A C 1
ATOM 2400 O O . LEU A 1 297 ? -1.190 21.204 27.618 1.00 53.34 297 LEU A O 1
ATOM 2404 N N . GLY A 1 298 ? -2.484 21.284 29.444 1.00 53.19 298 GLY A N 1
ATOM 2405 C CA . GLY A 1 298 ? -1.546 21.981 30.334 1.00 53.19 298 GLY A CA 1
ATOM 2406 C C . GLY A 1 298 ? -1.199 21.205 31.612 1.00 53.19 298 GLY A C 1
ATOM 2407 O O . GLY A 1 298 ? -0.772 21.815 32.591 1.00 53.19 298 GLY A O 1
ATOM 2408 N N . HIS A 1 299 ? -1.429 19.889 31.650 1.00 59.41 299 HIS A N 1
ATOM 2409 C CA . HIS A 1 299 ? -1.204 19.067 32.842 1.00 59.41 299 HIS A CA 1
ATOM 2410 C C . HIS A 1 299 ? 0.271 19.075 33.304 1.00 59.41 299 HIS A C 1
ATOM 2412 O O . HIS A 1 299 ? 1.158 18.538 32.638 1.00 59.41 299 HIS A O 1
ATOM 2418 N N . ASN A 1 300 ? 0.532 19.616 34.500 1.00 56.97 300 ASN A N 1
ATOM 2419 C CA . ASN A 1 300 ? 1.846 19.543 35.146 1.00 56.97 300 ASN A CA 1
ATOM 2420 C C . ASN A 1 300 ? 2.203 18.085 35.476 1.00 56.97 300 ASN A C 1
ATOM 2422 O O . ASN A 1 300 ? 1.553 17.466 36.316 1.00 56.97 300 ASN A O 1
ATOM 2426 N N . ALA A 1 301 ? 3.288 17.567 34.892 1.00 59.88 301 ALA A N 1
ATOM 2427 C CA . ALA A 1 301 ? 3.750 16.178 35.044 1.00 59.88 301 ALA A CA 1
ATOM 2428 C C . ALA A 1 301 ? 4.061 15.724 36.492 1.00 59.88 301 ALA A C 1
ATOM 2430 O O . ALA A 1 301 ? 4.350 14.553 36.717 1.00 59.88 301 ALA A O 1
ATOM 2431 N N . SER A 1 302 ? 4.009 16.631 37.472 1.00 59.75 302 SER A N 1
ATOM 2432 C CA . SER A 1 302 ? 4.152 16.350 38.904 1.00 59.75 302 SER A CA 1
ATOM 2433 C C . SER A 1 302 ? 2.855 15.938 39.615 1.00 59.75 302 SER A C 1
ATOM 2435 O O . SER A 1 302 ? 2.925 15.539 40.776 1.00 59.75 302 SER A O 1
ATOM 2437 N N . ARG A 1 303 ? 1.681 16.038 38.973 1.00 68.69 303 ARG A N 1
ATOM 2438 C CA . ARG A 1 303 ? 0.407 15.555 39.539 1.00 68.69 303 ARG A CA 1
ATOM 2439 C C . ARG A 1 303 ? 0.083 14.121 39.091 1.00 68.69 303 ARG A C 1
ATOM 2441 O O . ARG A 1 303 ? 0.400 13.762 37.956 1.00 68.69 303 ARG A O 1
ATOM 2448 N N . PRO A 1 304 ? -0.548 13.297 39.949 1.00 76.06 304 PRO A N 1
ATOM 2449 C CA . PRO A 1 304 ? -1.064 11.997 39.538 1.00 76.06 304 PRO A CA 1
ATOM 2450 C C . PRO A 1 304 ? -2.231 12.170 38.555 1.00 76.06 304 PRO A C 1
ATOM 2452 O O . PRO A 1 304 ? -3.064 13.060 38.715 1.00 76.06 304 PRO A O 1
ATOM 2455 N N . LEU A 1 305 ? -2.295 11.302 37.543 1.00 83.50 305 LEU A N 1
ATOM 2456 C CA . LEU A 1 305 ? -3.403 11.273 36.584 1.00 83.50 305 LEU A CA 1
ATOM 2457 C C . LEU A 1 305 ? -4.688 10.753 37.261 1.00 83.50 305 LEU A C 1
ATOM 2459 O O . LEU A 1 305 ? -4.601 9.803 38.048 1.00 83.50 305 LEU A O 1
ATOM 2463 N N . PRO A 1 306 ? -5.872 11.302 36.932 1.00 89.44 306 PRO A N 1
ATOM 2464 C CA . PRO A 1 306 ? -7.140 10.837 37.489 1.00 89.44 306 PRO A CA 1
ATOM 2465 C C . PRO A 1 306 ? -7.469 9.415 37.029 1.00 89.44 306 PRO A C 1
ATOM 2467 O O . PRO A 1 306 ? -7.203 9.042 35.884 1.00 89.44 306 PRO A O 1
ATOM 2470 N N . ALA A 1 307 ? -8.100 8.628 37.900 1.00 93.25 307 ALA A N 1
ATOM 2471 C CA . ALA A 1 307 ? -8.595 7.309 37.538 1.00 93.25 307 ALA A CA 1
ATOM 2472 C C . ALA A 1 307 ? -9.877 7.419 36.706 1.00 93.25 307 ALA A C 1
ATOM 2474 O O . ALA A 1 307 ? -10.897 7.899 37.200 1.00 93.25 307 ALA A O 1
ATOM 2475 N N . LEU A 1 308 ? -9.842 6.955 35.456 1.00 94.62 308 LEU A N 1
ATOM 2476 C CA . LEU A 1 308 ? -11.031 6.886 34.602 1.00 94.62 308 LEU A CA 1
ATOM 2477 C C . LEU A 1 308 ? -11.685 5.511 34.761 1.00 94.62 308 LEU A C 1
ATOM 2479 O O . LEU A 1 308 ? -11.031 4.494 34.528 1.00 94.62 308 LEU A O 1
ATOM 2483 N N . LEU A 1 309 ? -12.961 5.475 35.141 1.00 96.62 309 LEU A N 1
ATOM 2484 C CA . LEU A 1 309 ? -13.745 4.248 35.300 1.00 96.62 309 LEU A CA 1
ATOM 2485 C C . LEU A 1 309 ? -14.933 4.275 34.333 1.00 96.62 309 LEU A C 1
ATOM 2487 O O . LEU A 1 309 ? -15.768 5.168 34.416 1.00 96.62 309 LEU A O 1
ATOM 2491 N N . PHE A 1 310 ? -15.027 3.293 33.438 1.00 97.00 310 PHE A N 1
ATOM 2492 C CA . PHE A 1 310 ? -16.088 3.198 32.428 1.00 97.00 310 PHE A CA 1
ATOM 2493 C C . PHE A 1 310 ? -17.027 2.015 32.708 1.00 97.00 310 PHE A C 1
ATOM 2495 O O . PHE A 1 310 ? -16.555 0.903 32.950 1.00 97.00 310 PHE A O 1
ATOM 2502 N N . SER A 1 311 ? -18.347 2.221 32.634 1.00 95.94 311 SER A N 1
ATOM 2503 C CA . SER A 1 311 ? -19.347 1.156 32.824 1.00 95.94 311 SER A CA 1
ATOM 2504 C C . SER A 1 311 ? -20.443 1.152 31.763 1.00 95.94 311 SER A C 1
ATOM 2506 O O . SER A 1 311 ? -21.018 2.191 31.452 1.00 95.94 311 SER A O 1
ATOM 2508 N N . CYS A 1 312 ? -20.784 -0.039 31.270 1.00 93.38 312 CYS A N 1
ATOM 2509 C CA . CYS A 1 312 ? -22.029 -0.324 30.544 1.00 93.38 312 CYS A CA 1
ATOM 2510 C C . CYS A 1 312 ? -22.752 -1.508 31.215 1.00 93.38 312 CYS A C 1
ATOM 2512 O O . CYS A 1 312 ? -22.345 -1.900 32.301 1.00 93.38 312 CYS A O 1
ATOM 2514 N N . GLN A 1 313 ? -23.779 -2.099 30.592 1.00 92.06 313 GLN A N 1
ATOM 2515 C CA . GLN A 1 313 ? -24.488 -3.272 31.134 1.00 92.06 313 GLN A CA 1
ATOM 2516 C C . GLN A 1 313 ? -23.532 -4.426 31.511 1.00 92.06 313 GLN A C 1
ATOM 2518 O O . GLN A 1 313 ? -23.274 -4.683 32.679 1.00 92.06 313 GLN A O 1
ATOM 2523 N N . VAL A 1 314 ? -22.945 -5.107 30.521 1.00 90.75 314 VAL A N 1
ATOM 2524 C CA . VAL A 1 314 ? -22.085 -6.288 30.756 1.00 90.75 314 VAL A CA 1
ATOM 2525 C C . VAL A 1 314 ? -20.617 -5.905 30.972 1.00 90.75 314 VAL A C 1
ATOM 2527 O O . VAL A 1 314 ? -19.831 -6.665 31.528 1.00 90.75 314 VAL A O 1
ATOM 2530 N N . GLY A 1 315 ? -20.214 -4.712 30.536 1.00 89.06 315 GLY A N 1
ATOM 2531 C CA . GLY A 1 315 ? -18.836 -4.245 30.663 1.00 89.06 315 GLY A CA 1
ATOM 2532 C C . GLY A 1 315 ? -17.896 -4.660 29.537 1.00 89.06 315 GLY A C 1
ATOM 2533 O O . GLY A 1 315 ? -16.683 -4.551 29.703 1.00 89.06 315 GLY A O 1
ATOM 2534 N N . VAL A 1 316 ? -18.420 -5.128 28.399 1.00 85.94 316 VAL A N 1
ATOM 2535 C CA . VAL A 1 316 ? -17.620 -5.592 27.250 1.00 85.94 316 VAL A CA 1
ATOM 2536 C C . VAL A 1 316 ? -17.591 -4.552 26.126 1.00 85.94 316 VAL A C 1
ATOM 2538 O O . VAL A 1 316 ? -16.648 -3.771 26.102 1.00 85.94 316 VAL A O 1
ATOM 2541 N N . GLY A 1 317 ? -18.584 -4.500 25.226 1.00 85.25 317 GLY A N 1
ATOM 2542 C CA . GLY A 1 317 ? -18.547 -3.688 23.993 1.00 85.25 317 GLY A CA 1
ATOM 2543 C C . GLY A 1 317 ? -18.310 -2.189 24.222 1.00 85.25 317 GLY A C 1
ATOM 2544 O O . GLY A 1 317 ? -17.196 -1.697 24.034 1.00 85.25 317 GLY A O 1
ATOM 2545 N N . ARG A 1 318 ? -19.341 -1.474 24.692 1.00 89.25 318 ARG A N 1
ATOM 2546 C CA . ARG A 1 318 ? -19.292 -0.024 24.968 1.00 89.25 318 ARG A CA 1
ATOM 2547 C C . ARG A 1 318 ? -18.184 0.363 25.957 1.00 89.25 318 ARG A C 1
ATOM 2549 O O . ARG A 1 318 ? -17.474 1.339 25.735 1.00 89.25 318 ARG A O 1
ATOM 2556 N N . THR A 1 319 ? -17.950 -0.449 26.993 1.00 91.31 319 THR A N 1
ATOM 2557 C CA . THR A 1 319 ? -16.831 -0.244 27.932 1.00 91.31 319 THR A CA 1
ATOM 2558 C C . THR A 1 319 ? -15.464 -0.360 27.246 1.00 91.31 319 THR A C 1
ATOM 2560 O O . THR A 1 319 ? -14.608 0.478 27.498 1.00 91.31 319 THR A O 1
ATOM 2563 N N . ASN A 1 320 ? -15.228 -1.344 26.367 1.00 88.31 320 ASN A N 1
ATOM 2564 C CA . ASN A 1 320 ? -13.960 -1.466 25.630 1.00 88.31 320 ASN A CA 1
ATOM 2565 C C . ASN A 1 320 ? -13.712 -0.248 24.737 1.00 88.31 320 ASN A C 1
ATOM 2567 O O . ASN A 1 320 ? -12.601 0.277 24.721 1.00 88.31 320 ASN A O 1
ATOM 2571 N N . LEU A 1 321 ? -14.742 0.208 24.025 1.00 87.38 321 LEU A N 1
ATOM 2572 C CA . LEU A 1 321 ? -14.683 1.412 23.205 1.00 87.38 321 LEU A CA 1
ATOM 2573 C C . LEU A 1 321 ? -14.316 2.641 24.052 1.00 87.38 321 LEU A C 1
ATOM 2575 O O . LEU A 1 321 ? -13.323 3.306 23.766 1.00 87.38 321 LEU A O 1
ATOM 2579 N N . ALA A 1 322 ? -15.034 2.890 25.148 1.00 89.19 322 ALA A N 1
ATOM 2580 C CA . ALA A 1 322 ? -14.753 4.013 26.040 1.00 89.19 322 ALA A CA 1
ATOM 2581 C C . ALA A 1 322 ? -13.353 3.922 26.689 1.00 89.19 322 ALA A C 1
ATOM 2583 O O . ALA A 1 322 ? -12.636 4.920 26.784 1.00 89.19 322 ALA A O 1
ATOM 2584 N N . MET A 1 323 ? -12.900 2.710 27.040 1.00 89.75 323 MET A N 1
ATOM 2585 C CA . MET A 1 323 ? -11.531 2.469 27.504 1.00 89.75 323 MET A CA 1
ATOM 2586 C C . MET A 1 323 ? -10.477 2.799 26.433 1.00 89.75 323 MET A C 1
ATOM 2588 O O . MET A 1 323 ? -9.411 3.313 26.777 1.00 89.75 323 MET A O 1
ATOM 2592 N N . ILE A 1 324 ? -10.746 2.540 25.146 1.00 85.69 324 ILE A N 1
ATOM 2593 C CA . ILE A 1 324 ? -9.863 2.944 24.038 1.00 85.69 324 ILE A CA 1
ATOM 2594 C C . ILE A 1 324 ? -9.799 4.474 23.950 1.00 85.69 324 ILE A C 1
ATOM 2596 O O . ILE A 1 324 ? -8.695 5.017 23.902 1.00 85.69 324 ILE A O 1
ATOM 2600 N N . LEU A 1 325 ? -10.940 5.172 24.018 1.00 86.94 325 LEU A N 1
ATOM 2601 C CA . LEU A 1 325 ? -10.985 6.642 24.005 1.00 86.94 325 LEU A CA 1
ATOM 2602 C C . LEU A 1 325 ? -10.163 7.240 25.156 1.00 86.94 325 LEU A C 1
ATOM 2604 O O . LEU A 1 325 ? -9.261 8.046 24.923 1.00 86.94 325 LEU A O 1
ATOM 2608 N N . GLY A 1 326 ? -10.386 6.782 26.392 1.00 87.75 326 GLY A N 1
ATOM 2609 C CA . GLY A 1 326 ? -9.596 7.224 27.543 1.00 87.75 326 GLY A CA 1
ATOM 2610 C C . GLY A 1 326 ? -8.105 6.865 27.436 1.00 87.75 326 GLY A C 1
ATOM 2611 O O . GLY A 1 326 ? -7.258 7.632 27.889 1.00 87.75 326 GLY A O 1
ATOM 2612 N N . THR A 1 327 ? -7.753 5.747 26.787 1.00 85.44 327 THR A N 1
ATOM 2613 C CA . THR A 1 327 ? -6.348 5.364 26.551 1.00 85.44 327 THR A CA 1
ATOM 2614 C C . THR A 1 327 ? -5.665 6.337 25.589 1.00 85.44 327 THR A C 1
ATOM 2616 O O . THR A 1 327 ? -4.535 6.756 25.840 1.00 85.44 327 THR A O 1
ATOM 2619 N N . LEU A 1 328 ? -6.352 6.760 24.521 1.00 81.50 328 LEU A N 1
ATOM 2620 C CA . LEU A 1 328 ? -5.839 7.764 23.583 1.00 81.50 328 LEU A CA 1
ATOM 2621 C C . LEU A 1 328 ? -5.581 9.111 24.280 1.00 81.50 328 LEU A C 1
ATOM 2623 O O . LEU A 1 328 ? -4.529 9.714 24.061 1.00 81.50 328 LEU A O 1
ATOM 2627 N N . VAL A 1 329 ? -6.483 9.541 25.168 1.00 80.94 329 VAL A N 1
ATOM 2628 C CA . VAL A 1 329 ? -6.317 10.753 25.994 1.00 80.94 329 VAL A CA 1
ATOM 2629 C C . VAL A 1 329 ? -5.112 10.620 26.930 1.00 80.94 329 VAL A C 1
ATOM 2631 O O . VAL A 1 329 ? -4.221 11.469 26.924 1.00 80.94 329 VAL A O 1
ATOM 2634 N N . MET A 1 330 ? -5.030 9.521 27.684 1.00 79.25 330 MET A N 1
ATOM 2635 C CA . MET A 1 330 ? -3.940 9.265 28.631 1.00 79.25 330 MET A CA 1
ATOM 2636 C C . MET A 1 330 ? -2.559 9.189 27.956 1.00 79.25 330 MET A C 1
ATOM 2638 O O . MET A 1 330 ? -1.578 9.690 28.510 1.00 79.25 330 MET A O 1
ATOM 2642 N N . ASN A 1 331 ? -2.473 8.630 26.744 1.00 72.81 331 ASN A N 1
ATOM 2643 C CA . ASN A 1 331 ? -1.243 8.624 25.943 1.00 72.81 331 ASN A CA 1
ATOM 2644 C C . ASN A 1 331 ? -0.804 10.047 25.550 1.00 72.81 331 ASN A C 1
ATOM 2646 O O . ASN A 1 331 ? 0.387 10.361 25.594 1.00 72.81 331 ASN A O 1
ATOM 2650 N N . ARG A 1 332 ? -1.749 10.933 25.191 1.00 70.62 332 ARG A N 1
ATOM 2651 C CA . ARG A 1 332 ? -1.443 12.344 24.886 1.00 70.62 332 ARG A CA 1
ATOM 2652 C C . ARG A 1 332 ? -0.965 13.101 26.126 1.00 70.62 332 ARG A C 1
ATOM 2654 O O . ARG A 1 332 ? 0.012 13.836 26.021 1.00 70.62 332 ARG A O 1
ATOM 2661 N N . LEU A 1 333 ? -1.582 12.871 27.287 1.00 69.44 333 LEU A N 1
ATOM 2662 C CA . LEU A 1 333 ? -1.197 13.510 28.555 1.00 69.44 333 LEU A CA 1
ATOM 2663 C C . LEU A 1 333 ? 0.193 13.084 29.061 1.00 69.44 333 LEU A C 1
ATOM 2665 O O . LEU A 1 333 ? 0.882 13.894 29.674 1.00 69.44 333 LEU A O 1
ATOM 2669 N N . LYS A 1 334 ? 0.648 11.853 28.774 1.00 66.31 334 LYS A N 1
ATOM 2670 C CA . LYS A 1 334 ? 2.019 11.404 29.100 1.00 66.31 334 LYS A CA 1
ATOM 2671 C C . LYS A 1 334 ? 3.097 11.839 28.091 1.00 66.31 334 LYS A C 1
ATOM 2673 O O . LYS A 1 334 ? 4.269 11.554 28.313 1.00 66.31 334 LYS A O 1
ATOM 2678 N N . GLY A 1 335 ? 2.734 12.510 26.995 1.00 56.12 335 GLY A N 1
ATOM 2679 C CA . GLY A 1 335 ? 3.685 13.020 25.996 1.00 56.12 335 GLY A CA 1
ATOM 2680 C C . GLY A 1 335 ? 4.266 11.980 25.023 1.00 56.12 335 GLY A C 1
ATOM 2681 O O . GLY A 1 335 ? 5.052 12.350 24.150 1.00 56.12 335 GLY A O 1
ATOM 2682 N N . ASP A 1 336 ? 3.852 10.710 25.101 1.00 52.38 336 ASP A N 1
ATOM 2683 C CA . ASP A 1 336 ? 4.415 9.576 24.339 1.00 52.38 336 ASP A CA 1
ATOM 2684 C C . ASP A 1 336 ? 3.857 9.499 22.895 1.00 52.38 336 ASP A C 1
ATOM 2686 O O . ASP A 1 336 ? 3.251 8.527 22.432 1.00 52.38 336 ASP A O 1
ATOM 2690 N N . SER A 1 337 ? 3.963 10.633 22.201 1.00 50.50 337 SER A N 1
ATOM 2691 C CA . SER A 1 337 ? 3.168 10.975 21.017 1.00 50.50 337 SER A CA 1
ATOM 2692 C C . SER A 1 337 ? 3.595 10.288 19.717 1.00 50.50 337 SER A C 1
ATOM 2694 O O . SER A 1 337 ? 2.759 10.172 18.816 1.00 50.50 337 SER A O 1
ATOM 2696 N N . HIS A 1 338 ? 4.849 9.835 19.628 1.00 48.50 338 HIS A N 1
ATOM 2697 C CA . HIS A 1 338 ? 5.403 9.159 18.451 1.00 48.50 338 HIS A CA 1
ATOM 2698 C C . HIS A 1 338 ? 5.165 7.643 18.503 1.00 48.50 338 HIS A C 1
ATOM 2700 O O . HIS A 1 338 ? 4.462 7.118 17.641 1.00 48.50 338 HIS A O 1
ATOM 2706 N N . SER A 1 339 ? 5.625 6.961 19.562 1.00 54.88 339 SER A N 1
ATOM 2707 C CA . SER A 1 339 ? 5.492 5.499 19.714 1.00 54.88 339 SER A CA 1
ATOM 2708 C C . SER A 1 339 ? 4.034 5.020 19.605 1.00 54.88 339 SER A C 1
ATOM 2710 O O . SER A 1 339 ? 3.737 4.010 18.966 1.00 54.88 339 SER A O 1
ATOM 2712 N N . THR A 1 340 ? 3.104 5.797 20.170 1.00 52.12 340 THR A N 1
ATOM 2713 C CA . THR A 1 340 ? 1.666 5.510 20.165 1.00 52.12 340 THR A CA 1
ATOM 2714 C C . THR A 1 340 ? 1.055 5.598 18.766 1.00 52.12 340 THR A C 1
ATOM 2716 O O . THR A 1 340 ? 0.239 4.747 18.407 1.00 52.12 340 THR A O 1
ATOM 2719 N N . LYS A 1 341 ? 1.422 6.616 17.968 1.00 50.12 341 LYS A N 1
ATOM 2720 C CA . LYS A 1 341 ? 0.891 6.775 16.603 1.00 50.12 341 LYS A CA 1
ATOM 2721 C C . LYS A 1 341 ? 1.296 5.570 15.763 1.00 50.12 341 LYS A C 1
ATOM 2723 O O . LYS A 1 341 ? 0.439 4.957 15.135 1.00 50.12 341 LYS A O 1
ATOM 2728 N N . ASP A 1 342 ? 2.572 5.211 15.823 1.00 53.31 342 ASP A N 1
ATOM 2729 C CA . ASP A 1 342 ? 3.134 4.133 15.019 1.00 53.31 342 ASP A CA 1
ATOM 2730 C C . ASP A 1 342 ? 2.591 2.770 15.477 1.00 53.31 342 ASP A C 1
ATOM 2732 O O . ASP A 1 342 ? 2.281 1.926 14.639 1.00 53.31 342 ASP A O 1
ATOM 2736 N N . TYR A 1 343 ? 2.359 2.565 16.781 1.00 57.75 343 TYR A N 1
ATOM 2737 C CA . TYR A 1 343 ? 1.689 1.367 17.303 1.00 57.75 343 TYR A CA 1
ATOM 2738 C C . TYR A 1 343 ? 0.266 1.193 16.747 1.00 57.75 343 TYR A C 1
ATOM 2740 O O . TYR A 1 343 ? -0.077 0.117 16.248 1.00 57.75 343 TYR A O 1
ATOM 2748 N N . PHE A 1 344 ? -0.572 2.234 16.821 1.00 55.34 344 PHE A N 1
ATOM 2749 C CA . PHE A 1 344 ? -1.948 2.148 16.325 1.00 55.34 344 PHE A CA 1
ATOM 2750 C C . PHE A 1 344 ? -2.009 2.095 14.798 1.00 55.34 344 PHE A C 1
ATOM 2752 O O . PHE A 1 344 ? -2.801 1.318 14.276 1.00 55.34 344 PHE A O 1
ATOM 2759 N N . LEU A 1 345 ? -1.146 2.827 14.086 1.00 58.09 345 LEU A N 1
ATOM 2760 C CA . LEU A 1 345 ? -1.028 2.752 12.629 1.00 58.09 345 LEU A CA 1
ATOM 2761 C C . LEU A 1 345 ? -0.677 1.324 12.185 1.00 58.09 345 LEU A C 1
ATOM 2763 O O . LEU A 1 345 ? -1.432 0.729 11.421 1.00 58.09 345 LEU A O 1
ATOM 2767 N N . ASN A 1 346 ? 0.371 0.720 12.759 1.00 59.91 346 ASN A N 1
ATOM 2768 C CA . ASN A 1 346 ? 0.732 -0.678 12.498 1.00 59.91 346 ASN A CA 1
ATOM 2769 C C . ASN A 1 346 ? -0.426 -1.645 12.797 1.00 59.91 346 ASN A C 1
ATOM 2771 O O . ASN A 1 346 ? -0.688 -2.564 12.022 1.00 59.91 346 ASN A O 1
ATOM 2775 N N . ARG A 1 347 ? -1.147 -1.453 13.910 1.00 63.97 347 ARG A N 1
ATOM 2776 C CA . ARG A 1 347 ? -2.280 -2.313 14.287 1.00 63.97 347 ARG A CA 1
ATOM 2777 C C . ARG A 1 347 ? -3.479 -2.166 13.343 1.00 63.97 347 ARG A C 1
ATOM 2779 O O . ARG A 1 347 ? -4.135 -3.165 13.044 1.00 63.97 347 ARG A O 1
ATOM 2786 N N . THR A 1 348 ? -3.752 -0.957 12.863 1.00 61.72 348 THR A N 1
ATOM 2787 C CA . THR A 1 348 ? -4.767 -0.683 11.840 1.00 61.72 348 THR A CA 1
ATOM 2788 C C . THR A 1 348 ? -4.362 -1.297 10.502 1.00 61.72 348 THR A C 1
ATOM 2790 O O . THR A 1 348 ? -5.154 -2.049 9.944 1.00 61.72 348 THR A O 1
ATOM 2793 N N . ILE A 1 349 ? -3.120 -1.105 10.042 1.00 64.81 349 ILE A N 1
ATOM 2794 C CA . ILE A 1 349 ? -2.594 -1.715 8.807 1.00 64.81 349 ILE A CA 1
ATOM 2795 C C . ILE A 1 349 ? -2.671 -3.245 8.873 1.00 64.81 349 ILE A C 1
ATOM 2797 O O . ILE A 1 349 ? -3.179 -3.866 7.947 1.00 64.81 349 ILE A O 1
ATOM 2801 N N . GLN A 1 350 ? -2.275 -3.870 9.987 1.00 69.75 350 GLN A N 1
ATOM 2802 C CA . GLN A 1 350 ? -2.420 -5.322 10.183 1.00 69.75 350 GLN A CA 1
ATOM 2803 C C . GLN A 1 350 ? -3.883 -5.794 10.165 1.00 69.75 350 GLN A C 1
ATOM 2805 O O . GLN A 1 350 ? -4.160 -6.937 9.800 1.00 69.75 350 GLN A O 1
ATOM 2810 N N . SER A 1 351 ? -4.823 -4.949 10.591 1.00 68.81 351 SER A N 1
ATOM 2811 C CA . SER A 1 351 ? -6.252 -5.282 10.611 1.00 68.81 351 SER A CA 1
ATOM 2812 C C . SER A 1 351 ? -6.874 -5.121 9.219 1.00 68.81 351 SER A C 1
ATOM 2814 O O . SER A 1 351 ? -7.623 -5.996 8.785 1.00 68.81 351 SER A O 1
ATOM 2816 N N . LEU A 1 352 ? -6.485 -4.071 8.487 1.00 71.56 352 LEU A N 1
ATOM 2817 C CA . LEU A 1 352 ? -6.809 -3.862 7.075 1.00 71.56 352 LEU A CA 1
ATOM 2818 C C . LEU A 1 352 ? -6.212 -4.962 6.190 1.00 71.56 352 LEU A C 1
ATOM 2820 O O . LEU A 1 352 ? -6.926 -5.507 5.359 1.00 71.56 352 LEU A O 1
ATOM 2824 N N . GLU A 1 353 ? -4.959 -5.373 6.413 1.00 75.00 353 GLU A N 1
ATOM 2825 C CA . GLU A 1 353 ? -4.318 -6.488 5.700 1.00 75.00 353 GLU A CA 1
ATOM 2826 C C . GLU A 1 353 ? -5.096 -7.798 5.889 1.00 75.00 353 GLU A C 1
ATOM 2828 O O . GLU A 1 353 ? -5.352 -8.514 4.921 1.00 75.00 353 GLU A O 1
ATOM 2833 N N . ARG A 1 354 ? -5.542 -8.108 7.116 1.00 73.81 354 ARG A N 1
ATOM 2834 C CA . ARG A 1 354 ? -6.401 -9.280 7.363 1.00 73.81 354 ARG A CA 1
ATOM 2835 C C . ARG A 1 354 ? -7.732 -9.174 6.626 1.00 73.81 354 ARG A C 1
ATOM 2837 O O . ARG A 1 354 ? -8.154 -10.151 6.016 1.00 73.81 354 ARG A O 1
ATOM 2844 N N . TYR A 1 355 ? -8.384 -8.013 6.673 1.00 73.75 355 TYR A N 1
ATOM 2845 C CA . TYR A 1 355 ? -9.672 -7.804 6.011 1.00 73.75 355 TYR A CA 1
ATOM 2846 C C . TYR A 1 355 ? -9.555 -7.881 4.480 1.00 73.75 355 TYR A C 1
ATOM 2848 O O . TYR A 1 355 ? -10.351 -8.562 3.837 1.00 73.75 355 TYR A O 1
ATOM 2856 N N . PHE A 1 356 ? -8.495 -7.301 3.912 1.00 82.62 356 PHE A N 1
ATOM 2857 C CA . PHE A 1 356 ? -8.113 -7.453 2.510 1.00 82.62 356 PHE A CA 1
ATOM 2858 C C . PHE A 1 356 ? -7.978 -8.930 2.126 1.00 82.62 356 PHE A C 1
ATOM 2860 O O . PHE A 1 356 ? -8.609 -9.373 1.169 1.00 82.62 356 PHE A O 1
ATOM 2867 N N . TYR A 1 357 ? -7.232 -9.727 2.902 1.00 81.06 357 TYR A N 1
ATOM 2868 C CA . TYR A 1 357 ? -7.093 -11.159 2.627 1.00 81.06 357 TYR A CA 1
ATOM 2869 C C . TYR A 1 357 ? -8.415 -11.933 2.726 1.00 81.06 357 TYR A C 1
ATOM 2871 O O . TYR A 1 357 ? -8.582 -12.893 1.980 1.00 81.06 357 TYR A O 1
ATOM 2879 N N . LEU A 1 358 ? -9.367 -11.524 3.573 1.00 80.00 358 LEU A N 1
ATOM 2880 C CA . LEU A 1 358 ? -10.704 -12.134 3.618 1.00 80.00 358 LEU A CA 1
ATOM 2881 C C . LEU A 1 358 ? -11.524 -11.819 2.357 1.00 80.00 358 LEU A C 1
ATOM 2883 O O . LEU A 1 358 ? -12.108 -12.732 1.776 1.00 80.00 358 LEU A O 1
ATOM 2887 N N . ILE A 1 359 ? -11.523 -10.562 1.895 1.00 78.94 359 ILE A N 1
ATOM 2888 C CA . ILE A 1 359 ? -12.183 -10.157 0.639 1.00 78.94 359 ILE A CA 1
ATOM 2889 C C . ILE A 1 359 ? -11.582 -10.921 -0.547 1.00 78.94 359 ILE A C 1
ATOM 2891 O O . ILE A 1 359 ? -12.301 -11.498 -1.362 1.00 78.94 359 ILE A O 1
ATOM 2895 N N . VAL A 1 360 ? -10.252 -10.960 -0.620 1.00 85.56 360 VAL A N 1
ATOM 2896 C CA . VAL A 1 360 ? -9.511 -11.599 -1.710 1.00 85.56 360 VAL A CA 1
ATOM 2897 C C . VAL A 1 360 ? -9.661 -13.122 -1.689 1.00 85.56 360 VAL A C 1
ATOM 2899 O O . VAL A 1 360 ? -9.813 -13.735 -2.744 1.00 85.56 360 VAL A O 1
ATOM 2902 N N . PHE A 1 361 ? -9.698 -13.750 -0.511 1.00 85.06 361 PHE A N 1
ATOM 2903 C CA . PHE A 1 361 ? -10.009 -15.175 -0.403 1.00 85.06 361 PHE A CA 1
ATOM 2904 C C . PHE A 1 361 ? -11.454 -15.472 -0.824 1.00 85.06 361 PHE A C 1
ATOM 2906 O O . PHE A 1 361 ? -11.686 -16.462 -1.511 1.00 85.06 361 PHE A O 1
ATOM 2913 N N . ASN A 1 362 ? -12.419 -14.602 -0.507 1.00 84.38 362 ASN A N 1
ATOM 2914 C CA . ASN A 1 362 ? -13.789 -14.751 -1.001 1.00 84.38 362 ASN A CA 1
ATOM 2915 C C . ASN A 1 362 ? -13.868 -14.639 -2.539 1.00 84.38 362 ASN A C 1
ATOM 2917 O O . ASN A 1 362 ? -14.565 -15.429 -3.172 1.00 84.38 362 ASN A O 1
ATOM 2921 N N . ALA A 1 363 ? -13.109 -13.726 -3.156 1.00 88.12 363 ALA A N 1
ATOM 2922 C CA . ALA A 1 363 ? -12.995 -13.642 -4.616 1.00 88.12 363 ALA A CA 1
ATOM 2923 C C . ALA A 1 363 ? -12.405 -14.930 -5.229 1.00 88.12 363 ALA A C 1
ATOM 2925 O O . ALA A 1 363 ? -12.976 -15.476 -6.173 1.00 88.12 363 ALA A O 1
ATOM 2926 N N . TYR A 1 364 ? -11.336 -15.475 -4.634 1.00 89.56 364 TYR A N 1
ATOM 2927 C CA . TYR A 1 364 ? -10.787 -16.788 -4.995 1.00 89.56 364 TYR A CA 1
ATOM 2928 C C . TYR A 1 364 ? -11.833 -17.908 -4.890 1.00 89.56 364 TYR A C 1
ATOM 2930 O O . TYR A 1 364 ? -11.927 -18.734 -5.796 1.00 89.56 364 TYR A O 1
ATOM 2938 N N . LEU A 1 365 ? -12.645 -17.939 -3.824 1.00 79.12 365 LEU A N 1
ATOM 2939 C CA . LEU A 1 365 ? -13.707 -18.938 -3.677 1.00 79.12 365 LEU A CA 1
ATOM 2940 C C . LEU A 1 365 ? -14.739 -18.836 -4.808 1.00 79.12 365 LEU A C 1
ATOM 2942 O O . LEU A 1 365 ? -15.099 -19.865 -5.372 1.00 79.12 365 LEU A O 1
ATOM 2946 N N . HIS A 1 366 ? -15.175 -17.630 -5.187 1.00 88.69 366 HIS A N 1
ATOM 2947 C CA . HIS A 1 366 ? -16.127 -17.449 -6.290 1.00 88.69 366 HIS A CA 1
ATOM 2948 C C . HIS A 1 366 ? -15.614 -17.995 -7.634 1.00 88.69 366 HIS A C 1
ATOM 2950 O O . HIS A 1 366 ? -16.403 -18.544 -8.401 1.00 88.69 366 HIS A O 1
ATOM 2956 N N . GLU A 1 367 ? -14.314 -17.877 -7.916 1.00 89.38 367 GLU A N 1
ATOM 2957 C CA . GLU A 1 367 ? -13.715 -18.368 -9.164 1.00 89.38 367 GLU A CA 1
ATOM 2958 C C . GLU A 1 367 ? -13.360 -19.863 -9.114 1.00 89.38 367 GLU A C 1
ATOM 2960 O O . GLU A 1 367 ? -13.627 -20.606 -10.058 1.00 89.38 367 GLU A O 1
ATOM 2965 N N . GLN A 1 368 ? -12.752 -20.323 -8.017 1.00 88.75 368 GLN A N 1
ATOM 2966 C CA . GLN A 1 368 ? -12.128 -21.647 -7.939 1.00 88.75 368 GLN A CA 1
ATOM 2967 C C . GLN A 1 368 ? -13.041 -22.727 -7.340 1.00 88.75 368 GLN A C 1
ATOM 2969 O O . GLN A 1 368 ? -12.798 -23.910 -7.580 1.00 88.75 368 GLN A O 1
ATOM 2974 N N . TYR A 1 369 ? -14.122 -22.373 -6.631 1.00 82.38 369 TYR A N 1
ATOM 2975 C CA . TYR A 1 369 ? -15.104 -23.352 -6.138 1.00 82.38 369 TYR A CA 1
ATOM 2976 C C . TYR A 1 369 ? -15.818 -24.112 -7.279 1.00 82.38 369 TYR A C 1
ATOM 2978 O O . TYR A 1 369 ? -15.834 -25.344 -7.226 1.00 82.38 369 TYR A O 1
ATOM 2986 N N . PRO A 1 370 ? -16.319 -23.464 -8.359 1.00 90.31 370 PRO A N 1
ATOM 2987 C CA . PRO A 1 370 ? -16.872 -24.177 -9.520 1.00 90.31 370 PRO A CA 1
ATOM 2988 C C . PRO A 1 370 ? -15.844 -25.051 -10.253 1.00 90.31 370 PRO A C 1
ATOM 2990 O O . PRO A 1 370 ? -16.215 -26.011 -10.924 1.00 90.31 370 PRO A O 1
ATOM 2993 N N . LEU A 1 371 ? -14.555 -24.724 -10.119 1.00 91.62 371 LEU A N 1
ATOM 2994 C CA . LEU A 1 371 ? -13.428 -25.443 -10.716 1.00 91.62 371 LEU A CA 1
ATOM 2995 C C . LEU A 1 371 ? -12.829 -26.506 -9.778 1.00 91.62 371 LEU A C 1
ATOM 2997 O O . LEU A 1 371 ? -11.760 -27.030 -10.073 1.00 91.62 371 LEU A O 1
ATOM 3001 N N . ALA A 1 372 ? -13.475 -26.809 -8.645 1.00 88.19 372 ALA A N 1
ATOM 3002 C CA . ALA A 1 372 ? -12.991 -27.755 -7.633 1.00 88.19 372 ALA A CA 1
ATOM 3003 C C . ALA A 1 372 ? -11.540 -27.496 -7.158 1.00 88.19 372 ALA A C 1
ATOM 3005 O O . ALA A 1 372 ? -10.808 -28.433 -6.838 1.00 88.19 372 ALA A O 1
ATOM 3006 N N . PHE A 1 373 ? -11.136 -26.222 -7.088 1.00 85.75 373 PHE A N 1
ATOM 3007 C CA . PHE A 1 373 ? -9.820 -25.762 -6.621 1.00 85.75 373 PHE A CA 1
ATOM 3008 C C . PHE A 1 373 ? -8.616 -26.303 -7.415 1.00 85.75 373 PHE A C 1
ATOM 3010 O O . PHE A 1 373 ? -7.576 -26.625 -6.838 1.00 85.75 373 PHE A O 1
ATOM 3017 N N . VAL A 1 374 ? -8.734 -26.370 -8.749 1.00 87.12 374 VAL A N 1
ATOM 3018 C CA . VAL A 1 374 ? -7.623 -26.719 -9.663 1.00 87.12 374 VAL A CA 1
ATOM 3019 C C . VAL A 1 374 ? -6.378 -25.844 -9.447 1.00 87.12 374 VAL A C 1
ATOM 3021 O O . VAL A 1 374 ? -5.262 -26.350 -9.558 1.00 87.12 374 VAL A O 1
ATOM 3024 N N . SER A 1 375 ? -6.547 -24.561 -9.107 1.00 85.88 375 SER A N 1
ATOM 3025 C CA . SER A 1 375 ? -5.465 -23.693 -8.628 1.00 85.88 375 SER A CA 1
ATOM 3026 C C . SER A 1 375 ? -5.601 -23.462 -7.126 1.00 85.88 375 SER A C 1
ATOM 3028 O O . SER A 1 375 ? -6.694 -23.170 -6.639 1.00 85.88 375 SER A O 1
ATOM 3030 N N . ASN A 1 376 ? -4.495 -23.549 -6.379 1.00 87.25 376 ASN A N 1
ATOM 3031 C CA . ASN A 1 376 ? -4.501 -23.184 -4.962 1.00 87.25 376 ASN A CA 1
ATOM 3032 C C . ASN A 1 376 ? -4.429 -21.657 -4.768 1.00 87.25 376 ASN A C 1
ATOM 3034 O O . ASN A 1 376 ? -3.988 -20.921 -5.650 1.00 87.25 376 ASN A O 1
ATOM 3038 N N . PHE A 1 377 ? -4.806 -21.167 -3.582 1.00 86.19 377 PHE A N 1
ATOM 3039 C CA . PHE A 1 377 ? -4.863 -19.725 -3.308 1.00 86.19 377 PHE A CA 1
ATOM 3040 C C . PHE A 1 377 ? -3.540 -18.982 -3.566 1.00 86.19 377 PHE A C 1
ATOM 3042 O O . PHE A 1 377 ? -3.563 -17.870 -4.083 1.00 86.19 377 PHE A O 1
ATOM 3049 N N . SER A 1 378 ? -2.378 -19.577 -3.267 1.00 83.44 378 SER A N 1
ATOM 3050 C CA . SER A 1 378 ? -1.082 -18.942 -3.562 1.00 83.44 378 SER A CA 1
ATOM 3051 C C . SER A 1 378 ? -0.792 -18.827 -5.061 1.00 83.44 378 SER A C 1
ATOM 3053 O O . SER A 1 378 ? -0.318 -17.781 -5.492 1.00 83.44 378 SER A O 1
ATOM 3055 N N . GLN A 1 379 ? -1.114 -19.849 -5.857 1.00 84.75 379 GLN A N 1
ATOM 3056 C CA . GLN A 1 379 ? -0.965 -19.812 -7.318 1.00 84.75 379 GLN A CA 1
ATOM 3057 C C . GLN A 1 379 ? -1.942 -18.812 -7.947 1.00 84.75 379 GLN A C 1
ATOM 3059 O O . GLN A 1 379 ? -1.561 -18.008 -8.796 1.00 84.75 379 GLN A O 1
ATOM 3064 N N . TRP A 1 380 ? -3.191 -18.799 -7.477 1.00 89.19 380 TRP A N 1
ATOM 3065 C CA . TRP A 1 380 ? -4.201 -17.833 -7.903 1.00 89.19 380 TRP A CA 1
ATOM 3066 C C . TRP A 1 380 ? -3.806 -16.386 -7.561 1.00 89.19 380 TRP A C 1
ATOM 3068 O O . TRP A 1 380 ? -3.939 -15.503 -8.406 1.00 89.19 380 TRP A O 1
ATOM 3078 N N . MET A 1 381 ? -3.234 -16.142 -6.375 1.00 86.00 381 MET A N 1
ATOM 3079 C CA . MET A 1 381 ? -2.671 -14.838 -5.995 1.00 86.00 381 MET A CA 1
ATOM 3080 C C . MET A 1 381 ? -1.486 -14.423 -6.878 1.00 86.00 381 MET A C 1
ATOM 3082 O O . MET A 1 381 ? -1.341 -13.242 -7.183 1.00 86.00 381 MET A O 1
ATOM 3086 N N . CYS A 1 382 ? -0.641 -15.367 -7.305 1.00 84.44 382 CYS A N 1
ATOM 3087 C CA . CYS A 1 382 ? 0.425 -15.095 -8.271 1.00 84.44 382 CYS A CA 1
ATOM 3088 C C . CYS A 1 382 ? -0.132 -14.769 -9.663 1.00 84.44 382 CYS A C 1
ATOM 3090 O O . CYS A 1 382 ? 0.399 -13.880 -10.320 1.00 84.44 382 CYS A O 1
ATOM 3092 N N . CYS A 1 383 ? -1.227 -15.404 -10.089 1.00 83.50 383 CYS A N 1
ATOM 3093 C CA . CYS A 1 383 ? -1.914 -15.037 -11.331 1.00 83.50 383 CYS A CA 1
ATOM 3094 C C . CYS A 1 383 ? -2.526 -13.625 -11.268 1.00 83.50 383 CYS A C 1
ATOM 3096 O O . CYS A 1 383 ? -2.520 -12.910 -12.265 1.00 83.50 383 CYS A O 1
ATOM 3098 N N . HIS A 1 384 ? -2.973 -13.198 -10.084 1.00 84.69 384 HIS A N 1
ATOM 3099 C CA . HIS A 1 384 ? -3.551 -11.878 -9.816 1.00 84.69 384 HIS A CA 1
ATOM 3100 C C . HIS A 1 384 ? -2.563 -10.952 -9.085 1.00 84.69 384 HIS A C 1
ATOM 3102 O O . HIS A 1 384 ? -2.908 -10.288 -8.105 1.00 84.69 384 HIS A O 1
ATOM 3108 N N . ALA A 1 385 ? -1.309 -10.902 -9.553 1.00 83.31 385 ALA A N 1
ATOM 3109 C CA . ALA A 1 385 ? -0.203 -10.231 -8.860 1.00 83.31 385 ALA A CA 1
ATOM 3110 C C . ALA A 1 385 ? -0.459 -8.746 -8.519 1.00 83.31 385 ALA A C 1
ATOM 3112 O O . ALA A 1 385 ? 0.101 -8.238 -7.544 1.00 83.31 385 ALA A O 1
ATOM 3113 N N . TRP A 1 386 ? -1.337 -8.050 -9.252 1.00 80.06 386 TRP A N 1
ATOM 3114 C CA . TRP A 1 386 ? -1.755 -6.675 -8.947 1.00 80.06 386 TRP A CA 1
ATOM 3115 C C . TRP A 1 386 ? -2.328 -6.517 -7.525 1.00 80.06 386 TRP A C 1
ATOM 3117 O O . TRP A 1 386 ? -2.140 -5.470 -6.904 1.00 80.06 386 TRP A O 1
ATOM 3127 N N . LEU A 1 387 ? -2.919 -7.571 -6.950 1.00 84.62 387 LEU A N 1
ATOM 3128 C CA . LEU A 1 387 ? -3.380 -7.601 -5.559 1.00 84.62 387 LEU A CA 1
ATOM 3129 C C . LEU A 1 387 ? -2.232 -7.394 -4.558 1.00 84.62 387 LEU A C 1
ATOM 3131 O O . LEU A 1 387 ? -2.418 -6.731 -3.539 1.00 84.62 387 LEU A O 1
ATOM 3135 N N . TYR A 1 388 ? -1.023 -7.889 -4.852 1.00 81.62 388 TYR A N 1
ATOM 3136 C CA . TYR A 1 388 ? 0.154 -7.605 -4.024 1.00 81.62 388 TYR A CA 1
ATOM 3137 C C . TYR A 1 388 ? 0.594 -6.139 -4.119 1.00 81.62 388 TYR A C 1
ATOM 3139 O O . TYR A 1 388 ? 1.105 -5.612 -3.133 1.00 81.62 388 TYR A O 1
ATOM 3147 N N . ARG A 1 389 ? 0.378 -5.464 -5.260 1.00 76.06 389 ARG A N 1
ATOM 3148 C CA . ARG A 1 389 ? 0.639 -4.018 -5.393 1.00 76.06 389 ARG A CA 1
ATOM 3149 C C . ARG A 1 389 ? -0.369 -3.206 -4.589 1.00 76.06 389 ARG A C 1
ATOM 3151 O O . ARG A 1 389 ? 0.044 -2.344 -3.824 1.00 76.06 389 ARG A O 1
ATOM 3158 N N . LEU A 1 390 ? -1.659 -3.535 -4.690 1.00 74.88 390 LEU A N 1
ATOM 3159 C CA . LEU A 1 390 ? -2.714 -2.891 -3.903 1.00 74.88 390 LEU A CA 1
ATOM 3160 C C . LEU A 1 390 ? -2.451 -3.028 -2.392 1.00 74.88 390 LEU A C 1
ATOM 3162 O O . LEU A 1 390 ? -2.483 -2.035 -1.670 1.00 74.88 390 LEU A O 1
ATOM 3166 N N . LEU A 1 391 ? -2.083 -4.230 -1.935 1.00 74.50 391 LEU A N 1
ATOM 3167 C CA . LEU A 1 391 ? -1.677 -4.482 -0.549 1.00 74.50 391 LEU A CA 1
ATOM 3168 C C . LEU A 1 391 ? -0.428 -3.677 -0.139 1.00 74.50 391 LEU A C 1
ATOM 3170 O O . LEU A 1 391 ? -0.361 -3.156 0.972 1.00 74.50 391 LEU A O 1
ATOM 3174 N N . ALA A 1 392 ? 0.566 -3.562 -1.023 1.00 69.81 392 ALA A N 1
ATOM 3175 C CA . ALA A 1 392 ? 1.777 -2.781 -0.774 1.00 69.81 392 ALA A CA 1
ATOM 3176 C C . ALA A 1 392 ? 1.537 -1.258 -0.757 1.00 69.81 392 ALA A C 1
ATOM 3178 O O . ALA A 1 392 ? 2.405 -0.520 -0.298 1.00 69.81 392 ALA A O 1
ATOM 3179 N N . CYS A 1 393 ? 0.395 -0.772 -1.248 1.00 64.81 393 CYS A N 1
ATOM 3180 C CA . CYS A 1 393 ? 0.045 0.651 -1.286 1.00 64.81 393 CYS A CA 1
ATOM 3181 C C . CYS A 1 393 ? -0.779 1.132 -0.073 1.00 64.81 393 CYS A C 1
ATOM 3183 O O . CYS A 1 393 ? -1.209 2.282 -0.057 1.00 64.81 393 CYS A O 1
ATOM 3185 N N . MET A 1 394 ? -0.994 0.298 0.952 1.00 62.56 394 MET A N 1
ATOM 3186 C CA . MET A 1 394 ? -1.811 0.666 2.123 1.00 62.56 394 MET A CA 1
ATOM 3187 C C . MET A 1 394 ? -1.136 1.636 3.122 1.00 62.56 394 MET A C 1
ATOM 3189 O O . MET A 1 394 ? -1.792 2.042 4.077 1.00 62.56 394 MET A O 1
ATOM 3193 N N . ASP A 1 395 ? 0.139 2.002 2.927 1.00 55.41 395 ASP A N 1
ATOM 3194 C CA . ASP A 1 395 ? 0.937 2.831 3.861 1.00 55.41 395 ASP A CA 1
ATOM 3195 C C . ASP A 1 395 ? 1.874 3.823 3.122 1.00 55.41 395 ASP A C 1
ATOM 3197 O O . ASP A 1 395 ? 3.052 3.970 3.439 1.00 55.41 395 ASP A O 1
ATOM 3201 N N . LEU A 1 396 ? 1.383 4.445 2.042 1.00 51.88 396 LEU A N 1
ATOM 3202 C CA . LEU A 1 396 ? 2.207 5.212 1.089 1.00 51.88 396 LEU A CA 1
ATOM 3203 C C . LEU A 1 396 ? 2.798 6.527 1.631 1.00 51.88 396 LEU A C 1
ATOM 3205 O O . LEU A 1 396 ? 2.065 7.403 2.093 1.00 51.88 396 LEU A O 1
ATOM 3209 N N . SER A 1 397 ? 4.108 6.724 1.425 1.00 43.38 397 SER A N 1
ATOM 3210 C CA . SER A 1 397 ? 4.787 8.036 1.309 1.00 43.38 397 SER A CA 1
ATOM 3211 C C . SER A 1 397 ? 6.221 7.875 0.722 1.00 43.38 397 SER A C 1
ATOM 3213 O O . SER A 1 397 ? 6.695 6.745 0.647 1.00 43.38 397 SER A O 1
ATOM 3215 N N . GLU A 1 398 ? 6.888 8.955 0.249 1.00 40.34 398 GLU A N 1
ATOM 3216 C CA . GLU A 1 398 ? 8.075 8.895 -0.669 1.00 40.34 398 GLU A CA 1
ATOM 3217 C C . GLU A 1 398 ? 9.345 9.710 -0.254 1.00 40.34 398 GLU A C 1
ATOM 3219 O O . GLU A 1 398 ? 9.228 10.824 0.248 1.00 40.34 398 GLU A O 1
ATOM 3224 N N . LEU A 1 399 ? 10.574 9.198 -0.504 1.00 34.78 399 LEU A N 1
ATOM 3225 C CA . LEU A 1 399 ? 11.880 9.800 -0.117 1.00 34.78 399 LEU A CA 1
ATOM 3226 C C . LEU A 1 399 ? 13.069 9.171 -0.903 1.00 34.78 399 LEU A C 1
ATOM 3228 O O . LEU A 1 399 ? 13.145 7.947 -0.999 1.00 34.78 399 LEU A O 1
ATOM 3232 N N . SER A 1 400 ? 14.054 9.950 -1.394 1.00 34.62 400 SER A N 1
ATOM 3233 C CA . SER A 1 400 ? 15.272 9.426 -2.081 1.00 34.62 400 SER A CA 1
ATOM 3234 C C . SER A 1 400 ? 16.588 10.169 -1.743 1.00 34.62 400 SER A C 1
ATOM 3236 O O . SER A 1 400 ? 16.573 11.160 -1.017 1.00 34.62 400 SER A O 1
ATOM 3238 N N . TYR A 1 401 ? 17.766 9.722 -2.220 1.00 33.75 401 TYR A N 1
ATOM 3239 C CA . TYR A 1 401 ? 19.109 10.261 -1.868 1.00 33.75 401 TYR A CA 1
ATOM 3240 C C . TYR A 1 401 ? 19.809 11.059 -2.995 1.00 33.75 401 TYR A C 1
ATOM 3242 O O . TYR A 1 401 ? 19.654 10.765 -4.177 1.00 33.75 401 TYR A O 1
ATOM 3250 N N . LEU A 1 402 ? 20.636 12.048 -2.618 1.00 33.72 402 LEU A N 1
ATOM 3251 C CA . LEU A 1 402 ? 21.528 12.788 -3.532 1.00 33.72 402 LEU A CA 1
ATOM 3252 C C . LEU A 1 402 ? 22.723 11.925 -3.981 1.00 33.72 402 LEU A C 1
ATOM 3254 O O . LEU A 1 402 ? 23.220 11.105 -3.211 1.00 33.72 402 LEU A O 1
ATOM 3258 N N . ALA A 1 403 ? 23.213 12.129 -5.209 1.00 43.28 403 ALA A N 1
ATOM 3259 C CA . ALA A 1 403 ? 24.270 11.309 -5.810 1.00 43.28 403 ALA A CA 1
ATOM 3260 C C . ALA A 1 403 ? 25.334 12.139 -6.565 1.00 43.28 403 ALA A C 1
ATOM 3262 O O . ALA A 1 403 ? 24.998 13.178 -7.132 1.00 43.28 403 ALA A O 1
ATOM 3263 N N . PRO A 1 404 ? 26.596 11.667 -6.633 1.00 47.94 404 PRO A N 1
ATOM 3264 C CA . PRO A 1 404 ? 27.683 12.362 -7.325 1.00 47.94 404 PRO A CA 1
ATOM 3265 C C . PRO A 1 404 ? 27.654 12.186 -8.854 1.00 47.94 404 PRO A C 1
ATOM 3267 O O . PRO A 1 404 ? 27.179 11.160 -9.371 1.00 47.94 404 PRO A O 1
ATOM 3270 N N . ASP A 1 405 ? 28.238 13.168 -9.553 1.00 57.94 405 ASP A N 1
ATOM 3271 C CA . ASP A 1 405 ? 28.593 13.092 -10.977 1.00 57.94 405 ASP A CA 1
ATOM 3272 C C . ASP A 1 405 ? 29.733 12.095 -11.188 1.00 57.94 405 ASP A C 1
ATOM 3274 O O . ASP A 1 405 ? 30.732 12.116 -10.472 1.00 57.94 405 ASP A O 1
ATOM 3278 N N . VAL A 1 406 ? 29.551 11.192 -12.147 1.00 58.06 406 VAL A N 1
ATOM 3279 C CA . VAL A 1 406 ? 30.472 10.081 -12.423 1.00 58.06 406 VAL A CA 1
ATOM 3280 C C . VAL A 1 406 ? 31.082 10.215 -13.807 1.00 58.06 406 VAL A C 1
ATOM 3282 O O . VAL A 1 406 ? 32.244 9.868 -13.995 1.00 58.06 406 VAL A O 1
ATOM 3285 N N . LEU A 1 407 ? 30.317 10.732 -14.772 1.00 63.16 407 LEU A N 1
ATOM 3286 C CA . LEU A 1 407 ? 30.795 10.931 -16.141 1.00 63.16 407 LEU A CA 1
ATOM 3287 C C . LEU A 1 407 ? 31.515 12.279 -16.321 1.00 63.16 407 LEU A C 1
ATOM 3289 O O . LEU A 1 407 ? 32.073 12.532 -17.381 1.00 63.16 407 LEU A O 1
ATOM 3293 N N . SER A 1 408 ? 31.546 13.129 -15.284 1.00 71.44 408 SER A N 1
ATOM 3294 C CA . SER A 1 408 ? 32.210 14.447 -15.281 1.00 71.44 408 SER A CA 1
ATOM 3295 C C . SER A 1 408 ? 31.670 15.436 -16.329 1.00 71.44 408 SER A C 1
ATOM 3297 O O . SER A 1 408 ? 32.320 16.433 -16.655 1.00 71.44 408 SER A O 1
ATOM 3299 N N . THR A 1 409 ? 30.459 15.196 -16.842 1.00 71.31 409 THR A N 1
ATOM 3300 C CA . THR A 1 409 ? 29.852 15.955 -17.949 1.00 71.31 409 THR A CA 1
ATOM 3301 C C . THR A 1 409 ? 29.375 17.349 -17.553 1.00 71.31 409 THR A C 1
ATOM 3303 O O . THR A 1 409 ? 29.040 18.154 -18.425 1.00 71.31 409 THR A O 1
ATOM 3306 N N . MET A 1 410 ? 29.405 17.683 -16.258 1.00 68.38 410 MET A N 1
ATOM 3307 C CA . MET A 1 410 ? 29.054 19.010 -15.742 1.00 68.38 410 MET A CA 1
ATOM 3308 C C . MET A 1 410 ? 29.830 20.163 -16.388 1.00 68.38 410 MET A C 1
ATOM 3310 O O . MET A 1 410 ? 29.284 21.256 -16.511 1.00 68.38 410 MET A O 1
ATOM 3314 N N . LYS A 1 411 ? 31.082 19.948 -16.818 1.00 65.94 411 LYS A N 1
ATOM 3315 C CA . LYS A 1 411 ? 31.887 21.009 -17.451 1.00 65.94 411 LYS A CA 1
ATOM 3316 C C . LYS A 1 411 ? 31.460 21.327 -18.885 1.00 65.94 411 LYS A C 1
ATOM 3318 O O . LYS A 1 411 ? 31.575 22.474 -19.299 1.00 65.94 411 LYS A O 1
ATOM 3323 N N . GLU A 1 412 ? 30.992 20.327 -19.628 1.00 68.00 412 GLU A N 1
ATOM 3324 C CA . GLU A 1 412 ? 30.698 20.449 -21.063 1.00 68.00 412 GLU A CA 1
ATOM 3325 C C . GLU A 1 412 ? 29.211 20.703 -21.323 1.00 68.00 412 GLU A C 1
ATOM 3327 O O . GLU A 1 412 ? 28.854 21.587 -22.096 1.00 68.00 412 GLU A O 1
ATOM 3332 N N . MET A 1 413 ? 28.341 19.958 -20.638 1.00 75.75 413 MET A N 1
ATOM 3333 C CA . MET A 1 413 ? 26.892 19.953 -20.875 1.00 75.75 413 MET A CA 1
ATOM 3334 C C . MET A 1 413 ? 26.098 20.680 -19.781 1.00 75.75 413 MET A C 1
ATOM 3336 O O . MET A 1 413 ? 24.872 20.719 -19.844 1.00 75.75 413 MET A O 1
ATOM 3340 N N . LYS A 1 414 ? 26.773 21.195 -18.738 1.00 78.31 414 LYS A N 1
ATOM 3341 C CA . LYS A 1 414 ? 26.165 21.732 -17.497 1.00 78.31 414 LYS A CA 1
ATOM 3342 C C . LYS A 1 414 ? 25.244 20.741 -16.764 1.00 78.31 414 LYS A C 1
ATOM 3344 O O . LYS A 1 414 ? 24.519 21.126 -15.852 1.00 78.31 414 LYS A O 1
ATOM 3349 N N . ALA A 1 415 ? 25.292 19.463 -17.141 1.00 77.81 415 ALA A N 1
ATOM 3350 C CA . ALA A 1 415 ? 24.419 18.404 -16.658 1.00 77.81 415 ALA A CA 1
ATOM 3351 C C . ALA A 1 415 ? 25.232 17.183 -16.206 1.00 77.81 415 ALA A C 1
ATOM 3353 O O . ALA A 1 415 ? 26.197 16.780 -16.860 1.00 77.81 415 ALA A O 1
ATOM 3354 N N . VAL A 1 416 ? 24.811 16.574 -15.097 1.00 82.44 416 VAL A N 1
ATOM 3355 C CA . VAL A 1 416 ? 25.421 15.367 -14.524 1.00 82.44 416 VAL A CA 1
ATOM 3356 C C . VAL A 1 416 ? 25.048 14.125 -15.347 1.00 82.44 416 VAL A C 1
ATOM 3358 O O . VAL A 1 416 ? 23.893 13.959 -15.740 1.00 82.44 416 VAL A O 1
ATOM 3361 N N . ASN A 1 417 ? 26.009 13.218 -15.552 1.00 83.12 417 ASN A N 1
ATOM 3362 C CA . ASN A 1 417 ? 25.823 11.914 -16.207 1.00 83.12 417 ASN A CA 1
ATOM 3363 C C . ASN A 1 417 ? 25.108 11.953 -17.584 1.00 83.12 417 ASN A C 1
ATOM 3365 O O . ASN A 1 417 ? 24.362 11.023 -17.912 1.00 83.12 417 ASN A O 1
ATOM 3369 N N . PHE A 1 418 ? 25.334 13.003 -18.387 1.00 88.75 418 PHE A N 1
ATOM 3370 C CA . PHE A 1 418 ? 24.816 13.095 -19.759 1.00 88.75 418 PHE A CA 1
ATOM 3371 C C . PHE A 1 418 ? 25.506 12.071 -20.672 1.00 88.75 418 PHE A C 1
ATOM 3373 O O . PHE A 1 418 ? 26.731 12.001 -20.713 1.00 88.75 418 PHE A O 1
ATOM 3380 N N . ARG A 1 419 ? 24.741 11.281 -21.428 1.00 90.75 419 ARG A N 1
ATOM 3381 C CA . ARG A 1 419 ? 25.273 10.302 -22.389 1.00 90.75 419 ARG A CA 1
ATOM 3382 C C . ARG A 1 419 ? 24.302 10.029 -23.532 1.00 90.75 419 ARG A C 1
ATOM 3384 O O . ARG A 1 419 ? 23.114 10.329 -23.434 1.00 90.75 419 ARG A O 1
ATOM 3391 N N . ARG A 1 420 ? 24.810 9.400 -24.590 1.00 91.62 420 ARG A N 1
ATOM 3392 C CA . ARG A 1 420 ? 24.062 8.968 -25.777 1.00 91.62 420 ARG A CA 1
ATOM 3393 C C . ARG A 1 420 ? 24.324 7.481 -26.034 1.00 91.62 420 ARG A C 1
ATOM 3395 O O . ARG A 1 420 ? 25.467 7.055 -25.919 1.00 91.62 420 ARG A O 1
ATOM 3402 N N . VAL A 1 421 ? 23.307 6.718 -26.434 1.00 90.50 421 VAL A N 1
ATOM 3403 C CA . VAL A 1 421 ? 23.508 5.356 -26.962 1.00 90.50 421 VAL A CA 1
ATOM 3404 C C . VAL A 1 421 ? 24.228 5.441 -28.319 1.00 90.50 421 VAL A C 1
ATOM 3406 O O . VAL A 1 421 ? 23.772 6.193 -29.192 1.00 90.50 421 VAL A O 1
ATOM 3409 N N . PRO A 1 422 ? 25.330 4.704 -28.541 1.00 87.56 422 PRO A N 1
ATOM 3410 C CA . PRO A 1 422 ? 26.066 4.712 -29.802 1.00 87.56 422 PRO A CA 1
ATOM 3411 C C . PRO A 1 422 ? 25.150 4.521 -31.016 1.00 87.56 422 PRO A C 1
ATOM 3413 O O . PRO A 1 422 ? 24.282 3.654 -31.035 1.00 87.56 422 PRO A O 1
ATOM 3416 N N . LYS A 1 423 ? 25.329 5.370 -32.037 1.00 87.00 423 LYS A N 1
ATOM 3417 C CA . LYS A 1 423 ? 24.575 5.381 -33.311 1.00 87.00 423 LYS A CA 1
ATOM 3418 C C . LYS A 1 423 ? 23.046 5.591 -33.217 1.00 87.00 423 LYS A C 1
ATOM 3420 O O . LYS A 1 423 ? 22.429 5.802 -34.253 1.00 87.00 423 LYS A O 1
ATOM 3425 N N . MET A 1 424 ? 22.432 5.642 -32.032 1.00 92.44 424 MET A N 1
ATOM 3426 C CA . MET A 1 424 ? 20.974 5.789 -31.852 1.00 92.44 424 MET A CA 1
ATOM 3427 C C . MET A 1 424 ? 20.590 7.203 -31.370 1.00 92.44 424 MET A C 1
ATOM 3429 O O . MET A 1 424 ? 21.440 7.906 -30.816 1.00 92.44 424 MET A O 1
ATOM 3433 N N . PRO A 1 425 ? 19.347 7.680 -31.571 1.00 94.81 425 PRO A N 1
ATOM 3434 C CA . PRO A 1 425 ? 18.893 8.998 -31.110 1.00 94.81 425 PRO A CA 1
ATOM 3435 C C . PRO A 1 425 ? 18.393 8.965 -29.648 1.00 94.81 425 PRO A C 1
ATOM 3437 O O . PRO A 1 425 ? 17.442 9.653 -29.290 1.00 94.81 425 PRO A O 1
ATOM 3440 N N . ILE A 1 426 ? 19.017 8.143 -28.795 1.00 96.50 426 ILE A N 1
ATOM 3441 C CA . ILE A 1 426 ? 18.624 7.930 -27.393 1.00 96.50 426 ILE A CA 1
ATOM 3442 C C . ILE A 1 426 ? 19.682 8.531 -26.467 1.00 96.50 426 ILE A C 1
ATOM 3444 O O . ILE A 1 426 ? 20.876 8.251 -26.605 1.00 96.50 426 ILE A O 1
ATOM 3448 N N . TYR A 1 427 ? 19.230 9.317 -25.495 1.00 95.75 427 TYR A N 1
ATOM 3449 C CA . TYR A 1 427 ? 20.048 10.088 -24.569 1.00 95.75 427 TYR A CA 1
ATOM 3450 C C . TYR A 1 427 ? 19.584 9.878 -23.124 1.00 95.75 427 TYR A C 1
ATOM 3452 O O . TYR A 1 427 ? 18.398 9.691 -22.849 1.00 95.75 427 TYR A O 1
ATOM 3460 N N . GLY A 1 428 ? 20.528 9.932 -22.189 1.00 93.00 428 GLY A N 1
ATOM 3461 C CA . GLY A 1 428 ? 20.273 9.815 -20.756 1.00 93.00 428 GLY A CA 1
ATOM 3462 C C . GLY A 1 428 ? 21.003 10.899 -19.980 1.00 93.00 428 GLY A C 1
ATOM 3463 O O . GLY A 1 428 ? 22.140 11.221 -20.312 1.00 93.00 428 GLY A O 1
ATOM 3464 N N . VAL A 1 429 ? 20.367 11.460 -18.953 1.00 92.69 429 VAL A N 1
ATOM 3465 C CA . VAL A 1 429 ? 20.936 12.545 -18.138 1.00 92.69 429 VAL A CA 1
ATOM 3466 C C . VAL A 1 429 ? 20.395 12.506 -16.704 1.00 92.69 429 VAL A C 1
ATOM 3468 O O . VAL A 1 429 ? 19.338 11.932 -16.447 1.00 92.69 429 VAL A O 1
ATOM 3471 N N . ALA A 1 430 ? 21.115 13.072 -15.735 1.00 89.44 430 ALA A N 1
ATOM 3472 C CA . ALA A 1 430 ? 20.538 13.378 -14.423 1.00 89.44 430 ALA A CA 1
ATOM 3473 C C . ALA A 1 430 ? 19.574 14.571 -14.511 1.00 89.44 430 ALA A C 1
ATOM 3475 O O . ALA A 1 430 ? 19.488 15.220 -15.548 1.00 89.44 430 ALA A O 1
ATOM 3476 N N . GLN A 1 431 ? 18.855 14.884 -13.433 1.00 90.25 431 GLN A N 1
ATOM 3477 C CA . GLN A 1 431 ? 17.928 16.016 -13.398 1.00 90.25 431 GLN A CA 1
ATOM 3478 C C . GLN A 1 431 ? 18.652 17.336 -13.729 1.00 90.25 431 GLN A C 1
ATOM 3480 O O . GLN A 1 431 ? 19.484 17.778 -12.933 1.00 90.25 431 GLN A O 1
ATOM 3485 N N . PRO A 1 432 ? 18.357 17.978 -14.876 1.00 91.38 432 PRO A N 1
ATOM 3486 C CA . PRO A 1 432 ? 18.980 19.244 -15.232 1.00 91.38 432 PRO A CA 1
ATOM 3487 C C . PRO A 1 432 ? 18.293 20.414 -14.515 1.00 91.38 432 PRO A C 1
ATOM 3489 O O . PRO A 1 432 ? 17.124 20.318 -14.127 1.00 91.38 432 PRO A O 1
ATOM 3492 N N . THR A 1 433 ? 19.016 21.528 -14.411 1.00 91.19 433 THR A N 1
ATOM 3493 C CA . THR A 1 433 ? 18.443 22.872 -14.237 1.00 91.19 433 THR A CA 1
ATOM 3494 C C . THR A 1 433 ? 17.892 23.398 -15.567 1.00 91.19 433 THR A C 1
ATOM 3496 O O . THR A 1 433 ? 18.179 22.836 -16.624 1.00 91.19 433 THR A O 1
ATOM 3499 N N . SER A 1 434 ? 17.157 24.510 -15.555 1.00 91.56 434 SER A N 1
ATOM 3500 C CA . SER A 1 434 ? 16.661 25.183 -16.760 1.00 91.56 434 SER A CA 1
ATOM 3501 C C . SER A 1 434 ? 17.789 25.559 -17.729 1.00 91.56 434 SER A C 1
ATOM 3503 O O . SER A 1 434 ? 17.674 25.332 -18.935 1.00 91.56 434 SER A O 1
ATOM 3505 N N . GLU A 1 435 ? 18.922 26.045 -17.212 1.00 91.25 435 GLU A N 1
ATOM 3506 C CA . GLU A 1 435 ? 20.112 26.346 -18.019 1.00 91.25 435 GLU A CA 1
ATOM 3507 C C . GLU A 1 435 ? 20.709 25.081 -18.660 1.00 91.25 435 GLU A C 1
ATOM 3509 O O . GLU A 1 435 ? 21.035 25.073 -19.849 1.00 91.25 435 GLU A O 1
ATOM 3514 N N . ALA A 1 436 ? 20.826 23.997 -17.889 1.00 90.50 436 ALA A N 1
ATOM 3515 C CA . ALA A 1 436 ? 21.367 22.729 -18.370 1.00 90.50 436 ALA A CA 1
ATOM 3516 C C . ALA A 1 436 ? 20.429 22.039 -19.378 1.00 90.50 436 ALA A C 1
ATOM 3518 O O . ALA A 1 436 ? 20.895 21.474 -20.365 1.00 90.50 436 ALA A O 1
ATOM 3519 N N . ALA A 1 437 ? 19.111 22.134 -19.181 1.00 93.38 437 ALA A N 1
ATOM 3520 C CA . ALA A 1 437 ? 18.113 21.657 -20.133 1.00 93.38 437 ALA A CA 1
ATOM 3521 C C . ALA A 1 437 ? 18.233 22.409 -21.468 1.00 93.38 437 ALA A C 1
ATOM 3523 O O . ALA A 1 437 ? 18.307 21.771 -22.515 1.00 93.38 437 ALA A O 1
ATOM 3524 N N . GLY A 1 438 ? 18.363 23.741 -21.433 1.00 93.56 438 GLY A N 1
ATOM 3525 C CA . GLY A 1 438 ? 18.615 24.553 -22.627 1.00 93.56 438 GLY A CA 1
ATOM 3526 C C . GLY A 1 438 ? 19.913 24.176 -23.353 1.00 93.56 438 GLY A C 1
ATOM 3527 O O . GLY A 1 438 ? 19.918 24.060 -24.576 1.00 93.56 438 GLY A O 1
ATOM 3528 N N . ALA A 1 439 ? 20.997 23.911 -22.614 1.00 93.06 439 ALA A N 1
ATOM 3529 C CA . ALA A 1 439 ? 22.268 23.462 -23.191 1.00 93.06 439 ALA A CA 1
ATOM 3530 C C . ALA A 1 439 ? 22.164 22.077 -23.863 1.00 93.06 439 ALA A C 1
ATOM 3532 O O . ALA A 1 439 ? 22.716 21.873 -24.945 1.00 93.06 439 ALA A O 1
ATOM 3533 N N . VAL A 1 440 ? 21.431 21.136 -23.257 1.00 94.12 440 VAL A N 1
ATOM 3534 C CA . VAL A 1 440 ? 21.163 19.819 -23.858 1.00 94.12 440 VAL A CA 1
ATOM 3535 C C . VAL A 1 440 ? 20.289 19.951 -25.106 1.00 94.12 440 VAL A C 1
ATOM 3537 O O . VAL A 1 440 ? 20.619 19.353 -26.126 1.00 94.12 440 VAL A O 1
ATOM 3540 N N . LEU A 1 441 ? 19.219 20.749 -25.071 1.00 94.81 441 LEU A N 1
ATOM 3541 C CA . LEU A 1 441 ? 18.348 20.958 -26.233 1.00 94.81 441 LEU A CA 1
ATOM 3542 C C . LEU A 1 441 ? 19.121 21.565 -27.411 1.00 94.81 441 LEU A C 1
ATOM 3544 O O . LEU A 1 441 ? 19.111 20.988 -28.495 1.00 94.81 441 LEU A O 1
ATOM 3548 N N . ALA A 1 442 ? 19.901 22.623 -27.172 1.00 93.00 442 ALA A N 1
ATOM 3549 C CA . ALA A 1 442 ? 20.748 23.239 -28.193 1.00 93.00 442 ALA A CA 1
ATOM 3550 C C . ALA A 1 442 ? 21.797 22.272 -28.783 1.00 93.00 442 ALA A C 1
ATOM 3552 O O . ALA A 1 442 ? 22.139 22.383 -29.957 1.00 93.00 442 ALA A O 1
ATOM 3553 N N . HIS A 1 443 ? 22.297 21.304 -28.002 1.00 92.88 443 HIS A N 1
ATOM 3554 C CA . HIS A 1 443 ? 23.177 20.240 -28.502 1.00 92.88 443 HIS A CA 1
ATOM 3555 C C . HIS A 1 443 ? 22.439 19.232 -29.400 1.00 92.88 443 HIS A C 1
ATOM 3557 O O . HIS A 1 443 ? 23.025 18.701 -30.344 1.00 92.88 443 HIS A O 1
ATOM 3563 N N . LEU A 1 444 ? 21.175 18.925 -29.100 1.00 92.88 444 LEU A N 1
ATOM 3564 C CA . LEU A 1 444 ? 20.364 17.974 -29.867 1.00 92.88 444 LEU A CA 1
ATOM 3565 C C . LEU A 1 444 ? 19.904 18.561 -31.206 1.00 92.88 444 LEU A C 1
ATOM 3567 O O . LEU A 1 444 ? 19.902 17.852 -32.213 1.00 92.88 444 LEU A O 1
ATOM 3571 N N . THR A 1 445 ? 19.568 19.850 -31.230 1.00 92.00 445 THR A N 1
ATOM 3572 C CA . THR A 1 445 ? 19.087 20.559 -32.424 1.00 92.00 445 THR A CA 1
ATOM 3573 C C . THR A 1 445 ? 20.208 21.217 -33.241 1.00 92.00 445 THR A C 1
ATOM 3575 O O . THR A 1 445 ? 19.924 22.051 -34.098 1.00 92.00 445 THR A O 1
ATOM 3578 N N . ASP A 1 446 ? 21.482 20.905 -32.976 1.00 90.38 446 ASP A N 1
ATOM 3579 C CA . ASP A 1 446 ? 22.610 21.526 -33.682 1.00 90.38 446 ASP A CA 1
ATOM 3580 C C . ASP A 1 446 ? 22.766 21.033 -35.136 1.00 90.38 446 ASP A C 1
ATOM 3582 O O . ASP A 1 446 ? 22.211 20.013 -35.550 1.00 90.38 446 ASP A O 1
ATOM 3586 N N . GLU A 1 447 ? 23.606 21.719 -35.915 1.00 84.81 447 GLU A N 1
ATOM 3587 C CA . GLU A 1 447 ? 23.897 21.377 -37.318 1.00 84.81 447 GLU A CA 1
ATOM 3588 C C . GLU A 1 447 ? 24.553 19.997 -37.536 1.00 84.81 447 GLU A C 1
ATOM 3590 O O . GLU A 1 447 ? 24.712 19.565 -38.678 1.00 84.81 447 GLU A O 1
ATOM 3595 N N . ARG A 1 448 ? 24.958 19.285 -36.477 1.00 86.94 448 ARG A N 1
ATOM 3596 C CA . ARG A 1 448 ? 25.559 17.944 -36.561 1.00 86.94 448 ARG A CA 1
ATOM 3597 C C . ARG A 1 448 ? 24.567 16.830 -36.229 1.00 86.94 448 ARG A C 1
ATOM 3599 O O . ARG A 1 448 ? 24.761 15.713 -36.702 1.00 86.94 448 ARG A O 1
ATOM 3606 N N . ARG A 1 449 ? 23.568 17.095 -35.380 1.00 88.62 449 ARG A N 1
ATOM 3607 C CA . ARG A 1 449 ? 22.588 16.108 -34.891 1.00 88.62 449 ARG A CA 1
ATOM 3608 C C . ARG A 1 449 ? 21.218 16.306 -35.533 1.00 88.62 449 ARG A C 1
ATOM 3610 O O . ARG A 1 449 ? 20.596 15.310 -35.876 1.00 88.62 449 ARG A O 1
ATOM 3617 N N . LYS A 1 450 ? 20.816 17.561 -35.767 1.00 89.94 450 LYS A N 1
ATOM 3618 C CA . LYS A 1 450 ? 19.627 17.974 -36.534 1.00 89.94 450 LYS A CA 1
ATOM 3619 C C . LYS A 1 450 ? 18.307 17.332 -36.087 1.00 89.94 450 LYS A C 1
ATOM 3621 O O . LYS A 1 450 ? 17.432 17.107 -36.916 1.00 89.94 450 LYS A O 1
ATOM 3626 N N . HIS A 1 451 ? 18.145 17.062 -34.791 1.00 92.56 451 HIS A N 1
ATOM 3627 C CA . HIS A 1 451 ? 16.888 16.522 -34.268 1.00 92.56 451 HIS A CA 1
ATOM 3628 C C . HIS A 1 451 ? 15.796 17.597 -34.310 1.00 92.56 451 HIS A C 1
ATOM 3630 O O . HIS A 1 451 ? 15.849 18.565 -33.554 1.00 92.56 451 HIS A O 1
ATOM 3636 N N . SER A 1 452 ? 14.818 17.434 -35.202 1.00 89.38 452 SER A N 1
ATOM 3637 C CA . SER A 1 452 ? 13.639 18.301 -35.344 1.00 89.38 452 SER A CA 1
ATOM 3638 C C . SER A 1 452 ? 12.635 18.115 -34.207 1.00 89.38 452 SER A C 1
ATOM 3640 O O . SER A 1 452 ? 12.068 19.093 -33.717 1.00 89.38 452 SER A O 1
ATOM 3642 N N . HIS A 1 453 ? 12.445 16.868 -33.774 1.00 95.88 453 HIS A N 1
ATOM 3643 C CA . HIS A 1 453 ? 11.538 16.482 -32.699 1.00 95.88 453 HIS A CA 1
ATOM 3644 C C . HIS A 1 453 ? 12.312 15.858 -31.528 1.00 95.88 453 HIS A C 1
ATOM 3646 O O . HIS A 1 453 ? 13.224 15.049 -31.723 1.00 95.88 453 HIS A O 1
ATOM 3652 N N . VAL A 1 454 ? 11.959 16.234 -30.296 1.00 97.19 454 VAL A N 1
ATOM 3653 C CA . VAL A 1 454 ? 12.610 15.759 -29.066 1.00 97.19 454 VAL A CA 1
ATOM 3654 C C . VAL A 1 454 ? 11.550 15.396 -28.028 1.00 97.19 454 VAL A C 1
ATOM 3656 O O . VAL A 1 454 ? 10.912 16.275 -27.446 1.00 97.19 454 VAL A O 1
ATOM 3659 N N . LEU A 1 455 ? 11.422 14.102 -27.734 1.00 97.69 455 LEU A N 1
ATOM 3660 C CA . LEU A 1 455 ? 10.652 13.603 -26.600 1.00 97.69 455 LEU A CA 1
ATOM 3661 C C . LEU A 1 455 ? 11.549 13.538 -25.356 1.00 97.69 455 LEU A C 1
ATOM 3663 O O . LEU A 1 455 ? 12.426 12.680 -25.237 1.00 97.69 455 LEU A O 1
ATOM 3667 N N . TRP A 1 456 ? 11.293 14.425 -24.399 1.00 97.94 456 TRP A N 1
ATOM 3668 C CA . TRP A 1 456 ? 11.925 14.430 -23.085 1.00 97.94 456 TRP A CA 1
ATOM 3669 C C . TRP A 1 456 ? 11.020 13.761 -22.044 1.00 97.94 456 TRP A C 1
ATOM 3671 O O . TRP A 1 456 ? 9.907 14.222 -21.781 1.00 97.94 456 TRP A O 1
ATOM 3681 N N . VAL A 1 457 ? 11.510 12.697 -21.406 1.00 97.56 457 VAL A N 1
ATOM 3682 C CA . VAL A 1 457 ? 10.790 11.927 -20.385 1.00 97.56 457 VAL A CA 1
ATOM 3683 C C . VAL A 1 457 ? 11.492 12.030 -19.030 1.00 97.56 457 VAL A C 1
ATOM 3685 O O . VAL A 1 457 ? 12.603 11.527 -18.840 1.00 97.56 457 VAL A O 1
ATOM 3688 N N . ASN A 1 458 ? 10.811 12.646 -18.064 1.00 94.69 458 ASN A N 1
ATOM 3689 C CA . ASN A 1 458 ? 11.239 12.677 -16.668 1.00 94.69 458 ASN A CA 1
ATOM 3690 C C . ASN A 1 458 ? 10.672 11.473 -15.905 1.00 94.69 458 ASN A C 1
ATOM 3692 O O . ASN A 1 458 ? 9.457 11.280 -15.849 1.00 94.69 458 ASN A O 1
ATOM 3696 N N . LEU A 1 459 ? 11.568 10.691 -15.310 1.00 92.00 459 LEU A N 1
ATOM 3697 C CA . LEU A 1 459 ? 11.303 9.407 -14.665 1.00 92.00 459 LEU A CA 1
ATOM 3698 C C . LEU A 1 459 ? 11.195 9.498 -13.136 1.00 92.00 459 LEU A C 1
ATOM 3700 O O . LEU A 1 459 ? 11.147 8.467 -12.467 1.00 92.00 459 LEU A O 1
ATOM 3704 N N . GLN A 1 460 ? 11.218 10.705 -12.562 1.00 85.50 460 GLN A N 1
ATOM 3705 C CA . GLN A 1 460 ? 11.126 10.888 -11.111 1.00 85.50 460 GLN A CA 1
ATOM 3706 C C . GLN A 1 460 ? 9.688 10.805 -10.608 1.00 85.50 460 GLN A C 1
ATOM 3708 O O . GLN A 1 460 ? 8.837 11.588 -11.041 1.00 85.50 460 GLN A O 1
ATOM 3713 N N . GLU A 1 461 ? 9.457 9.909 -9.650 1.00 77.56 461 GLU A N 1
ATOM 3714 C CA . GLU A 1 461 ? 8.314 9.926 -8.724 1.00 77.56 461 GLU A CA 1
ATOM 3715 C C . GLU A 1 461 ? 8.417 11.107 -7.748 1.00 77.56 461 GLU A C 1
ATOM 3717 O O . GLU A 1 461 ? 7.450 11.844 -7.547 1.00 77.56 461 GLU A O 1
ATOM 3722 N N . GLU A 1 462 ? 9.639 11.415 -7.304 1.00 76.12 462 GLU A N 1
ATOM 3723 C CA . GLU A 1 462 ? 9.898 12.435 -6.297 1.00 76.12 462 GLU A CA 1
ATOM 3724 C C . GLU A 1 462 ? 9.517 13.844 -6.775 1.00 76.12 462 GLU A C 1
ATOM 3726 O O . GLU A 1 462 ? 9.695 14.207 -7.943 1.00 76.12 462 GLU A O 1
ATOM 3731 N N . LEU A 1 463 ? 9.036 14.679 -5.852 1.00 77.94 463 LEU A N 1
ATOM 3732 C CA . LEU A 1 463 ? 8.766 16.090 -6.126 1.00 77.94 463 LEU A CA 1
ATOM 3733 C C . LEU A 1 463 ? 10.074 16.862 -6.338 1.00 77.94 463 LEU A C 1
ATOM 3735 O O . LEU A 1 463 ? 10.967 16.848 -5.491 1.00 77.94 463 LEU A O 1
ATOM 3739 N N . VAL A 1 464 ? 10.166 17.574 -7.461 1.00 83.81 464 VAL A N 1
ATOM 3740 C CA . VAL A 1 464 ? 11.354 18.335 -7.864 1.00 83.81 464 VAL A CA 1
ATOM 3741 C C . VAL A 1 464 ? 10.968 19.759 -8.240 1.00 83.81 464 VAL A C 1
ATOM 3743 O O . VAL A 1 464 ? 10.082 19.968 -9.071 1.00 83.81 464 VAL A O 1
ATOM 3746 N N . LEU A 1 465 ? 11.679 20.726 -7.662 1.00 86.69 465 LEU A N 1
ATOM 3747 C CA . LEU A 1 465 ? 11.561 22.154 -7.955 1.00 86.69 465 LEU A CA 1
ATOM 3748 C C . LEU A 1 465 ? 12.941 22.743 -8.260 1.00 86.69 465 LEU A C 1
ATOM 3750 O O . LEU A 1 465 ? 13.943 22.315 -7.687 1.00 86.69 465 LEU A O 1
ATOM 3754 N N . GLU A 1 466 ? 12.997 23.759 -9.114 1.00 88.19 466 GLU A N 1
ATOM 3755 C CA . GLU A 1 466 ? 14.171 24.619 -9.254 1.00 88.19 466 GLU A CA 1
ATOM 3756 C C . GLU A 1 466 ? 13.966 25.912 -8.468 1.00 88.19 466 GLU A C 1
ATOM 3758 O O . GLU A 1 466 ? 13.057 26.682 -8.766 1.00 88.19 466 GLU A O 1
ATOM 3763 N N . GLY A 1 467 ? 14.836 26.176 -7.493 1.00 86.62 467 GLY A N 1
ATOM 3764 C CA . GLY A 1 467 ? 14.885 27.429 -6.744 1.00 86.62 467 GLY A CA 1
ATOM 3765 C C . GLY A 1 467 ? 16.181 28.181 -7.035 1.00 86.62 467 GLY A C 1
ATOM 3766 O O . GLY A 1 467 ? 17.263 27.648 -6.798 1.00 86.62 467 GLY A O 1
ATOM 3767 N N . ASN A 1 468 ? 16.113 29.419 -7.531 1.00 86.06 468 ASN A N 1
ATOM 3768 C CA . ASN A 1 468 ? 17.297 30.228 -7.879 1.00 86.06 468 ASN A CA 1
ATOM 3769 C C . ASN A 1 468 ? 18.344 29.493 -8.765 1.00 86.06 468 ASN A C 1
ATOM 3771 O O . ASN A 1 468 ? 19.547 29.652 -8.548 1.00 86.06 468 ASN A O 1
ATOM 3775 N N . GLY A 1 469 ? 17.919 28.653 -9.718 1.00 83.00 469 GLY A N 1
ATOM 3776 C CA . GLY A 1 469 ? 18.836 27.870 -10.564 1.00 83.00 469 GLY A CA 1
ATOM 3777 C C . GLY A 1 469 ? 19.479 26.651 -9.882 1.00 83.00 469 GLY A C 1
ATOM 3778 O O . GLY A 1 469 ? 20.441 26.097 -10.407 1.00 83.00 469 GLY A O 1
ATOM 3779 N N . GLN A 1 470 ? 18.988 26.228 -8.712 1.00 84.25 470 GLN A N 1
ATOM 3780 C CA . GLN A 1 470 ? 19.394 24.994 -8.026 1.00 84.25 470 GLN A CA 1
ATOM 3781 C C . GLN A 1 470 ? 18.205 24.036 -7.911 1.00 84.25 470 GLN A C 1
ATOM 3783 O O . GLN A 1 470 ? 17.089 24.463 -7.628 1.00 84.25 470 GLN A O 1
ATOM 3788 N N . ILE A 1 471 ? 18.445 22.737 -8.097 1.00 85.06 471 ILE A N 1
ATOM 3789 C CA . ILE A 1 471 ? 17.417 21.699 -7.961 1.00 85.06 471 ILE A CA 1
ATOM 3790 C C . ILE A 1 471 ? 17.230 21.310 -6.490 1.00 85.06 471 ILE A C 1
ATOM 3792 O O . ILE A 1 471 ? 18.199 21.025 -5.785 1.00 85.06 471 ILE A O 1
ATOM 3796 N N . PHE A 1 472 ? 15.972 21.253 -6.051 1.00 80.44 472 PHE A N 1
ATOM 3797 C CA . PHE A 1 472 ? 15.554 20.843 -4.715 1.00 80.44 472 PHE A CA 1
ATOM 3798 C C . PHE A 1 472 ? 14.522 19.714 -4.773 1.00 80.44 472 PHE A C 1
ATOM 3800 O O . PHE A 1 472 ? 13.624 19.703 -5.615 1.00 80.44 472 PHE A O 1
ATOM 3807 N N . THR A 1 473 ? 14.630 18.810 -3.803 1.00 77.06 473 THR A N 1
ATOM 3808 C CA . THR A 1 473 ? 13.680 17.729 -3.520 1.00 77.06 473 THR A CA 1
ATOM 3809 C C . THR A 1 473 ? 13.328 17.818 -2.033 1.00 77.06 473 THR A C 1
ATOM 3811 O O . THR A 1 473 ? 14.263 17.881 -1.223 1.00 77.06 473 THR A O 1
ATOM 3814 N N . PRO A 1 474 ? 12.041 17.850 -1.638 1.00 69.56 474 PRO A N 1
ATOM 3815 C CA . PRO A 1 474 ? 11.647 17.821 -0.229 1.00 69.56 474 PRO A CA 1
ATOM 3816 C C . PRO A 1 474 ? 12.192 16.574 0.488 1.00 69.56 474 PRO A C 1
ATOM 3818 O O . PRO A 1 474 ? 12.354 15.520 -0.125 1.00 69.56 474 PRO A O 1
ATOM 3821 N N . ARG A 1 475 ? 12.490 16.677 1.790 1.00 60.97 475 ARG A N 1
ATOM 3822 C CA . ARG A 1 475 ? 12.974 15.557 2.624 1.00 60.97 475 ARG A CA 1
ATOM 3823 C C . ARG A 1 475 ? 12.397 15.631 4.031 1.00 60.97 475 ARG A C 1
ATOM 3825 O O . ARG A 1 475 ? 12.086 16.720 4.513 1.00 60.97 475 ARG A O 1
ATOM 3832 N N . GLU A 1 476 ? 12.322 14.489 4.709 1.00 50.81 476 GLU A N 1
ATOM 3833 C CA . GLU A 1 476 ? 11.922 14.451 6.114 1.00 50.81 476 GLU A CA 1
ATOM 3834 C C . GLU A 1 476 ? 12.934 15.120 7.067 1.00 50.81 476 GLU A C 1
ATOM 3836 O O . GLU A 1 476 ? 14.139 14.873 6.955 1.00 50.81 476 GLU A O 1
ATOM 3841 N N . PRO A 1 477 ? 12.465 15.877 8.084 1.00 49.03 477 PRO A N 1
ATOM 3842 C CA . PRO A 1 477 ? 13.327 16.430 9.134 1.00 49.03 477 PRO A CA 1
ATOM 3843 C C . PRO A 1 477 ? 14.021 15.380 10.017 1.00 49.03 477 PRO A C 1
ATOM 3845 O O . PRO A 1 477 ? 14.999 15.708 10.685 1.00 49.03 477 PRO A O 1
ATOM 3848 N N . SER A 1 478 ? 13.499 14.149 10.051 1.00 46.41 478 SER A N 1
ATOM 3849 C CA . SER A 1 478 ? 13.962 13.025 10.880 1.00 46.41 478 SER A CA 1
ATOM 3850 C C . SER A 1 478 ? 15.310 12.442 10.428 1.00 46.41 478 SER A C 1
ATOM 3852 O O . SER A 1 478 ? 16.014 11.830 11.228 1.00 46.41 478 SER A O 1
ATOM 3854 N N . LEU A 1 479 ? 15.672 12.636 9.154 1.00 43.28 479 LEU A N 1
ATOM 3855 C CA . LEU A 1 479 ? 16.806 11.976 8.492 1.00 43.28 479 LEU A CA 1
ATOM 3856 C C . LEU A 1 479 ? 17.945 12.931 8.107 1.00 43.28 479 LEU A C 1
ATOM 3858 O O . LEU A 1 479 ? 18.992 12.489 7.629 1.00 43.28 479 LEU A O 1
ATOM 3862 N N . THR A 1 480 ? 17.788 14.236 8.339 1.00 43.00 480 THR A N 1
ATOM 3863 C CA . THR A 1 480 ? 18.921 15.166 8.310 1.00 43.00 480 THR A CA 1
ATOM 3864 C C . THR A 1 480 ? 19.785 14.975 9.554 1.00 43.00 480 THR A C 1
ATOM 3866 O O . THR A 1 480 ? 19.465 15.507 10.616 1.00 43.00 480 THR A O 1
ATOM 3869 N N . LEU A 1 481 ? 20.921 14.285 9.382 1.00 44.59 481 LEU A N 1
ATOM 3870 C CA . LEU A 1 481 ? 22.143 14.544 10.159 1.00 44.59 481 LEU A CA 1
ATOM 3871 C C . LEU A 1 481 ? 22.371 16.061 10.273 1.00 44.59 481 LEU A C 1
ATOM 3873 O O . LEU A 1 481 ? 21.974 16.793 9.366 1.00 44.59 481 LEU A O 1
ATOM 3877 N N . GLU A 1 482 ? 23.017 16.507 11.355 1.00 42.09 482 GLU A N 1
ATOM 3878 C CA . GLU A 1 482 ? 23.189 17.912 11.781 1.00 42.09 482 GLU A CA 1
ATOM 3879 C C . GLU A 1 482 ? 24.025 18.792 10.821 1.00 42.09 482 GLU A C 1
ATOM 3881 O O . GLU A 1 482 ? 25.016 19.414 11.193 1.00 42.09 482 GLU A O 1
ATOM 3886 N N . GLN A 1 483 ? 23.622 18.875 9.556 1.00 46.53 483 GLN A N 1
ATOM 3887 C CA . GLN A 1 483 ? 24.061 19.900 8.624 1.00 46.53 483 GLN A CA 1
ATOM 3888 C C . GLN A 1 483 ? 23.329 21.200 8.955 1.00 46.53 483 GLN A C 1
ATOM 3890 O O . GLN A 1 483 ? 22.113 21.205 9.174 1.00 46.53 483 GLN A O 1
ATOM 3895 N N . GLU A 1 484 ? 24.074 22.304 8.989 1.00 46.19 484 GLU A N 1
ATOM 3896 C CA . GLU A 1 484 ? 23.548 23.631 9.299 1.00 46.19 484 GLU A CA 1
ATOM 3897 C C . GLU A 1 484 ? 22.326 23.957 8.429 1.00 46.19 484 GLU A C 1
ATOM 3899 O O . GLU A 1 484 ? 22.414 24.064 7.202 1.00 46.19 484 GLU A O 1
ATOM 3904 N N . LYS A 1 485 ? 21.166 24.135 9.071 1.00 58.78 485 LYS A N 1
ATOM 3905 C CA . LYS A 1 485 ? 19.910 24.496 8.402 1.00 58.78 485 LYS A CA 1
ATOM 3906 C C . LYS A 1 485 ? 19.965 25.952 7.937 1.00 58.78 485 LYS A C 1
ATOM 3908 O O . LYS A 1 485 ? 19.432 26.848 8.587 1.00 58.78 485 LYS A O 1
ATOM 3913 N N . GLN A 1 486 ? 20.616 26.192 6.804 1.00 59.75 486 GLN A N 1
ATOM 3914 C CA . GLN A 1 486 ? 20.689 27.513 6.187 1.00 59.75 486 GLN A CA 1
ATOM 3915 C C . GLN A 1 486 ? 19.346 27.874 5.539 1.00 59.75 486 GLN A C 1
ATOM 3917 O O . GLN A 1 486 ? 18.940 27.275 4.541 1.00 59.75 486 GLN A O 1
ATOM 3922 N N . MET A 1 487 ? 18.666 28.888 6.081 1.00 67.25 487 MET A N 1
ATOM 3923 C CA . MET A 1 487 ? 17.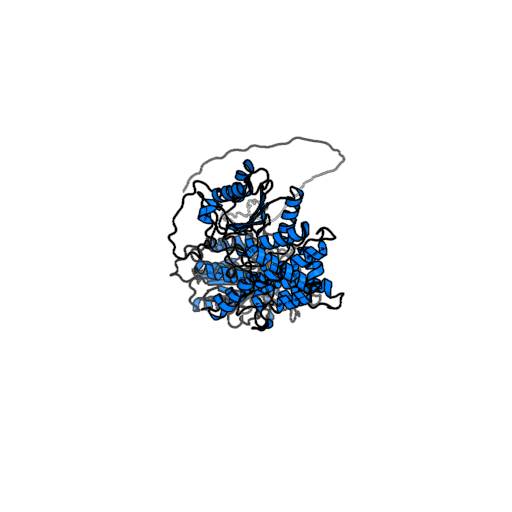524 29.508 5.408 1.00 67.25 487 MET A CA 1
ATOM 3924 C C . MET A 1 487 ? 17.979 30.138 4.086 1.00 67.25 487 MET A C 1
ATOM 3926 O O . MET A 1 487 ? 18.840 31.017 4.068 1.00 67.25 487 MET A O 1
ATOM 3930 N N . LYS A 1 488 ? 17.370 29.713 2.975 1.00 74.81 488 LYS A N 1
ATOM 3931 C CA . LYS A 1 488 ? 17.553 30.308 1.645 1.00 74.81 488 LYS A CA 1
ATOM 3932 C C . LYS A 1 488 ? 16.261 30.990 1.205 1.00 74.81 488 LYS A C 1
ATOM 3934 O O . LYS A 1 488 ? 15.195 30.388 1.251 1.00 74.81 488 LYS A O 1
ATOM 3939 N N . MET A 1 489 ? 16.370 32.228 0.728 1.00 79.31 489 MET A N 1
ATOM 3940 C CA . MET A 1 489 ? 15.263 32.948 0.096 1.00 79.31 489 MET A CA 1
ATOM 3941 C C . MET A 1 489 ? 15.209 32.611 -1.400 1.00 79.31 489 MET A C 1
ATOM 3943 O O . MET A 1 489 ? 16.163 32.889 -2.134 1.00 79.31 489 MET A O 1
ATOM 3947 N N . PHE A 1 490 ? 14.098 32.044 -1.867 1.00 83.19 490 PHE A N 1
ATOM 3948 C CA . PHE A 1 490 ? 13.850 31.849 -3.296 1.00 83.19 490 PHE A CA 1
ATOM 3949 C C . PHE A 1 490 ? 13.330 33.147 -3.926 1.00 83.19 490 PHE A C 1
ATOM 3951 O O . PHE A 1 490 ? 12.293 33.669 -3.533 1.00 83.19 490 PHE A O 1
ATOM 3958 N N . LYS A 1 491 ? 14.082 33.673 -4.897 1.00 86.31 491 LYS A N 1
ATOM 3959 C CA . LYS A 1 491 ? 13.688 34.777 -5.787 1.00 86.31 491 LYS A CA 1
ATOM 3960 C C . LYS A 1 491 ? 12.920 34.255 -7.003 1.00 86.31 491 LYS A C 1
ATOM 3962 O O . LYS A 1 491 ? 12.071 34.956 -7.537 1.00 86.31 491 LYS A O 1
ATOM 3967 N N . SER A 1 492 ? 13.225 33.028 -7.421 1.00 88.25 492 SER A N 1
ATOM 3968 C CA . SER A 1 492 ? 12.447 32.238 -8.371 1.00 88.25 492 SER A CA 1
ATOM 3969 C C . SER A 1 492 ? 12.268 30.822 -7.828 1.00 88.25 492 SER A C 1
ATOM 3971 O O . SER A 1 492 ? 13.174 30.283 -7.186 1.00 88.25 492 SER A O 1
ATOM 3973 N N . CYS A 1 493 ? 11.102 30.236 -8.086 1.00 90.31 493 CYS A N 1
ATOM 3974 C CA . CYS A 1 493 ? 10.790 28.834 -7.840 1.00 90.31 493 CYS A CA 1
ATOM 3975 C C . CYS A 1 493 ? 9.959 28.337 -9.028 1.00 90.31 493 CYS A C 1
ATOM 3977 O O . CYS A 1 493 ? 8.965 28.979 -9.359 1.00 90.31 493 CYS A O 1
ATOM 3979 N N . LEU A 1 494 ? 10.385 27.263 -9.692 1.00 89.88 494 LEU A N 1
ATOM 3980 C CA . LEU A 1 494 ? 9.713 26.695 -10.864 1.00 89.88 494 LEU A CA 1
ATOM 3981 C C . LEU A 1 494 ? 9.583 25.178 -10.726 1.00 89.88 494 LEU A C 1
ATOM 3983 O O . LEU A 1 494 ? 10.509 24.492 -10.290 1.00 89.88 494 LEU A O 1
ATOM 3987 N N . THR A 1 495 ? 8.452 24.640 -11.163 1.00 91.00 495 THR A N 1
ATOM 3988 C CA . THR A 1 495 ? 8.289 23.207 -11.414 1.00 91.00 495 THR A CA 1
ATOM 3989 C C . THR A 1 495 ? 9.062 22.791 -12.664 1.00 91.00 495 THR A C 1
ATOM 3991 O O . THR A 1 495 ? 9.275 23.577 -13.591 1.00 91.00 495 THR A O 1
ATOM 3994 N N . VAL A 1 496 ? 9.429 21.509 -12.753 1.00 90.06 496 VAL A N 1
ATOM 3995 C CA . VAL A 1 496 ? 10.077 20.975 -13.965 1.00 90.06 496 VAL A CA 1
ATOM 3996 C C . VAL A 1 496 ? 9.180 21.148 -15.205 1.00 90.06 496 VAL A C 1
ATOM 3998 O O . VAL A 1 496 ? 9.680 21.425 -16.290 1.00 90.06 496 VAL A O 1
ATOM 4001 N N . GLN A 1 497 ? 7.852 21.078 -15.055 1.00 91.44 497 GLN A N 1
ATOM 4002 C CA . GLN A 1 497 ? 6.910 21.312 -16.156 1.00 91.44 497 GLN A CA 1
ATOM 4003 C C . GLN A 1 497 ? 6.989 22.748 -16.704 1.00 91.44 497 GLN A C 1
ATOM 4005 O O . GLN A 1 497 ? 6.957 22.938 -17.921 1.00 91.44 497 GLN A O 1
ATOM 4010 N N . GLU A 1 498 ? 7.110 23.754 -15.834 1.00 93.38 498 GLU A N 1
ATOM 4011 C CA . GLU A 1 498 ? 7.248 25.159 -16.240 1.00 93.38 498 GLU A CA 1
ATOM 4012 C C . GLU A 1 498 ? 8.576 25.414 -16.957 1.00 93.38 498 GLU A C 1
ATOM 4014 O O . GLU A 1 498 ? 8.583 26.090 -17.985 1.00 93.38 498 GLU A O 1
ATOM 4019 N N . ILE A 1 499 ? 9.672 24.807 -16.486 1.00 92.12 499 ILE A N 1
ATOM 4020 C CA . ILE A 1 499 ? 10.986 24.865 -17.145 1.00 92.12 499 ILE A CA 1
ATOM 4021 C C . ILE A 1 499 ? 10.885 24.375 -18.597 1.00 92.12 499 ILE A C 1
ATOM 4023 O O . ILE A 1 499 ? 11.270 25.087 -19.524 1.00 92.12 499 ILE A O 1
ATOM 4027 N N . PHE A 1 500 ? 10.322 23.186 -18.829 1.00 93.56 500 PHE A N 1
ATOM 4028 C CA . PHE A 1 500 ? 10.185 22.664 -20.194 1.00 93.56 500 PHE A CA 1
ATOM 4029 C C . PHE A 1 500 ? 9.174 23.453 -21.036 1.00 93.56 500 PHE A C 1
ATOM 4031 O O . PHE A 1 500 ? 9.379 23.608 -22.239 1.00 93.56 500 PHE A O 1
ATOM 4038 N N . ASN A 1 501 ? 8.126 24.018 -20.428 1.00 92.94 501 ASN A N 1
ATOM 4039 C CA . ASN A 1 501 ? 7.195 24.900 -21.133 1.00 92.94 501 ASN A CA 1
ATOM 4040 C C . ASN A 1 501 ? 7.857 26.210 -21.604 1.00 92.94 501 ASN A C 1
ATOM 4042 O O . ASN A 1 501 ? 7.519 26.683 -22.686 1.00 92.94 501 ASN A O 1
ATOM 4046 N N . GLN A 1 502 ? 8.826 26.764 -20.864 1.00 93.06 502 GLN A N 1
ATOM 4047 C CA . GLN A 1 502 ? 9.615 27.920 -21.320 1.00 93.06 502 GLN A CA 1
ATOM 4048 C C . GLN A 1 502 ? 10.447 27.562 -22.566 1.00 93.06 502 GLN A C 1
ATOM 4050 O O . GLN A 1 502 ? 10.398 28.273 -23.574 1.00 93.06 502 GLN A O 1
ATOM 4055 N N . HIS A 1 503 ? 11.139 26.417 -22.544 1.00 93.50 503 HIS A N 1
ATOM 4056 C CA . HIS A 1 503 ? 12.007 25.968 -23.647 1.00 93.50 503 HIS A CA 1
ATOM 4057 C C . HIS A 1 503 ? 11.266 25.605 -24.941 1.00 93.50 503 HIS A C 1
ATOM 4059 O O . HIS A 1 503 ? 11.862 25.717 -26.016 1.00 93.50 503 HIS A O 1
ATOM 4065 N N . LYS A 1 504 ? 9.973 25.248 -24.877 1.00 91.94 504 LYS A N 1
ATOM 4066 C CA . LYS A 1 504 ? 9.123 25.014 -26.067 1.00 91.94 504 LYS A CA 1
ATOM 4067 C C . LYS A 1 504 ? 9.024 26.224 -26.999 1.00 91.94 504 LYS A C 1
ATOM 4069 O O . LYS A 1 504 ? 8.839 26.049 -28.198 1.00 91.94 504 LYS A O 1
ATOM 4074 N N . SER A 1 505 ? 9.161 27.444 -26.472 1.00 86.94 505 SER A N 1
ATOM 4075 C CA . SER A 1 505 ? 9.124 28.662 -27.297 1.00 86.94 505 SER A CA 1
ATOM 4076 C C . SER A 1 505 ? 10.283 28.735 -28.302 1.00 86.94 505 SER A C 1
ATOM 4078 O O . SER A 1 505 ? 10.097 29.215 -29.418 1.00 86.94 505 SER A O 1
ATOM 4080 N N . SER A 1 506 ? 11.457 28.213 -27.930 1.00 89.00 506 SER A N 1
ATOM 4081 C CA . SER A 1 506 ? 12.651 28.136 -28.785 1.00 89.00 506 SER A CA 1
ATOM 4082 C C . SER A 1 506 ? 12.797 26.797 -29.518 1.00 89.00 506 SER A C 1
ATOM 4084 O O . SER A 1 506 ? 13.493 26.737 -30.526 1.00 89.00 506 SER A O 1
ATOM 4086 N N . HIS A 1 507 ? 12.139 25.735 -29.041 1.00 90.56 507 HIS A N 1
ATOM 4087 C CA . HIS A 1 507 ? 12.220 24.381 -29.595 1.00 90.56 507 HIS A CA 1
ATOM 4088 C C . HIS A 1 507 ? 10.802 23.844 -29.844 1.00 90.56 507 HIS A C 1
ATOM 4090 O O . HIS A 1 507 ? 10.221 23.176 -28.992 1.00 90.56 507 HIS A O 1
ATOM 4096 N N . GLN A 1 508 ? 10.220 24.154 -31.007 1.00 87.06 508 GLN A N 1
ATOM 4097 C CA . GLN A 1 508 ? 8.807 23.850 -31.292 1.00 87.06 508 GLN A CA 1
ATOM 4098 C C . GLN A 1 508 ? 8.483 22.343 -31.291 1.00 87.06 508 GLN A C 1
ATOM 4100 O O . GLN A 1 508 ? 7.388 21.964 -30.889 1.00 87.06 508 GLN A O 1
ATOM 4105 N N . GLY A 1 509 ? 9.439 21.485 -31.669 1.00 91.44 509 GLY A N 1
ATOM 4106 C CA . GLY A 1 509 ? 9.313 20.021 -31.617 1.00 91.44 509 GLY A CA 1
ATOM 4107 C C . GLY A 1 509 ? 9.591 19.387 -30.245 1.00 91.44 509 GLY A C 1
ATOM 4108 O O . GLY A 1 509 ? 9.847 18.188 -30.176 1.00 91.44 509 GLY A O 1
ATOM 4109 N N . LEU A 1 510 ? 9.612 20.163 -29.154 1.00 95.88 510 LEU A N 1
ATOM 4110 C CA . LEU A 1 510 ? 9.889 19.661 -27.804 1.00 95.88 510 LEU A CA 1
ATOM 4111 C C . LEU A 1 510 ? 8.621 19.157 -27.098 1.00 95.88 510 LEU A C 1
ATOM 4113 O O . LEU A 1 510 ? 7.789 19.937 -26.622 1.00 95.88 510 LEU A O 1
ATOM 4117 N N . VAL A 1 511 ? 8.534 17.842 -26.913 1.00 95.94 511 VAL A N 1
ATOM 4118 C CA . VAL A 1 511 ? 7.494 17.190 -26.111 1.00 95.94 511 VAL A CA 1
ATOM 4119 C C . VAL A 1 511 ? 8.084 16.784 -24.764 1.00 95.94 511 VAL A C 1
ATOM 4121 O O . VAL A 1 511 ? 8.996 15.971 -24.699 1.00 95.94 511 VAL A O 1
ATOM 4124 N N . TYR A 1 512 ? 7.548 17.320 -23.666 1.00 95.88 512 TYR A N 1
ATOM 4125 C CA . TYR A 1 512 ? 7.900 16.889 -22.309 1.00 95.88 512 TYR A CA 1
ATOM 4126 C C . TYR A 1 512 ? 6.786 16.022 -21.720 1.00 95.88 512 TYR A C 1
ATOM 4128 O O . TYR A 1 512 ? 5.622 16.431 -21.727 1.00 95.88 512 TYR A O 1
ATOM 4136 N N . LYS A 1 513 ? 7.147 14.856 -21.174 1.00 95.75 513 LYS A N 1
ATOM 4137 C CA . LYS A 1 513 ? 6.266 13.965 -20.404 1.00 95.75 513 LYS A CA 1
ATOM 4138 C C . LYS A 1 513 ? 6.931 13.590 -19.073 1.00 95.75 513 LYS A C 1
ATOM 4140 O O . LYS A 1 513 ? 8.149 13.445 -18.992 1.00 95.75 513 LYS A O 1
ATOM 4145 N N . ARG A 1 514 ? 6.129 13.385 -18.025 1.00 93.44 514 ARG A N 1
ATOM 4146 C CA . ARG A 1 514 ? 6.577 12.808 -16.747 1.00 93.44 514 ARG A CA 1
ATOM 4147 C C . ARG A 1 514 ? 5.963 11.417 -16.596 1.00 93.44 514 ARG A C 1
ATOM 4149 O O . ARG A 1 514 ? 4.743 11.295 -16.601 1.00 93.44 514 ARG A O 1
ATOM 4156 N N . ILE A 1 515 ? 6.803 10.393 -16.490 1.00 93.06 515 ILE A N 1
ATOM 4157 C CA . ILE A 1 515 ? 6.414 8.986 -16.319 1.00 93.06 515 ILE A CA 1
ATOM 4158 C C . ILE A 1 515 ? 7.167 8.485 -15.080 1.00 93.06 515 ILE A C 1
ATOM 4160 O O . ILE A 1 515 ? 8.309 8.049 -15.215 1.00 93.06 515 ILE A O 1
ATOM 4164 N N . PRO A 1 516 ? 6.606 8.643 -13.869 1.00 87.00 516 PRO A N 1
ATOM 4165 C CA . PRO A 1 516 ? 7.321 8.344 -12.634 1.00 87.00 516 PRO A CA 1
ATOM 4166 C C . PRO A 1 516 ? 7.645 6.850 -12.558 1.00 87.00 516 PRO A C 1
ATOM 4168 O O . PRO A 1 516 ? 6.742 6.020 -12.606 1.00 87.00 516 PRO A O 1
ATOM 4171 N N . LEU A 1 517 ? 8.933 6.518 -12.452 1.00 85.50 517 LEU A N 1
ATOM 4172 C CA . LEU A 1 517 ? 9.398 5.157 -12.200 1.00 85.50 517 LEU A CA 1
ATOM 4173 C C . LEU A 1 517 ? 9.837 5.040 -10.736 1.00 85.50 517 LEU A C 1
ATOM 4175 O O . LEU A 1 517 ? 10.529 5.957 -10.266 1.00 85.50 517 LEU A O 1
ATOM 4179 N N . PRO A 1 518 ? 9.536 3.917 -10.058 1.00 76.44 518 PRO A N 1
ATOM 4180 C CA . PRO A 1 518 ? 9.958 3.729 -8.682 1.00 76.44 518 PRO A CA 1
ATOM 4181 C C . PRO A 1 518 ? 11.478 3.605 -8.560 1.00 76.44 518 PRO A C 1
ATOM 4183 O O . PRO A 1 518 ? 12.148 2.987 -9.401 1.00 76.44 518 PRO A O 1
ATOM 4186 N N . ASP A 1 519 ? 12.059 4.246 -7.545 1.00 68.81 519 ASP A N 1
ATOM 4187 C CA . ASP A 1 519 ? 13.504 4.243 -7.362 1.00 68.81 519 ASP A CA 1
ATOM 4188 C C . ASP A 1 519 ? 14.028 2.862 -6.948 1.00 68.81 519 ASP A C 1
ATOM 4190 O O . ASP A 1 519 ? 13.388 2.084 -6.243 1.00 68.81 519 ASP A O 1
ATOM 4194 N N . CYS A 1 520 ? 15.235 2.548 -7.419 1.00 66.12 520 CYS A N 1
ATOM 4195 C CA . CYS A 1 520 ? 15.945 1.283 -7.203 1.00 66.12 520 CYS A CA 1
ATOM 4196 C C . CYS A 1 520 ? 15.268 -0.021 -7.698 1.00 66.12 520 CYS A C 1
ATOM 4198 O O . CYS A 1 520 ? 16.016 -0.947 -8.024 1.00 66.12 520 CYS A O 1
ATOM 4200 N N . SER A 1 521 ? 13.946 -0.094 -7.888 1.00 75.38 521 SER A N 1
ATOM 4201 C CA . SER A 1 521 ? 13.195 -1.292 -8.313 1.00 75.38 521 SER A CA 1
ATOM 4202 C C . SER A 1 521 ? 12.970 -1.414 -9.836 1.00 75.38 521 SER A C 1
ATOM 4204 O O . SER A 1 521 ? 13.524 -0.651 -10.639 1.00 75.38 521 SER A O 1
ATOM 4206 N N . ALA A 1 522 ? 12.245 -2.453 -10.264 1.00 82.31 522 ALA A N 1
ATOM 4207 C CA . ALA A 1 522 ? 11.800 -2.607 -11.650 1.00 82.31 522 ALA A CA 1
ATOM 4208 C C . ALA A 1 522 ? 10.636 -1.633 -11.949 1.00 82.31 522 ALA A C 1
ATOM 4210 O O . ALA A 1 522 ? 9.821 -1.404 -11.054 1.00 82.31 522 ALA A O 1
ATOM 4211 N N . PRO A 1 523 ? 10.514 -1.086 -13.176 1.00 87.62 523 PRO A N 1
ATOM 4212 C CA . PRO A 1 523 ? 9.316 -0.347 -13.582 1.00 87.62 523 PRO A CA 1
ATOM 4213 C C . PRO A 1 523 ? 8.061 -1.211 -13.407 1.00 87.62 523 PRO A C 1
ATOM 4215 O O . PRO A 1 523 ? 8.127 -2.429 -13.597 1.00 87.62 523 PRO A O 1
ATOM 4218 N N . ARG A 1 524 ? 6.915 -0.602 -13.082 1.00 88.12 524 ARG A N 1
ATOM 4219 C CA . ARG A 1 524 ? 5.636 -1.327 -13.089 1.00 88.12 524 ARG A CA 1
ATOM 4220 C C . ARG A 1 524 ? 5.262 -1.628 -14.541 1.00 88.12 524 ARG A C 1
ATOM 4222 O O . ARG A 1 524 ? 5.722 -0.956 -15.461 1.00 88.12 524 ARG A O 1
ATOM 4229 N N . GLU A 1 525 ? 4.418 -2.627 -14.772 1.00 92.94 525 GLU A N 1
ATOM 4230 C CA . GLU A 1 525 ? 4.078 -3.049 -16.143 1.00 92.94 525 GLU A CA 1
ATOM 4231 C C . GLU A 1 525 ? 3.415 -1.925 -16.948 1.00 92.94 525 GLU A C 1
ATOM 4233 O O . GLU A 1 525 ? 3.785 -1.673 -18.091 1.00 92.94 525 GLU A O 1
ATOM 4238 N N . GLU A 1 526 ? 2.533 -1.161 -16.304 1.00 91.69 526 GLU A N 1
ATOM 4239 C CA . GLU A 1 526 ? 1.941 0.054 -16.868 1.00 91.69 526 GLU A CA 1
ATOM 4240 C C . GLU A 1 526 ? 2.980 1.119 -17.259 1.00 91.69 526 GLU A C 1
ATOM 4242 O O . GLU A 1 526 ? 2.700 1.986 -18.082 1.00 91.69 526 GLU A O 1
ATOM 4247 N N . ASP A 1 527 ? 4.161 1.126 -16.641 1.00 92.88 527 ASP A N 1
ATOM 4248 C CA . ASP A 1 527 ? 5.191 2.123 -16.930 1.00 92.88 527 ASP A CA 1
ATOM 4249 C C . ASP A 1 527 ? 5.947 1.775 -18.215 1.00 92.88 527 ASP A C 1
ATOM 4251 O O . ASP A 1 527 ? 6.310 2.678 -18.970 1.00 92.88 527 ASP A O 1
ATOM 4255 N N . PHE A 1 528 ? 6.099 0.481 -18.522 1.00 97.12 528 PHE A N 1
ATOM 4256 C CA . PHE A 1 528 ? 6.514 0.033 -19.854 1.00 97.12 528 PHE A CA 1
ATOM 4257 C C . PHE A 1 528 ? 5.482 0.438 -20.914 1.00 97.12 528 PHE A C 1
ATOM 4259 O O . PHE A 1 528 ? 5.875 0.925 -21.972 1.00 97.12 528 PHE A O 1
ATOM 4266 N N . ASP A 1 529 ? 4.183 0.325 -20.615 1.00 97.56 529 ASP A N 1
ATOM 4267 C CA . ASP A 1 529 ? 3.111 0.778 -21.513 1.00 97.56 529 ASP A CA 1
ATOM 4268 C C . ASP A 1 529 ? 3.165 2.292 -21.760 1.00 97.56 529 ASP A C 1
ATOM 4270 O O . ASP A 1 529 ? 3.161 2.737 -22.909 1.00 97.56 529 ASP A O 1
ATOM 4274 N N . LYS A 1 530 ? 3.306 3.098 -20.698 1.00 96.88 530 LYS A N 1
ATOM 4275 C CA . LYS A 1 530 ? 3.461 4.562 -20.791 1.00 96.88 530 LYS A CA 1
ATOM 4276 C C . LYS A 1 530 ? 4.699 4.950 -21.611 1.00 96.88 530 LYS A C 1
ATOM 4278 O O . LYS A 1 530 ? 4.626 5.891 -22.402 1.00 96.88 530 LYS A O 1
ATOM 4283 N N . LEU A 1 531 ? 5.826 4.250 -21.436 1.00 97.50 531 LEU A N 1
ATOM 4284 C CA . LEU A 1 531 ? 7.061 4.484 -22.195 1.00 97.50 531 LEU A CA 1
ATOM 4285 C C . LEU A 1 531 ? 6.898 4.115 -23.676 1.00 97.50 531 LEU A C 1
ATOM 4287 O O . LEU A 1 531 ? 7.202 4.939 -24.540 1.00 97.50 531 LEU A O 1
ATOM 4291 N N . LEU A 1 532 ? 6.385 2.917 -23.969 1.00 97.38 532 LEU A N 1
ATOM 4292 C CA . LEU A 1 532 ? 6.161 2.435 -25.333 1.00 97.38 532 LEU A CA 1
ATOM 4293 C C . LEU A 1 532 ? 5.188 3.342 -26.091 1.00 97.38 532 LEU A C 1
ATOM 4295 O O . LEU A 1 532 ? 5.480 3.746 -27.214 1.00 97.38 532 LEU A O 1
ATOM 4299 N N . GLU A 1 533 ? 4.066 3.720 -25.478 1.00 96.94 533 GLU A N 1
ATOM 4300 C CA . GLU A 1 533 ? 3.071 4.578 -26.123 1.00 96.94 533 GLU A CA 1
ATOM 4301 C C . GLU A 1 533 ? 3.579 6.014 -26.312 1.00 96.94 533 GLU A C 1
ATOM 4303 O O . GLU A 1 533 ? 3.343 6.631 -27.352 1.00 96.94 533 GLU A O 1
ATOM 4308 N N . ALA A 1 534 ? 4.362 6.543 -25.363 1.00 97.00 534 ALA A N 1
ATOM 4309 C CA . ALA A 1 534 ? 5.023 7.831 -25.545 1.00 97.00 534 ALA A CA 1
ATOM 4310 C C . ALA A 1 534 ? 6.002 7.815 -26.730 1.00 97.00 534 ALA A C 1
ATOM 4312 O O . ALA A 1 534 ? 6.021 8.777 -27.499 1.00 97.00 534 ALA A O 1
ATOM 4313 N N . MET A 1 535 ? 6.761 6.728 -26.909 1.00 96.75 535 MET A N 1
ATOM 4314 C CA . MET A 1 535 ? 7.653 6.560 -28.057 1.00 96.75 535 MET A CA 1
ATOM 4315 C C . MET A 1 535 ? 6.895 6.367 -29.373 1.00 96.75 535 MET A C 1
ATOM 4317 O O . MET A 1 535 ? 7.238 7.026 -30.350 1.00 96.75 535 MET A O 1
ATOM 4321 N N . LYS A 1 536 ? 5.847 5.532 -29.398 1.00 95.19 536 LYS A N 1
ATOM 4322 C CA . LYS A 1 536 ? 4.958 5.354 -30.562 1.00 95.19 536 LYS A CA 1
ATOM 4323 C C . LYS A 1 536 ? 4.378 6.688 -31.030 1.00 95.19 536 LYS A C 1
ATOM 4325 O O . LYS A 1 536 ? 4.441 6.980 -32.219 1.00 95.19 536 LYS A O 1
ATOM 4330 N N . SER A 1 537 ? 3.886 7.507 -30.095 1.00 95.25 537 SER A N 1
ATOM 4331 C CA . SER A 1 537 ? 3.370 8.852 -30.385 1.00 95.25 537 SER A CA 1
ATOM 4332 C C . SER A 1 537 ? 4.426 9.726 -31.078 1.00 95.25 537 SER A C 1
ATOM 4334 O O . SER A 1 537 ? 4.170 10.257 -32.152 1.00 95.25 537 SER A O 1
ATOM 4336 N N . ALA A 1 538 ? 5.633 9.830 -30.508 1.00 95.62 538 ALA A N 1
ATOM 4337 C CA . ALA A 1 538 ? 6.697 10.666 -31.072 1.00 95.62 538 ALA A CA 1
ATOM 4338 C C . ALA A 1 538 ? 7.189 10.161 -32.442 1.00 95.62 538 ALA A C 1
ATOM 4340 O O . ALA A 1 538 ? 7.385 10.955 -33.354 1.00 95.62 538 ALA A O 1
ATOM 4341 N N . LEU A 1 539 ? 7.327 8.842 -32.626 1.00 94.25 539 LEU A N 1
ATOM 4342 C CA . LEU A 1 539 ? 7.720 8.247 -33.913 1.00 94.25 539 LEU A CA 1
ATOM 4343 C C . LEU A 1 539 ? 6.657 8.416 -35.008 1.00 94.25 539 LEU A C 1
ATOM 4345 O O . LEU A 1 539 ? 7.008 8.436 -36.187 1.00 94.25 539 LEU A O 1
ATOM 4349 N N . ALA A 1 540 ? 5.380 8.528 -34.633 1.00 93.25 540 ALA A N 1
ATOM 4350 C CA . ALA A 1 540 ? 4.291 8.828 -35.558 1.00 93.25 540 ALA A CA 1
ATOM 4351 C C . ALA A 1 540 ? 4.264 10.310 -35.983 1.00 93.25 540 ALA A C 1
ATOM 4353 O O . ALA A 1 540 ? 3.808 10.609 -37.085 1.00 93.25 540 ALA A O 1
ATOM 4354 N N . GLU A 1 541 ? 4.760 11.223 -35.139 1.00 92.50 541 GLU A N 1
ATOM 4355 C CA . GLU A 1 541 ? 4.947 12.641 -35.480 1.00 92.50 541 GLU A CA 1
ATOM 4356 C C . GLU A 1 541 ? 6.226 12.872 -36.308 1.00 92.50 541 GLU A C 1
ATOM 4358 O O . GLU A 1 541 ? 6.184 13.564 -37.325 1.00 92.50 541 GLU A O 1
ATOM 4363 N N . ASP A 1 542 ? 7.354 12.273 -35.909 1.00 92.56 542 ASP A N 1
ATOM 4364 C CA . ASP A 1 542 ? 8.637 12.338 -36.618 1.00 92.56 542 ASP A CA 1
ATOM 4365 C C . ASP A 1 542 ? 9.447 11.043 -36.406 1.00 92.56 542 ASP A C 1
ATOM 4367 O O . ASP A 1 542 ? 9.905 10.734 -35.301 1.00 92.56 542 ASP A O 1
ATOM 4371 N N . SER A 1 543 ? 9.691 10.301 -37.492 1.00 90.19 543 SER A N 1
ATOM 4372 C CA . SER A 1 543 ? 10.479 9.056 -37.489 1.00 90.19 543 SER A CA 1
ATOM 4373 C C . SER A 1 543 ? 11.952 9.225 -37.077 1.00 90.19 543 SER A C 1
ATOM 4375 O O . SER A 1 543 ? 12.632 8.237 -36.791 1.00 90.19 543 SER A O 1
ATOM 4377 N N . HIS A 1 544 ? 12.456 10.462 -37.030 1.00 89.31 544 HIS A N 1
ATOM 4378 C CA . HIS A 1 544 ? 13.802 10.812 -36.575 1.00 89.31 544 HIS A CA 1
ATOM 4379 C C . HIS A 1 544 ? 13.825 11.458 -35.179 1.00 89.31 544 HIS A C 1
ATOM 4381 O O . HIS A 1 544 ? 14.864 11.970 -34.762 1.00 89.31 544 HIS A O 1
ATOM 4387 N N . SER A 1 545 ? 12.716 11.380 -34.433 1.00 95.06 545 SER A N 1
ATOM 4388 C CA . SER A 1 545 ? 12.607 11.842 -33.044 1.00 95.06 545 SER A CA 1
ATOM 4389 C C . SER A 1 545 ? 13.773 11.403 -32.152 1.00 95.06 545 SER A C 1
ATOM 4391 O O . SER A 1 545 ? 14.146 10.226 -32.107 1.00 95.06 545 SER A O 1
ATOM 4393 N N . ALA A 1 546 ? 14.294 12.344 -31.362 1.00 97.00 546 ALA A N 1
ATOM 4394 C CA . ALA A 1 546 ? 15.240 12.063 -30.289 1.00 97.00 546 ALA A CA 1
ATOM 4395 C C . ALA A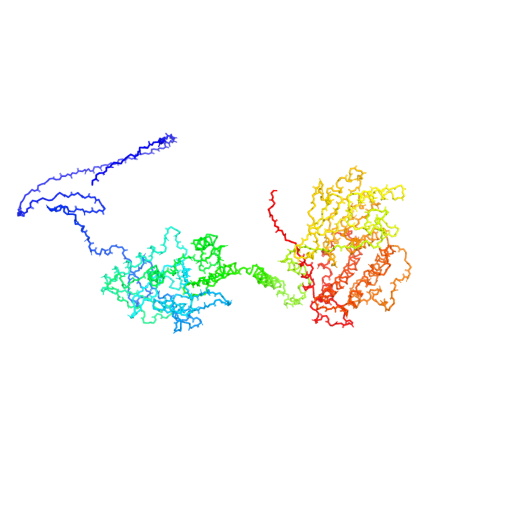 1 546 ? 14.540 11.814 -28.952 1.00 97.00 546 ALA A C 1
ATOM 4397 O O . ALA A 1 546 ? 13.570 12.484 -28.603 1.00 97.00 546 ALA A O 1
ATOM 4398 N N . PHE A 1 547 ? 15.086 10.886 -28.168 1.00 98.19 547 PHE A N 1
ATOM 4399 C CA . PHE A 1 547 ? 14.551 10.478 -26.872 1.00 98.19 547 PHE A CA 1
ATOM 4400 C C . PHE A 1 547 ? 15.527 10.847 -25.761 1.00 98.19 547 PHE A C 1
ATOM 4402 O O . PHE A 1 547 ? 16.666 10.378 -25.763 1.00 98.19 547 PHE A O 1
ATOM 4409 N N . VAL A 1 548 ? 15.093 11.662 -24.799 1.00 97.94 548 VAL A N 1
ATOM 4410 C CA . VAL A 1 548 ? 15.902 12.063 -23.640 1.00 97.94 548 VAL A CA 1
ATOM 4411 C C . VAL A 1 548 ? 15.247 11.561 -22.362 1.00 97.94 548 VAL A C 1
ATOM 4413 O O . VAL A 1 548 ? 14.127 11.948 -22.045 1.00 97.94 548 VAL A O 1
ATOM 4416 N N . PHE A 1 549 ? 15.957 10.731 -21.603 1.00 97.38 549 PHE A N 1
ATOM 4417 C CA . PHE A 1 549 ? 15.467 10.160 -20.349 1.00 97.38 549 PHE A CA 1
ATOM 4418 C C . PHE A 1 549 ? 16.223 10.733 -19.151 1.00 97.38 549 PHE A C 1
ATOM 4420 O O . PHE A 1 549 ? 17.453 10.643 -19.090 1.00 97.38 549 PHE A O 1
ATOM 4427 N N . ASN A 1 550 ? 15.510 11.269 -18.156 1.00 94.62 550 ASN A N 1
ATOM 4428 C CA . ASN A 1 550 ? 16.144 11.776 -16.939 1.00 94.62 550 ASN A CA 1
ATOM 4429 C C . ASN A 1 550 ? 15.533 11.223 -15.647 1.00 94.62 550 ASN A C 1
ATOM 4431 O O . ASN A 1 550 ? 14.326 11.057 -15.534 1.00 94.62 550 ASN A O 1
ATOM 4435 N N . CYS A 1 551 ? 16.379 10.985 -14.648 1.00 89.50 551 CYS A N 1
ATOM 4436 C CA . CYS A 1 551 ? 15.979 10.737 -13.261 1.00 89.50 551 CYS A CA 1
ATOM 4437 C C . CYS A 1 551 ? 16.864 11.562 -12.311 1.00 89.50 551 CYS A C 1
ATOM 4439 O O . CYS A 1 551 ? 17.714 12.318 -12.783 1.00 89.50 551 CYS A O 1
ATOM 4441 N N . SER A 1 552 ? 16.714 11.409 -10.991 1.00 82.69 552 SER A N 1
ATOM 4442 C CA . SER A 1 552 ? 17.463 12.180 -9.982 1.00 82.69 552 SER A CA 1
ATOM 4443 C C . SER A 1 552 ? 18.978 12.218 -10.236 1.00 82.69 552 SER A C 1
ATOM 4445 O O . SER A 1 552 ? 19.599 13.274 -10.158 1.00 82.69 552 SER A O 1
ATOM 4447 N N . ASN A 1 553 ? 19.569 11.079 -10.612 1.00 81.50 553 ASN A N 1
ATOM 4448 C CA . ASN A 1 553 ? 21.015 10.916 -10.791 1.00 81.50 553 ASN A CA 1
ATOM 4449 C C . ASN A 1 553 ? 21.454 10.440 -12.189 1.00 81.50 553 ASN A C 1
ATOM 4451 O O . ASN A 1 553 ? 22.652 10.278 -12.425 1.00 81.50 553 ASN A O 1
ATOM 4455 N N . GLY A 1 554 ? 20.518 10.195 -13.110 1.00 83.19 554 GLY A N 1
ATOM 4456 C CA . GLY A 1 554 ? 20.803 9.743 -14.477 1.00 83.19 554 GLY A CA 1
ATOM 4457 C C . GLY A 1 554 ? 21.288 8.293 -14.604 1.00 83.19 554 GLY A C 1
ATOM 4458 O O . GLY A 1 554 ? 21.728 7.900 -15.686 1.00 83.19 554 GLY A O 1
ATOM 4459 N N . LYS A 1 555 ? 21.242 7.500 -13.522 1.00 82.69 555 LYS A N 1
ATOM 4460 C CA . LYS A 1 555 ? 21.741 6.114 -13.461 1.00 82.69 555 LYS A CA 1
ATOM 4461 C C . LYS A 1 555 ? 20.592 5.118 -13.645 1.00 82.69 555 LYS A C 1
ATOM 4463 O O . LYS A 1 555 ? 20.140 4.948 -14.767 1.00 82.69 555 LYS A O 1
ATOM 4468 N N . GLY A 1 556 ? 20.096 4.483 -12.577 1.00 83.00 556 GLY A N 1
ATOM 4469 C CA . GLY A 1 556 ? 19.215 3.303 -12.651 1.00 83.00 556 GLY A CA 1
ATOM 4470 C C . GLY A 1 556 ? 17.965 3.472 -13.526 1.00 83.00 556 GLY A C 1
ATOM 4471 O O . GLY A 1 556 ? 17.834 2.802 -14.551 1.00 83.00 556 GLY A O 1
ATOM 4472 N N . ARG A 1 557 ? 17.060 4.383 -13.146 1.00 88.81 557 ARG A N 1
ATOM 4473 C CA . ARG A 1 557 ? 15.800 4.637 -13.874 1.00 88.81 557 ARG A CA 1
ATOM 4474 C C . ARG A 1 557 ? 16.051 5.080 -15.322 1.00 88.81 557 ARG A C 1
ATOM 4476 O O . ARG A 1 557 ? 15.510 4.470 -16.239 1.00 88.81 557 ARG A O 1
ATOM 4483 N N . THR A 1 558 ? 16.961 6.036 -15.534 1.00 90.62 558 THR A N 1
ATOM 4484 C CA . THR A 1 558 ? 17.402 6.478 -16.871 1.00 90.62 558 THR A CA 1
ATOM 4485 C C . THR A 1 558 ? 17.931 5.330 -17.732 1.00 90.62 558 THR A C 1
ATOM 4487 O O . THR A 1 558 ? 17.444 5.151 -18.840 1.00 90.62 558 THR A O 1
ATOM 4490 N N . THR A 1 559 ? 18.872 4.517 -17.237 1.00 90.50 559 THR A N 1
ATOM 4491 C CA . THR A 1 559 ? 19.409 3.356 -17.972 1.00 90.50 559 THR A CA 1
ATOM 4492 C C . THR A 1 559 ? 18.297 2.378 -18.344 1.00 90.50 559 THR A C 1
ATOM 4494 O O . THR A 1 559 ? 18.261 1.907 -19.474 1.00 90.50 559 THR A O 1
ATOM 4497 N N . THR A 1 560 ? 17.350 2.121 -17.438 1.00 92.94 560 THR A N 1
ATOM 4498 C CA . THR A 1 560 ? 16.212 1.223 -17.706 1.00 92.94 560 THR A CA 1
ATOM 4499 C C . THR A 1 560 ? 15.358 1.731 -18.869 1.00 92.94 560 THR A C 1
ATOM 4501 O O . THR A 1 560 ? 15.097 0.984 -19.808 1.00 92.94 560 THR A O 1
ATOM 4504 N N . ALA A 1 561 ? 14.979 3.013 -18.852 1.00 95.44 561 ALA A N 1
ATOM 4505 C CA . ALA A 1 561 ? 14.189 3.615 -19.924 1.00 95.44 561 ALA A CA 1
ATOM 4506 C C . ALA A 1 561 ? 14.967 3.716 -21.250 1.00 95.44 561 ALA A C 1
ATOM 4508 O O . ALA A 1 561 ? 14.392 3.494 -22.312 1.00 95.44 561 ALA A O 1
ATOM 4509 N N . MET A 1 562 ? 16.283 3.962 -21.205 1.00 95.81 562 MET A N 1
ATOM 4510 C CA . MET A 1 562 ? 17.141 3.907 -22.395 1.00 95.81 562 MET A CA 1
ATOM 4511 C C . MET A 1 562 ? 17.164 2.504 -23.016 1.00 95.81 562 MET A C 1
ATOM 4513 O O . MET A 1 562 ? 17.065 2.398 -24.232 1.00 95.81 562 MET A O 1
ATOM 4517 N N . VAL A 1 563 ? 17.245 1.430 -22.219 1.00 95.81 563 VAL A N 1
ATOM 4518 C CA . VAL A 1 563 ? 17.198 0.043 -22.729 1.00 95.81 563 VAL A CA 1
ATOM 4519 C C . VAL A 1 563 ? 15.826 -0.279 -23.326 1.00 95.81 563 VAL A C 1
ATOM 4521 O O . VAL A 1 563 ? 15.759 -0.814 -24.430 1.00 95.81 563 VAL A O 1
ATOM 4524 N N . VAL A 1 564 ? 14.734 0.110 -22.655 1.00 97.44 564 VAL A N 1
ATOM 4525 C CA . VAL A 1 564 ? 13.364 0.019 -23.201 1.00 97.44 564 VAL A CA 1
ATOM 4526 C C . VAL A 1 564 ? 13.269 0.729 -24.554 1.00 97.44 564 VAL A C 1
ATOM 4528 O O . VAL A 1 564 ? 12.714 0.171 -25.502 1.00 97.44 564 VAL A O 1
ATOM 4531 N N . ALA A 1 565 ? 13.871 1.914 -24.679 1.00 97.69 565 ALA A N 1
ATOM 4532 C CA . ALA A 1 565 ? 13.900 2.662 -25.926 1.00 97.69 565 ALA A CA 1
ATOM 4533 C C . ALA A 1 565 ? 14.763 2.006 -27.014 1.00 97.69 565 ALA A C 1
ATOM 4535 O O . ALA A 1 565 ? 14.356 1.994 -28.173 1.00 97.69 565 ALA A O 1
ATOM 4536 N N . VAL A 1 566 ? 15.917 1.424 -26.666 1.00 97.00 566 VAL A N 1
ATOM 4537 C CA . VAL A 1 566 ? 16.770 0.685 -27.614 1.00 97.00 566 VAL A CA 1
ATOM 4538 C C . VAL A 1 566 ? 16.009 -0.500 -28.202 1.00 97.00 566 VAL A C 1
ATOM 4540 O O . VAL A 1 566 ? 15.906 -0.605 -29.422 1.00 97.00 566 VAL A O 1
ATOM 4543 N N . LEU A 1 567 ? 15.413 -1.334 -27.344 1.00 97.44 567 LEU A N 1
ATOM 4544 C CA . LEU A 1 567 ? 14.615 -2.491 -27.756 1.00 97.44 567 LEU A CA 1
ATOM 4545 C C . LEU A 1 567 ? 13.436 -2.057 -28.634 1.00 97.44 567 LEU A C 1
ATOM 4547 O O . LEU A 1 567 ? 13.246 -2.594 -29.722 1.00 97.44 567 LEU A O 1
ATOM 4551 N N . THR A 1 568 ? 12.695 -1.028 -28.211 1.00 96.75 568 THR A N 1
ATOM 4552 C CA . THR A 1 568 ? 11.578 -0.466 -28.986 1.00 96.75 568 THR A CA 1
ATOM 4553 C C . THR A 1 568 ? 12.038 -0.011 -30.376 1.00 96.75 568 THR A C 1
ATOM 4555 O O . THR A 1 568 ? 11.447 -0.416 -31.375 1.00 96.75 568 THR A O 1
ATOM 4558 N N . LEU A 1 569 ? 13.126 0.764 -30.481 1.00 96.00 569 LEU A N 1
ATOM 4559 C CA . LEU A 1 569 ? 13.636 1.227 -31.777 1.00 96.00 569 LEU A CA 1
ATOM 4560 C C . LEU A 1 569 ? 14.183 0.098 -32.660 1.00 96.00 569 LEU A C 1
ATOM 4562 O O . LEU A 1 569 ? 14.017 0.180 -33.873 1.00 96.00 569 LEU A O 1
ATOM 4566 N N . TRP A 1 570 ? 14.787 -0.960 -32.110 1.00 95.81 570 TRP A N 1
ATOM 4567 C CA . TRP A 1 570 ? 15.161 -2.147 -32.898 1.00 95.81 570 TRP A CA 1
ATOM 4568 C C . TRP A 1 570 ? 13.935 -2.908 -33.410 1.00 95.81 570 TRP A C 1
ATOM 4570 O O . TRP A 1 570 ? 13.929 -3.420 -34.530 1.00 95.81 570 TRP A O 1
ATOM 4580 N N . HIS A 1 571 ? 12.847 -2.923 -32.641 1.00 95.94 571 HIS A N 1
ATOM 4581 C CA . HIS A 1 571 ? 11.580 -3.482 -33.101 1.00 95.94 571 HIS A CA 1
ATOM 4582 C C . HIS A 1 571 ? 10.922 -2.660 -34.215 1.00 95.94 571 HIS A C 1
ATOM 4584 O O . HIS A 1 571 ? 10.310 -3.266 -35.095 1.00 95.94 571 HIS A O 1
ATOM 4590 N N . PHE A 1 572 ? 11.097 -1.337 -34.253 1.00 92.50 572 PHE A N 1
ATOM 4591 C CA . PHE A 1 572 ? 10.666 -0.501 -35.384 1.00 92.50 572 PHE A CA 1
ATOM 4592 C C . PHE A 1 572 ? 11.599 -0.598 -36.602 1.00 92.50 572 PHE A C 1
ATOM 4594 O O . PHE A 1 572 ? 11.133 -0.833 -37.715 1.00 92.50 572 PHE A O 1
ATOM 4601 N N . ASN A 1 573 ? 12.908 -0.449 -36.395 1.00 92.00 573 ASN A N 1
ATOM 4602 C CA . ASN A 1 573 ? 13.883 -0.197 -37.465 1.00 92.00 573 ASN A CA 1
ATOM 4603 C C . ASN A 1 573 ? 14.651 -1.447 -37.927 1.00 92.00 573 ASN A C 1
ATOM 4605 O O . ASN A 1 573 ? 15.400 -1.381 -38.900 1.00 92.00 573 ASN A O 1
ATOM 4609 N N . GLY A 1 574 ? 14.481 -2.575 -37.236 1.00 91.19 574 GLY A N 1
ATOM 4610 C CA . GLY A 1 574 ? 15.291 -3.779 -37.402 1.00 91.19 574 GLY A CA 1
ATOM 4611 C C . GLY A 1 574 ? 16.391 -3.894 -36.343 1.00 91.19 574 GLY A C 1
ATOM 4612 O O . GLY A 1 574 ? 16.872 -2.902 -35.790 1.00 91.19 574 GLY A O 1
ATOM 4613 N N . PHE A 1 575 ? 16.784 -5.134 -36.059 1.00 91.56 575 PHE A N 1
ATOM 4614 C CA . PHE A 1 575 ? 17.903 -5.430 -35.170 1.00 91.56 575 PHE A CA 1
ATOM 4615 C C . PHE A 1 575 ? 19.234 -5.238 -35.921 1.00 91.56 575 PHE A C 1
ATOM 4617 O O . PHE A 1 575 ? 19.315 -5.626 -37.089 1.00 91.56 575 PHE A O 1
ATOM 4624 N N . PRO A 1 576 ? 20.269 -4.655 -35.286 1.00 86.62 576 PRO A N 1
ATOM 4625 C CA . PRO A 1 576 ? 21.612 -4.588 -35.856 1.00 86.62 576 PRO A CA 1
ATOM 4626 C C . PRO A 1 576 ? 22.190 -5.963 -36.227 1.00 86.62 576 PRO A C 1
ATOM 4628 O O . PRO A 1 576 ? 21.800 -6.990 -35.675 1.00 86.62 576 PRO A O 1
ATOM 4631 N N . GLU A 1 577 ? 23.194 -5.975 -37.106 1.00 78.25 577 GLU A N 1
ATOM 4632 C CA . GLU A 1 577 ? 24.148 -7.087 -37.159 1.00 78.25 577 GLU A CA 1
ATOM 4633 C C . GLU A 1 577 ? 25.104 -6.980 -35.965 1.00 78.25 577 GLU A C 1
ATOM 4635 O O . GLU A 1 577 ? 25.555 -5.886 -35.610 1.00 78.25 577 GLU A O 1
ATOM 4640 N N . PHE A 1 578 ? 25.401 -8.113 -35.331 1.00 67.81 578 PHE A N 1
ATOM 4641 C CA . PHE A 1 578 ? 26.075 -8.158 -34.038 1.00 67.81 578 PHE A CA 1
ATOM 4642 C C . PHE A 1 578 ? 27.284 -9.098 -34.062 1.00 67.81 578 PHE A C 1
ATOM 4644 O O . PHE A 1 578 ? 27.211 -10.190 -34.622 1.00 67.81 578 PHE A O 1
ATOM 4651 N N . ALA A 1 579 ? 28.376 -8.689 -33.412 1.00 62.66 579 ALA A N 1
ATOM 4652 C CA . ALA A 1 579 ? 29.503 -9.569 -33.111 1.00 62.66 579 ALA A CA 1
ATOM 4653 C C . ALA A 1 579 ? 29.169 -10.514 -31.935 1.00 62.66 579 ALA A C 1
ATOM 4655 O O . ALA A 1 579 ? 28.261 -10.240 -31.146 1.00 62.66 579 ALA A O 1
ATOM 4656 N N . ASP A 1 580 ? 29.918 -11.611 -31.798 1.00 58.47 580 ASP A N 1
ATOM 4657 C CA . ASP A 1 580 ? 29.808 -12.557 -30.669 1.00 58.47 580 ASP A CA 1
ATOM 4658 C C . ASP A 1 580 ? 30.631 -12.128 -29.427 1.00 58.47 580 ASP A C 1
ATOM 4660 O O . ASP A 1 580 ? 30.750 -12.886 -28.463 1.00 58.47 580 ASP A O 1
ATOM 4664 N N . ASP A 1 581 ? 31.186 -10.912 -29.422 1.00 62.53 581 ASP A N 1
ATOM 4665 C CA . ASP A 1 581 ? 31.999 -10.377 -28.324 1.00 62.53 581 ASP A CA 1
ATOM 4666 C C . ASP A 1 581 ? 31.127 -9.943 -27.127 1.00 62.53 581 ASP A C 1
ATOM 4668 O O . ASP A 1 581 ? 30.676 -8.801 -27.031 1.00 62.53 581 ASP A O 1
ATOM 4672 N N . GLU A 1 582 ? 30.886 -10.860 -26.188 1.00 68.00 582 GLU A N 1
ATOM 4673 C CA . GLU A 1 582 ? 30.195 -10.565 -24.926 1.00 68.00 582 GLU A CA 1
ATOM 4674 C C . GLU A 1 582 ? 31.093 -9.817 -23.921 1.00 68.00 582 GLU A C 1
ATOM 4676 O O . GLU A 1 582 ? 32.256 -10.174 -23.708 1.00 68.00 582 GLU A O 1
ATOM 4681 N N . ILE A 1 583 ? 30.534 -8.830 -23.208 1.00 70.00 583 ILE A N 1
ATOM 4682 C CA . ILE A 1 583 ? 31.221 -8.168 -22.088 1.00 70.00 583 ILE A CA 1
ATOM 4683 C C . ILE A 1 583 ? 31.209 -9.094 -20.861 1.00 70.00 583 ILE A C 1
ATOM 4685 O O . ILE A 1 583 ? 30.169 -9.327 -20.246 1.00 70.00 583 ILE A O 1
ATOM 4689 N N . VAL A 1 584 ? 32.384 -9.606 -20.481 1.00 73.75 584 VAL A N 1
ATOM 4690 C CA . VAL A 1 584 ? 32.556 -10.571 -19.380 1.00 73.75 584 VAL A CA 1
ATOM 4691 C C . VAL A 1 584 ? 33.568 -10.046 -18.357 1.00 73.75 584 VAL A C 1
ATOM 4693 O O . VAL A 1 584 ? 34.691 -9.696 -18.719 1.00 73.75 584 VAL A O 1
ATOM 4696 N N . SER A 1 585 ? 33.206 -10.041 -17.067 1.00 71.44 585 SER A N 1
ATOM 4697 C CA . SER A 1 585 ? 34.153 -9.811 -15.963 1.00 71.44 585 SER A CA 1
ATOM 4698 C C . SER A 1 585 ? 34.587 -11.144 -15.342 1.00 71.44 585 SER A C 1
ATOM 4700 O O . SER A 1 585 ? 33.820 -12.102 -15.280 1.00 71.44 585 SER A O 1
ATOM 4702 N N . VAL A 1 586 ? 35.840 -11.235 -14.893 1.00 68.69 586 VAL A N 1
ATOM 4703 C CA . VAL A 1 586 ? 36.413 -12.427 -14.241 1.00 68.69 586 VAL A CA 1
ATOM 4704 C C . VAL A 1 586 ? 36.849 -12.004 -12.834 1.00 68.69 586 VAL A C 1
ATOM 4706 O O . VAL A 1 586 ? 37.533 -10.986 -12.721 1.00 68.69 586 VAL A O 1
ATOM 4709 N N . PRO A 1 587 ? 36.470 -12.721 -11.755 1.00 61.81 587 PRO A N 1
ATOM 4710 C CA . PRO A 1 587 ? 35.973 -14.105 -11.710 1.00 61.81 587 PRO A CA 1
ATOM 4711 C C . PRO A 1 587 ? 34.471 -14.323 -11.987 1.00 61.81 587 PRO A C 1
ATOM 4713 O O . PRO A 1 587 ? 34.020 -15.467 -11.952 1.00 61.81 587 PRO A O 1
ATOM 4716 N N . ASP A 1 588 ? 33.690 -13.286 -12.293 1.00 73.00 588 ASP A N 1
ATOM 4717 C CA . ASP A 1 588 ? 32.218 -13.350 -12.249 1.00 73.00 588 ASP A CA 1
ATOM 4718 C C . ASP A 1 588 ? 31.548 -13.619 -13.602 1.00 73.00 588 ASP A C 1
ATOM 4720 O O . ASP A 1 588 ? 30.434 -13.162 -13.863 1.00 73.00 588 ASP A O 1
ATOM 4724 N N . ALA A 1 589 ? 32.203 -14.414 -14.451 1.00 80.44 589 ALA A N 1
ATOM 4725 C CA . ALA A 1 589 ? 31.841 -14.567 -15.858 1.00 80.44 589 ALA A CA 1
ATOM 4726 C C . ALA A 1 589 ? 30.389 -15.029 -16.068 1.00 80.44 589 ALA A C 1
ATOM 4728 O O . ALA A 1 589 ? 29.660 -14.434 -16.856 1.00 80.44 589 ALA A O 1
ATOM 4729 N N . LYS A 1 590 ? 29.936 -16.031 -15.301 1.00 86.25 590 LYS A N 1
ATOM 4730 C CA . LYS A 1 590 ? 28.539 -16.512 -15.296 1.00 86.25 590 LYS A CA 1
ATOM 4731 C C . LYS A 1 590 ? 27.543 -15.374 -15.015 1.00 86.25 590 LYS A C 1
ATOM 4733 O O . LYS A 1 590 ? 26.529 -15.223 -15.691 1.00 86.25 590 LYS A O 1
ATOM 4738 N N . TYR A 1 591 ? 27.824 -14.555 -14.004 1.00 85.25 591 TYR A N 1
ATOM 4739 C CA . TYR A 1 591 ? 26.894 -13.528 -13.531 1.00 85.25 591 TYR A CA 1
ATOM 4740 C C . TYR A 1 591 ? 26.932 -12.264 -14.394 1.00 85.25 591 TYR A C 1
ATOM 4742 O O . TYR A 1 591 ? 25.886 -11.664 -14.629 1.00 85.25 591 TYR A O 1
ATOM 4750 N N . THR A 1 592 ? 28.092 -11.909 -14.954 1.00 84.44 592 THR A N 1
ATOM 4751 C CA . THR A 1 592 ? 28.197 -10.823 -15.943 1.00 84.44 592 THR A CA 1
ATOM 4752 C C . THR A 1 592 ? 27.599 -11.180 -17.292 1.00 84.44 592 THR A C 1
ATOM 4754 O O . THR A 1 592 ? 26.976 -10.314 -17.892 1.00 84.44 592 THR A O 1
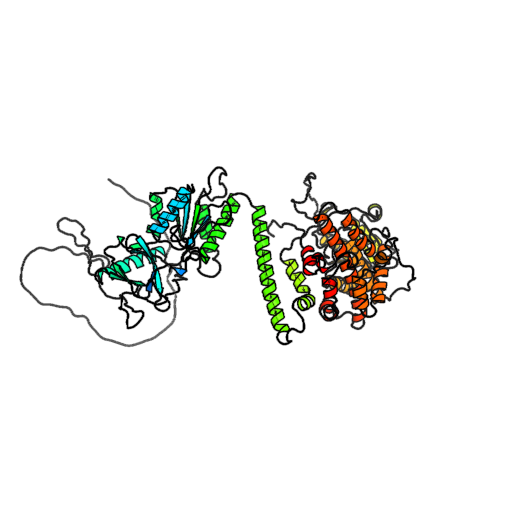ATOM 4757 N N . LYS A 1 593 ? 27.622 -12.456 -17.697 1.00 87.31 593 LYS A N 1
ATOM 4758 C CA . LYS A 1 593 ? 26.777 -12.978 -18.786 1.00 87.31 593 LYS A CA 1
ATOM 4759 C C . LYS A 1 593 ? 25.277 -12.950 -18.462 1.00 87.31 593 LYS A C 1
ATOM 4761 O O . LYS A 1 593 ? 24.461 -13.122 -19.361 1.00 87.31 593 LYS A O 1
ATOM 4766 N N . GLY A 1 594 ? 24.877 -12.728 -17.207 1.00 89.00 594 GLY A N 1
ATOM 4767 C CA . GLY A 1 594 ? 23.474 -12.725 -16.777 1.00 89.00 594 GLY A CA 1
ATOM 4768 C C . GLY A 1 594 ? 22.871 -14.119 -16.568 1.00 89.00 594 GLY A C 1
ATOM 4769 O O . GLY A 1 594 ? 21.652 -14.257 -16.510 1.00 89.00 594 GLY A O 1
ATOM 4770 N N . GLU A 1 595 ? 23.695 -15.162 -16.446 1.00 91.81 595 GLU A N 1
ATOM 4771 C CA . GLU A 1 595 ? 23.276 -16.566 -16.305 1.00 91.81 595 GLU A CA 1
ATOM 4772 C C . GLU A 1 595 ? 22.890 -16.922 -14.853 1.00 91.81 595 GLU A C 1
ATOM 4774 O O . GLU A 1 595 ? 23.287 -17.954 -14.316 1.00 91.81 595 GLU A O 1
ATOM 4779 N N . PHE A 1 596 ? 22.125 -16.061 -14.179 1.00 92.81 596 PHE A N 1
ATOM 4780 C CA . PHE A 1 596 ? 21.544 -16.367 -12.865 1.00 92.81 596 PHE A CA 1
ATOM 4781 C C . PHE A 1 596 ? 20.546 -17.526 -13.004 1.00 92.81 596 PHE A C 1
ATOM 4783 O O . PHE A 1 596 ? 19.747 -17.510 -13.940 1.00 92.81 596 PHE A O 1
ATOM 4790 N N . GLU A 1 597 ? 20.524 -18.503 -12.088 1.00 93.12 597 GLU A N 1
ATOM 4791 C CA . GLU A 1 597 ? 19.673 -19.699 -12.250 1.00 93.12 597 GLU A CA 1
ATOM 4792 C C . GLU A 1 597 ? 18.189 -19.350 -12.475 1.00 93.12 597 GLU A C 1
ATOM 4794 O O . GLU A 1 597 ? 17.552 -19.899 -13.373 1.00 93.12 597 GLU A O 1
ATOM 4799 N N . VAL A 1 598 ? 17.657 -18.358 -11.751 1.00 94.00 598 VAL A N 1
ATOM 4800 C CA . VAL A 1 598 ? 16.276 -17.868 -11.920 1.00 94.00 598 VAL A CA 1
ATOM 4801 C C . VAL A 1 598 ? 16.022 -17.196 -13.283 1.00 94.00 598 VAL A C 1
ATOM 4803 O O . VAL A 1 598 ? 14.944 -17.342 -13.858 1.00 94.00 598 VAL A O 1
ATOM 4806 N N . VAL A 1 599 ? 17.027 -16.531 -13.867 1.00 96.50 599 VAL A N 1
ATOM 4807 C CA . VAL A 1 599 ? 16.953 -16.007 -15.245 1.00 96.50 599 VAL A CA 1
ATOM 4808 C C . VAL A 1 599 ? 16.991 -17.159 -16.244 1.00 96.50 599 VAL A C 1
ATOM 4810 O O . VAL A 1 599 ? 16.242 -17.152 -17.214 1.00 96.50 599 VAL A O 1
ATOM 4813 N N . MET A 1 600 ? 17.799 -18.192 -15.997 1.00 95.94 600 MET A N 1
ATOM 4814 C CA . MET A 1 600 ? 17.854 -19.366 -16.868 1.00 95.94 600 MET A CA 1
ATOM 4815 C C . MET A 1 600 ? 16.582 -20.222 -16.777 1.00 95.94 600 MET A C 1
ATOM 4817 O O . MET A 1 600 ? 16.193 -20.853 -17.757 1.00 95.94 600 MET A O 1
ATOM 4821 N N . GLN A 1 601 ? 15.888 -20.247 -15.633 1.00 95.62 601 GLN A N 1
ATOM 4822 C CA . GLN A 1 601 ? 14.535 -20.812 -15.513 1.00 95.62 601 GLN A CA 1
ATOM 4823 C C . GLN A 1 601 ? 13.544 -20.057 -16.408 1.00 95.62 601 GLN A C 1
ATOM 4825 O O . GLN A 1 601 ? 12.854 -20.687 -17.204 1.00 95.62 601 GLN A O 1
ATOM 4830 N N . LEU A 1 602 ? 13.551 -18.721 -16.363 1.00 96.88 602 LEU A N 1
ATOM 4831 C CA . LEU A 1 602 ? 12.736 -17.889 -17.250 1.00 96.88 602 LEU A CA 1
ATOM 4832 C C . LEU A 1 602 ? 13.082 -18.102 -18.737 1.00 96.88 602 LEU A C 1
ATOM 4834 O O . LEU A 1 602 ? 12.191 -18.291 -19.554 1.00 96.88 602 LEU A O 1
ATOM 4838 N N . VAL A 1 603 ? 14.366 -18.135 -19.100 1.00 96.94 603 VAL A N 1
ATOM 4839 C CA . VAL A 1 603 ? 14.822 -18.378 -20.483 1.00 96.94 603 VAL A CA 1
ATOM 4840 C C . VAL A 1 603 ? 14.335 -19.723 -21.030 1.00 96.94 603 VAL A C 1
ATOM 4842 O O . VAL A 1 603 ? 13.996 -19.804 -22.207 1.00 96.94 603 VAL A O 1
ATOM 4845 N N . ARG A 1 604 ? 14.261 -20.763 -20.188 1.00 96.94 604 ARG A N 1
ATOM 4846 C CA . ARG A 1 604 ? 13.707 -22.080 -20.554 1.00 96.94 604 ARG A CA 1
ATOM 4847 C C . ARG A 1 604 ? 12.178 -22.083 -20.678 1.00 96.94 604 ARG A C 1
ATOM 4849 O O . ARG A 1 604 ? 11.638 -22.987 -21.307 1.00 96.94 604 ARG A O 1
ATOM 4856 N N . LEU A 1 605 ? 11.496 -21.104 -20.081 1.00 96.38 605 LEU A N 1
ATOM 4857 C CA . LEU A 1 605 ? 10.041 -20.950 -20.129 1.00 96.38 605 LEU A CA 1
ATOM 4858 C C . LEU A 1 605 ? 9.566 -20.156 -21.358 1.00 96.38 605 LEU A C 1
ATOM 4860 O O . LEU A 1 605 ? 8.489 -20.421 -21.888 1.00 96.38 605 LEU A O 1
ATOM 4864 N N . LEU A 1 606 ? 10.344 -19.161 -21.791 1.00 95.94 606 LEU A N 1
ATOM 4865 C CA . LEU A 1 606 ? 9.954 -18.231 -22.852 1.00 95.94 606 LEU A CA 1
ATOM 4866 C C . LEU A 1 606 ? 10.213 -18.799 -24.264 1.00 95.94 606 LEU A C 1
ATOM 4868 O O . LEU A 1 606 ? 11.249 -19.432 -24.489 1.00 95.94 606 LEU A O 1
ATOM 4872 N N . PRO A 1 607 ? 9.334 -18.521 -25.250 1.00 94.12 607 PRO A N 1
ATOM 4873 C CA . PRO A 1 607 ? 9.594 -18.860 -26.648 1.00 94.12 607 PRO A CA 1
ATOM 4874 C C . PRO A 1 607 ? 10.841 -18.115 -27.141 1.00 94.12 607 PRO A C 1
ATOM 4876 O O . PRO A 1 607 ? 10.973 -16.910 -26.928 1.00 94.12 607 PRO A O 1
ATOM 4879 N N . ASP A 1 608 ? 11.774 -18.844 -27.759 1.00 94.25 608 ASP A N 1
ATOM 4880 C CA . ASP A 1 608 ? 13.103 -18.353 -28.152 1.00 94.25 608 ASP A CA 1
ATOM 4881 C C . ASP A 1 608 ? 13.856 -17.602 -27.029 1.00 94.25 608 ASP A C 1
ATOM 4883 O O . ASP A 1 608 ? 14.657 -16.704 -27.295 1.00 94.25 608 ASP A O 1
ATOM 4887 N N . GLY A 1 609 ? 13.644 -17.965 -25.755 1.00 95.38 609 GLY A N 1
ATOM 4888 C CA . GLY A 1 609 ? 14.114 -17.194 -24.596 1.00 95.38 609 GLY A CA 1
ATOM 4889 C C . GLY A 1 609 ? 15.614 -16.862 -24.581 1.00 95.38 609 GLY A C 1
ATOM 4890 O O . GLY A 1 609 ? 16.002 -15.796 -24.102 1.00 95.38 609 GLY A O 1
ATOM 4891 N N . HIS A 1 610 ? 16.468 -17.716 -25.162 1.00 95.25 610 HIS A N 1
ATOM 4892 C CA . HIS A 1 610 ? 17.903 -17.434 -25.321 1.00 95.25 610 HIS A CA 1
ATOM 4893 C C . HIS A 1 610 ? 18.163 -16.218 -26.219 1.00 95.25 610 HIS A C 1
ATOM 4895 O O . HIS A 1 610 ? 19.012 -15.387 -25.898 1.00 95.25 610 HIS A O 1
ATOM 4901 N N . ARG A 1 611 ? 17.407 -16.083 -27.314 1.00 94.69 611 ARG A N 1
ATOM 4902 C CA . ARG A 1 611 ? 17.446 -14.918 -28.201 1.00 94.69 611 ARG A CA 1
ATOM 4903 C C . ARG A 1 611 ? 16.893 -13.683 -27.491 1.00 94.69 611 ARG A C 1
ATOM 4905 O O . ARG A 1 611 ? 17.541 -12.641 -27.517 1.00 94.69 611 ARG A O 1
ATOM 4912 N N . MET A 1 612 ? 15.754 -13.822 -26.805 1.00 95.88 612 MET A N 1
ATOM 4913 C CA . MET A 1 612 ? 15.114 -12.722 -26.069 1.00 95.88 612 MET A CA 1
ATOM 4914 C C . MET A 1 612 ? 16.056 -12.115 -25.023 1.00 95.88 612 MET A C 1
ATOM 4916 O O . MET A 1 612 ? 16.163 -10.892 -24.930 1.00 95.88 612 MET A O 1
ATOM 4920 N N . LYS A 1 613 ? 16.782 -12.969 -24.284 1.00 95.94 613 LYS A N 1
ATOM 4921 C CA . LYS A 1 613 ? 17.840 -12.568 -23.346 1.00 95.94 613 LYS A CA 1
ATOM 4922 C C . LYS A 1 613 ? 19.033 -11.927 -24.061 1.00 95.94 613 LYS A C 1
ATOM 4924 O O . LYS A 1 613 ? 19.445 -10.846 -23.656 1.00 95.94 613 LYS A O 1
ATOM 4929 N N . ARG A 1 614 ? 19.568 -12.561 -25.115 1.00 93.12 614 ARG A N 1
ATOM 4930 C CA . ARG A 1 614 ? 20.741 -12.065 -25.862 1.00 93.12 614 ARG A CA 1
ATOM 4931 C C . ARG A 1 614 ? 20.521 -10.638 -26.380 1.00 93.12 614 ARG A C 1
ATOM 4933 O O . ARG A 1 614 ? 21.358 -9.770 -26.167 1.00 93.12 614 ARG A O 1
ATOM 4940 N N . GLU A 1 615 ? 19.366 -10.366 -26.981 1.00 94.88 615 GLU A N 1
ATOM 4941 C CA . GLU A 1 615 ? 19.007 -9.022 -27.453 1.00 94.88 615 GLU A CA 1
ATOM 4942 C C . GLU A 1 615 ? 18.933 -7.988 -26.305 1.00 94.88 615 GLU A C 1
ATOM 4944 O O . GLU A 1 615 ? 19.394 -6.859 -26.464 1.00 94.88 615 GLU A O 1
ATOM 4949 N N . VAL A 1 616 ? 18.430 -8.364 -25.122 1.00 95.56 616 VAL A N 1
ATOM 4950 C CA . VAL A 1 616 ? 18.411 -7.485 -23.934 1.00 95.56 616 VAL A CA 1
ATOM 4951 C C . VAL A 1 616 ? 19.809 -7.224 -23.379 1.00 95.56 616 VAL A C 1
ATOM 4953 O O . VAL A 1 616 ? 20.115 -6.087 -23.020 1.00 95.56 616 VAL A O 1
ATOM 4956 N N . ASP A 1 617 ? 20.664 -8.243 -23.335 1.00 93.00 617 ASP A N 1
ATOM 4957 C CA . ASP A 1 617 ? 22.062 -8.105 -22.917 1.00 93.00 617 ASP A CA 1
ATOM 4958 C C . ASP A 1 617 ? 22.810 -7.111 -23.807 1.00 93.00 617 ASP A C 1
ATOM 4960 O O . ASP A 1 617 ? 23.486 -6.213 -23.314 1.00 93.00 617 ASP A O 1
ATOM 4964 N N . MET A 1 618 ? 22.604 -7.195 -25.118 1.00 90.25 618 MET A N 1
ATOM 4965 C CA . MET A 1 618 ? 23.251 -6.312 -26.086 1.00 90.25 618 MET A CA 1
ATOM 4966 C C . MET A 1 618 ? 22.679 -4.888 -26.069 1.00 90.25 618 MET A C 1
ATOM 4968 O O . MET A 1 618 ? 23.412 -3.926 -26.313 1.00 90.25 618 MET A O 1
ATOM 4972 N N . ALA A 1 619 ? 21.400 -4.713 -25.719 1.00 92.31 619 ALA A N 1
ATOM 4973 C CA . ALA A 1 619 ? 20.833 -3.395 -25.437 1.00 92.31 619 ALA A CA 1
ATOM 4974 C C . ALA A 1 619 ? 21.419 -2.784 -24.146 1.00 92.31 619 ALA A C 1
ATOM 4976 O O . ALA A 1 619 ? 21.704 -1.586 -24.110 1.00 92.31 619 ALA A O 1
ATOM 4977 N N . LEU A 1 620 ? 21.652 -3.592 -23.104 1.00 91.19 620 LEU A N 1
ATOM 4978 C CA . LEU A 1 620 ? 22.327 -3.169 -21.869 1.00 91.19 620 LEU A CA 1
ATOM 4979 C C . LEU A 1 620 ? 23.789 -2.769 -22.118 1.00 91.19 620 LEU A C 1
ATOM 4981 O O . LEU A 1 620 ? 24.204 -1.696 -21.663 1.00 91.19 620 LEU A O 1
ATOM 4985 N N . ASP A 1 621 ? 24.530 -3.578 -22.876 1.00 88.12 621 ASP A N 1
ATOM 4986 C CA . ASP A 1 621 ? 25.925 -3.320 -23.247 1.00 88.12 621 ASP A CA 1
ATOM 4987 C C . ASP A 1 621 ? 26.032 -2.022 -24.072 1.00 88.12 621 ASP A C 1
ATOM 4989 O O . ASP A 1 621 ? 26.789 -1.122 -23.706 1.00 88.12 621 ASP A O 1
ATOM 4993 N N . SER A 1 622 ? 25.171 -1.840 -25.084 1.00 88.44 622 SER A N 1
ATOM 4994 C CA . SER A 1 622 ? 25.105 -0.613 -25.906 1.00 88.44 622 SER A CA 1
ATOM 4995 C C . SER A 1 622 ? 24.809 0.653 -25.086 1.00 88.44 622 SER A C 1
ATOM 4997 O O . SER A 1 622 ? 25.348 1.727 -25.351 1.00 88.44 622 SER A O 1
ATOM 4999 N N . VAL A 1 623 ? 23.937 0.563 -24.075 1.00 88.62 623 VAL A N 1
ATOM 5000 C CA . VAL A 1 623 ? 23.609 1.696 -23.187 1.00 88.62 623 VAL A CA 1
ATOM 5001 C C . VAL A 1 623 ? 24.740 1.980 -22.187 1.00 88.62 623 VAL A C 1
ATOM 5003 O O . VAL A 1 623 ? 24.894 3.123 -21.744 1.00 88.62 623 VAL A O 1
ATOM 5006 N N . SER A 1 624 ? 25.537 0.964 -21.845 1.00 81.75 624 SER A N 1
ATOM 5007 C CA . SER A 1 624 ? 26.623 1.047 -20.861 1.00 81.75 624 SER A CA 1
ATOM 5008 C C . SER A 1 624 ? 27.994 1.366 -21.462 1.00 81.75 624 SER A C 1
ATOM 5010 O O . SER A 1 624 ? 28.853 1.822 -20.715 1.00 81.75 624 SER A O 1
ATOM 5012 N N . GLU A 1 625 ? 28.192 1.217 -22.779 1.00 74.38 625 GLU A N 1
ATOM 5013 C CA . GLU A 1 625 ? 29.449 1.512 -23.503 1.00 74.38 625 GLU A CA 1
ATOM 5014 C C . GLU A 1 625 ? 30.006 2.920 -23.204 1.00 74.38 625 GLU A C 1
ATOM 5016 O O . GLU A 1 625 ? 31.216 3.130 -23.153 1.00 74.38 625 GLU A O 1
ATOM 5021 N N . THR A 1 626 ? 29.120 3.892 -22.954 1.00 65.56 626 THR A N 1
ATOM 5022 C CA . THR A 1 626 ? 29.477 5.290 -22.638 1.00 65.56 626 THR A CA 1
ATOM 5023 C C . THR A 1 626 ? 29.585 5.600 -21.140 1.00 65.56 626 THR A C 1
ATOM 5025 O O . THR A 1 626 ? 29.909 6.727 -20.764 1.00 65.56 626 THR A O 1
ATOM 5028 N N . MET A 1 627 ? 29.327 4.625 -20.266 1.00 63.06 627 MET A N 1
ATOM 5029 C CA . MET A 1 627 ? 29.632 4.706 -18.835 1.00 63.06 627 MET A CA 1
ATOM 5030 C C . MET A 1 627 ? 30.942 3.966 -18.534 1.00 63.06 627 MET A C 1
ATOM 5032 O O . MET A 1 627 ? 31.458 3.229 -19.366 1.00 63.06 627 MET A O 1
ATOM 5036 N N . THR A 1 628 ? 31.509 4.141 -17.334 1.00 59.12 628 THR A N 1
ATOM 5037 C CA . THR A 1 628 ? 32.658 3.319 -16.913 1.00 59.12 628 THR A CA 1
ATOM 5038 C C . THR A 1 628 ? 32.238 1.838 -16.932 1.00 59.12 628 THR A C 1
ATOM 5040 O O . THR A 1 628 ? 31.384 1.484 -16.114 1.00 59.12 628 THR A O 1
ATOM 5043 N N . PRO A 1 629 ? 32.787 0.972 -17.821 1.00 54.53 629 PRO A N 1
ATOM 5044 C CA . PRO A 1 629 ? 32.024 -0.164 -18.371 1.00 54.53 629 PRO A CA 1
ATOM 5045 C C . PRO A 1 629 ? 31.496 -1.212 -17.385 1.00 54.53 629 PRO A C 1
ATOM 5047 O O . PRO A 1 629 ? 30.584 -1.954 -17.725 1.00 54.53 629 PRO A O 1
ATOM 5050 N N . MET A 1 630 ? 32.055 -1.285 -16.173 1.00 57.41 630 MET A N 1
ATOM 5051 C CA . MET A 1 630 ? 31.722 -2.323 -15.192 1.00 57.41 630 MET A CA 1
ATOM 5052 C C . MET A 1 630 ? 30.801 -1.820 -14.067 1.00 57.41 630 MET A C 1
ATOM 5054 O O . MET A 1 630 ? 29.711 -2.346 -13.866 1.00 57.41 630 MET A O 1
ATOM 5058 N N . HIS A 1 631 ? 31.179 -0.742 -13.368 1.00 60.97 631 HIS A N 1
ATOM 5059 C CA . HIS A 1 631 ? 30.550 -0.321 -12.102 1.00 60.97 631 HIS A CA 1
ATOM 5060 C C . HIS A 1 631 ? 29.061 0.068 -12.178 1.00 60.97 631 HIS A C 1
ATOM 5062 O O . HIS A 1 631 ? 28.411 0.177 -11.137 1.00 60.97 631 HIS A O 1
ATOM 5068 N N . TYR A 1 632 ? 28.527 0.310 -13.379 1.00 69.25 632 TYR A N 1
ATOM 5069 C CA . TYR A 1 632 ? 27.132 0.712 -13.593 1.00 69.25 632 TYR A CA 1
ATOM 5070 C C . TYR A 1 632 ? 26.341 -0.241 -14.499 1.00 69.25 632 TYR A C 1
ATOM 5072 O O . TYR A 1 632 ? 25.160 0.007 -14.749 1.00 69.25 632 TYR A O 1
ATOM 5080 N N . HIS A 1 633 ? 26.955 -1.338 -14.953 1.00 83.69 633 HIS A N 1
ATOM 5081 C CA . HIS A 1 633 ? 26.282 -2.339 -15.771 1.00 83.69 633 HIS A CA 1
ATOM 5082 C C . HIS A 1 633 ? 25.283 -3.142 -14.921 1.00 83.69 633 HIS A C 1
ATOM 5084 O O . HIS A 1 633 ? 25.636 -3.626 -13.847 1.00 83.69 633 HIS A O 1
ATOM 5090 N N . LEU A 1 634 ? 24.039 -3.336 -15.384 1.00 86.94 634 LEU A N 1
ATOM 5091 C CA . LEU A 1 634 ? 22.982 -3.970 -14.573 1.00 86.94 634 LEU A CA 1
ATOM 5092 C C . LEU A 1 634 ? 23.372 -5.375 -14.077 1.00 86.94 634 LEU A C 1
ATOM 5094 O O . LEU A 1 634 ? 23.210 -5.668 -12.894 1.00 86.94 634 LEU A O 1
ATOM 5098 N N . ARG A 1 635 ? 23.934 -6.208 -14.966 1.00 90.56 635 ARG A N 1
ATOM 5099 C CA . ARG A 1 635 ? 24.401 -7.577 -14.657 1.00 90.56 635 ARG A CA 1
ATOM 5100 C C . ARG A 1 635 ? 25.479 -7.598 -13.555 1.00 90.56 635 ARG A C 1
ATOM 5102 O O . ARG A 1 635 ? 25.375 -8.390 -12.622 1.00 90.56 635 ARG A O 1
ATOM 5109 N N . GLU A 1 636 ? 26.437 -6.668 -13.600 1.00 86.81 636 GLU A N 1
ATOM 5110 C CA . GLU A 1 636 ? 27.479 -6.502 -12.573 1.00 86.81 636 GLU A CA 1
ATOM 5111 C C . GLU A 1 636 ? 26.885 -5.975 -11.253 1.00 86.81 636 GLU A C 1
ATOM 5113 O O . GLU A 1 636 ? 27.170 -6.514 -10.185 1.00 86.81 636 GLU A O 1
ATOM 5118 N N . ILE A 1 637 ? 26.002 -4.963 -11.304 1.00 87.44 637 ILE A N 1
ATOM 5119 C CA . ILE A 1 637 ? 25.350 -4.391 -10.111 1.00 87.44 637 ILE A CA 1
ATOM 5120 C C . ILE A 1 637 ? 24.643 -5.480 -9.295 1.00 87.44 637 ILE A C 1
ATOM 5122 O O . ILE A 1 637 ? 24.742 -5.463 -8.067 1.00 87.44 637 ILE A O 1
ATOM 5126 N N . ILE A 1 638 ? 23.947 -6.422 -9.944 1.00 90.69 638 ILE A N 1
ATOM 5127 C CA . ILE A 1 638 ? 23.243 -7.520 -9.264 1.00 90.69 638 ILE A CA 1
ATOM 5128 C C . ILE A 1 638 ? 24.216 -8.316 -8.379 1.00 90.69 638 ILE A C 1
ATOM 5130 O O . ILE A 1 638 ? 24.016 -8.388 -7.160 1.00 90.69 638 ILE A O 1
ATOM 5134 N N . ILE A 1 639 ? 25.282 -8.871 -8.969 1.00 89.00 639 ILE A N 1
ATOM 5135 C CA . ILE A 1 639 ? 26.218 -9.761 -8.267 1.00 89.00 639 ILE A CA 1
ATOM 5136 C C . ILE A 1 639 ? 27.124 -9.008 -7.287 1.00 89.00 639 ILE A C 1
ATOM 5138 O O . ILE A 1 639 ? 27.330 -9.472 -6.163 1.00 89.00 639 ILE A O 1
ATOM 5142 N N . CYS A 1 640 ? 27.601 -7.815 -7.645 1.00 88.19 640 CYS A N 1
ATOM 5143 C CA . CYS A 1 640 ? 28.442 -7.006 -6.767 1.00 88.19 640 CYS A CA 1
ATOM 5144 C C . CYS A 1 640 ? 27.670 -6.484 -5.546 1.00 88.19 640 CYS A C 1
ATOM 5146 O O . CYS A 1 640 ? 28.209 -6.512 -4.439 1.00 88.19 640 CYS A O 1
ATOM 5148 N N . THR A 1 641 ? 26.393 -6.103 -5.694 1.00 88.25 641 THR A N 1
ATOM 5149 C CA . THR A 1 641 ? 25.548 -5.731 -4.540 1.00 88.25 641 THR A CA 1
ATOM 5150 C C . THR A 1 641 ? 25.260 -6.944 -3.650 1.00 88.25 641 THR A C 1
ATOM 5152 O O . THR A 1 641 ? 25.347 -6.831 -2.430 1.00 88.25 641 THR A O 1
ATOM 5155 N N . TYR A 1 642 ? 24.993 -8.122 -4.231 1.00 89.31 642 TYR A N 1
ATOM 5156 C CA . TYR A 1 642 ? 24.799 -9.353 -3.453 1.00 89.31 642 TYR A CA 1
ATOM 5157 C C . TYR A 1 642 ? 26.052 -9.717 -2.637 1.00 89.31 642 TYR A C 1
ATOM 5159 O O . TYR A 1 642 ? 25.974 -10.040 -1.455 1.00 89.31 642 TYR A O 1
ATOM 5167 N N . ARG A 1 643 ? 27.247 -9.596 -3.224 1.00 87.31 643 ARG A N 1
ATOM 5168 C CA . ARG A 1 643 ? 28.504 -9.907 -2.523 1.00 87.31 643 ARG A CA 1
ATOM 5169 C C . ARG A 1 643 ? 28.816 -8.967 -1.365 1.00 87.31 643 ARG A C 1
ATOM 5171 O O . ARG A 1 643 ? 29.382 -9.423 -0.372 1.00 87.31 643 ARG A O 1
ATOM 5178 N N . GLN A 1 644 ? 28.410 -7.700 -1.453 1.00 88.06 644 GLN A N 1
ATOM 5179 C CA . GLN A 1 644 ? 28.585 -6.722 -0.373 1.00 88.06 644 GLN A CA 1
ATOM 5180 C C . GLN A 1 644 ? 27.835 -7.102 0.913 1.00 88.06 644 GLN A C 1
ATOM 5182 O O . GLN A 1 644 ? 28.257 -6.675 1.984 1.00 88.06 644 GLN A O 1
ATOM 5187 N N . ILE A 1 645 ? 26.805 -7.961 0.848 1.00 87.31 645 ILE A N 1
ATOM 5188 C CA . ILE A 1 645 ? 26.094 -8.481 2.033 1.00 87.31 645 ILE A CA 1
ATOM 5189 C C . ILE A 1 645 ? 27.076 -9.124 3.028 1.00 87.31 645 ILE A C 1
ATOM 5191 O O . ILE A 1 645 ? 26.964 -8.908 4.230 1.00 87.31 645 ILE A O 1
ATOM 5195 N N . LYS A 1 646 ? 28.105 -9.838 2.543 1.00 83.31 646 LYS A N 1
ATOM 5196 C CA . LYS A 1 646 ? 29.137 -10.467 3.395 1.00 83.31 646 LYS A CA 1
ATOM 5197 C C . LYS A 1 646 ? 30.029 -9.464 4.140 1.00 83.31 646 LYS A C 1
ATOM 5199 O O . LYS A 1 646 ? 30.764 -9.859 5.039 1.00 83.31 646 LYS A O 1
ATOM 5204 N N . SER A 1 647 ? 29.999 -8.193 3.746 1.00 83.81 647 SER A N 1
ATOM 5205 C CA . SER A 1 647 ? 30.745 -7.090 4.359 1.00 83.81 647 SER A CA 1
ATOM 5206 C C . SER A 1 647 ? 29.843 -6.102 5.111 1.00 83.81 647 SER A C 1
ATOM 5208 O O . SER A 1 647 ? 30.352 -5.110 5.637 1.00 83.81 647 SER A O 1
ATOM 5210 N N . GLY A 1 648 ? 28.530 -6.356 5.169 1.00 82.56 648 GLY A N 1
ATOM 5211 C CA . GLY A 1 648 ? 27.583 -5.550 5.934 1.00 82.56 648 GLY A CA 1
ATOM 5212 C C . GLY A 1 648 ? 27.853 -5.637 7.437 1.00 82.56 648 GLY A C 1
ATOM 5213 O O . GLY A 1 648 ? 28.208 -6.689 7.967 1.00 82.56 648 GLY A O 1
ATOM 5214 N N . LYS A 1 649 ? 27.701 -4.512 8.137 1.00 83.25 649 LYS A N 1
ATOM 5215 C CA . LYS A 1 649 ? 27.981 -4.378 9.575 1.00 83.25 649 LYS A CA 1
ATOM 5216 C C . LYS A 1 649 ? 26.753 -4.632 10.442 1.00 83.25 649 LYS A C 1
ATOM 5218 O O . LYS A 1 649 ? 26.890 -4.865 11.639 1.00 83.25 649 LYS A O 1
ATOM 5223 N N . THR A 1 650 ? 25.556 -4.536 9.863 1.00 86.69 650 THR A N 1
ATOM 5224 C CA . THR A 1 650 ? 24.278 -4.691 10.571 1.00 86.69 650 THR A CA 1
ATOM 5225 C C . THR A 1 650 ? 23.290 -5.510 9.749 1.00 86.69 650 THR A C 1
ATOM 5227 O O . THR A 1 650 ? 23.308 -5.465 8.522 1.00 86.69 650 THR A O 1
ATOM 5230 N N . GLU A 1 651 ? 22.372 -6.209 10.417 1.00 81.81 651 GLU A N 1
ATOM 5231 C CA . GLU A 1 651 ? 21.330 -6.994 9.743 1.00 81.81 651 GLU A CA 1
ATOM 5232 C C . GLU A 1 651 ? 20.471 -6.133 8.798 1.00 81.81 651 GLU A C 1
ATOM 5234 O O . GLU A 1 651 ? 20.184 -6.541 7.675 1.00 81.81 651 GLU A O 1
ATOM 5239 N N . LYS A 1 652 ? 20.140 -4.898 9.204 1.00 79.69 652 LYS A N 1
ATOM 5240 C CA . LYS A 1 652 ? 19.385 -3.937 8.384 1.00 79.69 652 LYS A CA 1
ATOM 5241 C C . LYS A 1 652 ? 20.124 -3.551 7.096 1.00 79.69 652 LYS A C 1
ATOM 5243 O O . LYS A 1 652 ? 19.503 -3.462 6.039 1.00 79.69 652 LYS A O 1
ATOM 5248 N N . GLU A 1 653 ? 21.438 -3.345 7.172 1.00 80.88 653 GLU A N 1
ATOM 5249 C CA . GLU A 1 653 ? 22.293 -3.067 6.009 1.00 80.88 653 GLU A CA 1
ATOM 5250 C C . GLU A 1 653 ? 22.352 -4.280 5.068 1.00 80.88 653 GLU A C 1
ATOM 5252 O O . GLU A 1 653 ? 22.154 -4.134 3.862 1.00 80.88 653 GLU A O 1
ATOM 5257 N N . CYS A 1 654 ? 22.515 -5.490 5.615 1.00 85.12 654 CYS A N 1
ATOM 5258 C CA . CYS A 1 654 ? 22.471 -6.738 4.850 1.00 85.12 654 CYS A CA 1
ATOM 5259 C C . CYS A 1 654 ? 21.123 -6.937 4.134 1.00 85.12 654 CYS A C 1
ATOM 5261 O O . CYS A 1 654 ? 21.103 -7.256 2.945 1.00 85.12 654 CYS A O 1
ATOM 5263 N N . GLN A 1 655 ? 19.998 -6.690 4.817 1.00 84.12 655 GLN A N 1
ATOM 5264 C CA . GLN A 1 655 ? 18.658 -6.766 4.226 1.00 84.12 655 GLN A CA 1
ATOM 5265 C C . GLN A 1 655 ? 18.444 -5.713 3.122 1.00 84.12 655 GLN A C 1
ATOM 5267 O O . GLN A 1 655 ? 17.869 -6.040 2.084 1.00 84.12 655 GLN A O 1
ATOM 5272 N N . GLN A 1 656 ? 18.943 -4.479 3.283 1.00 84.06 656 GLN A N 1
ATOM 5273 C CA . GLN A 1 656 ? 18.877 -3.452 2.231 1.00 84.06 656 GLN A CA 1
ATOM 5274 C C . GLN A 1 656 ? 19.734 -3.799 1.005 1.00 84.06 656 GLN A C 1
ATOM 5276 O O . GLN A 1 656 ? 19.286 -3.605 -0.127 1.00 84.06 656 GLN A O 1
ATOM 5281 N N . LEU A 1 657 ? 20.942 -4.338 1.201 1.00 86.06 657 LEU A N 1
ATOM 5282 C CA . LEU A 1 657 ? 21.798 -4.807 0.106 1.00 86.06 657 LEU A CA 1
ATOM 5283 C C . LEU A 1 657 ? 21.147 -5.975 -0.652 1.00 86.06 657 LEU A C 1
ATOM 5285 O O . LEU A 1 657 ? 21.110 -5.962 -1.885 1.00 86.06 657 LEU A O 1
ATOM 5289 N N . LEU A 1 658 ? 20.555 -6.933 0.069 1.00 88.94 658 LEU A N 1
ATOM 5290 C CA . LEU A 1 658 ? 19.804 -8.039 -0.523 1.00 88.94 658 LEU A CA 1
ATOM 5291 C C . LEU A 1 658 ? 18.594 -7.544 -1.325 1.00 88.94 658 LEU A C 1
ATOM 5293 O O . LEU A 1 658 ? 18.462 -7.893 -2.497 1.00 88.94 658 LEU A O 1
ATOM 5297 N N . LEU A 1 659 ? 17.759 -6.677 -0.740 1.00 88.44 659 LEU A N 1
ATOM 5298 C CA . LEU A 1 659 ? 16.609 -6.074 -1.421 1.00 88.44 659 LEU A CA 1
ATOM 5299 C C . LEU A 1 659 ? 17.032 -5.377 -2.719 1.00 88.44 659 LEU A C 1
ATOM 5301 O O . LEU A 1 659 ? 16.440 -5.627 -3.767 1.00 88.44 659 LEU A O 1
ATOM 5305 N N . ARG A 1 660 ? 18.084 -4.552 -2.672 1.00 87.50 660 ARG A N 1
ATOM 5306 C CA . ARG A 1 660 ? 18.594 -3.810 -3.832 1.00 87.50 660 ARG A CA 1
ATOM 5307 C C . ARG A 1 660 ? 19.147 -4.727 -4.927 1.00 87.50 660 ARG A C 1
ATOM 5309 O O . ARG A 1 660 ? 18.952 -4.449 -6.111 1.00 87.50 660 ARG A O 1
ATOM 5316 N N . SER A 1 661 ? 19.827 -5.811 -4.553 1.00 91.12 661 SER A N 1
ATOM 5317 C CA . SER A 1 661 ? 20.314 -6.812 -5.508 1.00 91.12 661 SER A CA 1
ATOM 5318 C C . SER A 1 661 ? 19.151 -7.541 -6.194 1.00 91.12 661 SER A C 1
ATOM 5320 O O . SER A 1 661 ? 19.090 -7.577 -7.425 1.00 91.12 661 SER A O 1
ATOM 5322 N N . LEU A 1 662 ? 18.169 -8.015 -5.416 1.00 92.06 662 LEU A N 1
ATOM 5323 C CA . LEU A 1 662 ? 16.966 -8.676 -5.933 1.00 92.06 662 LEU A CA 1
ATOM 5324 C C . LEU A 1 662 ? 16.126 -7.741 -6.813 1.00 92.06 662 LEU A C 1
ATOM 5326 O O . LEU A 1 662 ? 15.669 -8.155 -7.870 1.00 92.06 662 LEU A O 1
ATOM 5330 N N . GLN A 1 663 ? 15.990 -6.464 -6.450 1.00 89.88 663 GLN A N 1
ATOM 5331 C CA . GLN A 1 663 ? 15.339 -5.438 -7.273 1.00 89.88 663 GLN A CA 1
ATOM 5332 C C . GLN A 1 663 ? 16.026 -5.233 -8.636 1.00 89.88 663 GLN A C 1
ATOM 5334 O O . GLN A 1 663 ? 15.355 -5.020 -9.648 1.00 89.88 663 GLN A O 1
ATOM 5339 N N . CYS A 1 664 ? 17.360 -5.313 -8.694 1.00 90.81 664 CYS A N 1
ATOM 5340 C CA . CYS A 1 664 ? 18.096 -5.235 -9.957 1.00 90.81 664 CYS A CA 1
ATOM 5341 C C . CYS A 1 664 ? 17.936 -6.513 -10.801 1.00 90.81 664 CYS A C 1
ATOM 5343 O O . CYS A 1 664 ? 17.841 -6.418 -12.025 1.00 90.81 664 CYS A O 1
ATOM 5345 N N . LEU A 1 665 ? 17.851 -7.682 -10.159 1.00 93.94 665 LEU A N 1
ATOM 5346 C CA . LEU A 1 665 ? 17.591 -8.969 -10.812 1.00 93.94 665 LEU A CA 1
ATOM 5347 C C . LEU A 1 665 ? 16.159 -9.043 -11.369 1.00 93.94 665 LEU A C 1
ATOM 5349 O O . LEU A 1 665 ? 15.957 -9.452 -12.509 1.00 93.94 665 LEU A O 1
ATOM 5353 N N . GLU A 1 666 ? 15.181 -8.555 -10.602 1.00 94.12 666 GLU A N 1
ATOM 5354 C CA . GLU A 1 666 ? 13.785 -8.383 -11.016 1.00 94.12 666 GLU A CA 1
ATOM 5355 C C . GLU A 1 666 ? 13.703 -7.462 -12.242 1.00 94.12 666 GLU A C 1
ATOM 5357 O O . GLU A 1 666 ? 13.124 -7.842 -13.256 1.00 94.12 666 GLU A O 1
ATOM 5362 N N . ARG A 1 667 ? 14.378 -6.302 -12.218 1.00 93.75 667 ARG A N 1
ATOM 5363 C CA . ARG A 1 667 ? 14.457 -5.391 -13.376 1.00 93.75 667 ARG A CA 1
ATOM 5364 C C . ARG A 1 667 ? 15.010 -6.079 -14.627 1.00 93.75 667 ARG A C 1
ATOM 5366 O O . ARG A 1 667 ? 14.476 -5.865 -15.711 1.00 93.75 667 ARG A O 1
ATOM 5373 N N . TYR A 1 668 ? 16.065 -6.881 -14.496 1.00 96.00 668 TYR A N 1
ATOM 5374 C CA . TYR A 1 668 ? 16.648 -7.609 -15.626 1.00 96.00 668 TYR A CA 1
ATOM 5375 C C . TYR A 1 668 ? 15.658 -8.626 -16.219 1.00 96.00 668 TYR A C 1
ATOM 5377 O O . TYR A 1 668 ? 15.473 -8.657 -17.434 1.00 96.00 668 TYR A O 1
ATOM 5385 N N . ILE A 1 669 ? 14.930 -9.361 -15.370 1.00 97.00 669 ILE A N 1
ATOM 5386 C CA . ILE A 1 669 ? 13.829 -10.243 -15.789 1.00 97.00 669 ILE A CA 1
ATOM 5387 C C . ILE A 1 669 ? 12.728 -9.470 -16.534 1.00 97.00 669 ILE A C 1
ATOM 5389 O O . ILE A 1 669 ? 12.319 -9.898 -17.614 1.00 97.00 669 ILE A O 1
ATOM 5393 N N . TYR A 1 670 ? 12.283 -8.317 -16.021 1.00 97.25 670 TYR A N 1
ATOM 5394 C CA . TYR A 1 670 ? 11.260 -7.502 -16.692 1.00 97.25 670 TYR A CA 1
ATOM 5395 C C . TYR A 1 670 ? 11.706 -6.986 -18.067 1.00 97.25 670 TYR A C 1
ATOM 5397 O O . TYR A 1 670 ? 10.878 -6.909 -18.968 1.00 97.25 670 TYR A O 1
ATOM 5405 N N . LEU A 1 671 ? 12.995 -6.697 -18.279 1.00 97.81 671 LEU A N 1
ATOM 5406 C CA . LEU A 1 671 ? 13.507 -6.326 -19.607 1.00 97.81 671 LEU A CA 1
ATOM 5407 C C . LEU A 1 671 ? 13.439 -7.500 -20.603 1.00 97.81 671 LEU A C 1
ATOM 5409 O O . LEU A 1 671 ? 13.055 -7.295 -21.754 1.00 97.81 671 LEU A O 1
ATOM 5413 N N . ILE A 1 672 ? 13.744 -8.729 -20.164 1.00 98.38 672 ILE A N 1
ATOM 5414 C CA . ILE A 1 672 ? 13.618 -9.954 -20.982 1.00 98.38 672 ILE A CA 1
ATOM 5415 C C . ILE A 1 672 ? 12.146 -10.233 -21.317 1.00 98.38 672 ILE A C 1
ATOM 5417 O O . ILE A 1 672 ? 11.813 -10.508 -22.473 1.00 98.38 672 ILE A O 1
ATOM 5421 N N . LEU A 1 673 ? 11.252 -10.104 -20.333 1.00 98.38 673 LEU A N 1
ATOM 5422 C CA . LEU A 1 673 ? 9.804 -10.223 -20.527 1.00 98.38 673 LEU A CA 1
ATOM 5423 C C . LEU A 1 673 ? 9.276 -9.170 -21.506 1.00 98.38 673 LEU A C 1
ATOM 5425 O O . LEU A 1 673 ? 8.541 -9.517 -22.426 1.00 98.38 673 LEU A O 1
ATOM 5429 N N . PHE A 1 674 ? 9.695 -7.911 -21.359 1.00 98.50 674 PHE A N 1
ATOM 5430 C CA . PHE A 1 674 ? 9.292 -6.824 -22.246 1.00 98.50 674 PHE A CA 1
ATOM 5431 C C . PHE A 1 674 ? 9.783 -7.034 -23.684 1.00 98.50 674 PHE A C 1
ATOM 5433 O O . PHE A 1 674 ? 8.997 -6.869 -24.612 1.00 98.50 674 PHE A O 1
ATOM 5440 N N . ASN A 1 675 ? 11.027 -7.481 -23.904 1.00 98.19 675 ASN A N 1
ATOM 5441 C CA . ASN A 1 675 ? 11.481 -7.824 -25.258 1.00 98.19 675 ASN A CA 1
ATOM 5442 C C . ASN A 1 675 ? 10.689 -9.007 -25.851 1.00 98.19 675 ASN A C 1
ATOM 5444 O O . ASN A 1 675 ? 10.324 -8.984 -27.024 1.00 98.19 675 ASN A O 1
ATOM 5448 N N . THR A 1 676 ? 10.360 -10.013 -25.034 1.00 98.31 676 THR A N 1
ATOM 5449 C CA . THR A 1 676 ? 9.538 -11.156 -25.473 1.00 98.31 676 THR A CA 1
ATOM 5450 C C . THR A 1 676 ? 8.135 -10.706 -25.887 1.00 98.31 676 THR A C 1
ATOM 5452 O O . THR A 1 676 ? 7.660 -11.075 -26.959 1.00 98.31 676 THR A O 1
ATOM 5455 N N . TYR A 1 677 ? 7.495 -9.852 -25.084 1.00 98.38 677 TYR A N 1
ATOM 5456 C CA . TYR A 1 677 ? 6.246 -9.175 -25.436 1.00 98.38 677 TYR A CA 1
ATOM 5457 C C . TYR A 1 677 ? 6.375 -8.395 -26.750 1.00 98.38 677 TYR A C 1
ATOM 5459 O O . TYR A 1 677 ? 5.530 -8.553 -27.634 1.00 98.38 677 TYR A O 1
ATOM 5467 N N . LEU A 1 678 ? 7.452 -7.611 -26.912 1.00 98.00 678 LEU A N 1
ATOM 5468 C CA . LEU A 1 678 ? 7.667 -6.834 -28.127 1.00 98.00 678 LEU A CA 1
ATOM 5469 C C . LEU A 1 678 ? 7.713 -7.739 -29.365 1.00 98.00 678 LEU A C 1
ATOM 5471 O O . LEU A 1 678 ? 7.061 -7.400 -30.344 1.00 98.00 678 LEU A O 1
ATOM 5475 N N . HIS A 1 679 ? 8.379 -8.901 -29.324 1.00 97.50 679 HIS A N 1
ATOM 5476 C CA . HIS A 1 679 ? 8.349 -9.875 -30.432 1.00 97.50 679 HIS A CA 1
ATOM 5477 C C . HIS A 1 679 ? 6.960 -10.468 -30.681 1.00 97.50 679 HIS A C 1
ATOM 5479 O O . HIS A 1 679 ? 6.511 -10.508 -31.827 1.00 97.50 679 HIS A O 1
ATOM 5485 N N . LEU A 1 680 ? 6.281 -10.942 -29.633 1.00 96.25 680 LEU A N 1
ATOM 5486 C CA . LEU A 1 680 ? 5.034 -11.703 -29.771 1.00 96.25 680 LEU A CA 1
ATOM 5487 C C . LEU A 1 680 ? 3.849 -10.845 -30.244 1.00 96.25 680 LEU A C 1
ATOM 5489 O O . LEU A 1 680 ? 3.046 -11.310 -31.055 1.00 96.25 680 LEU A O 1
ATOM 5493 N N . GLU A 1 681 ? 3.760 -9.600 -29.775 1.00 96.31 681 GLU A N 1
ATOM 5494 C CA . GLU A 1 681 ? 2.656 -8.675 -30.075 1.00 96.31 681 GLU A CA 1
ATOM 5495 C C . GLU A 1 681 ? 2.970 -7.725 -31.256 1.00 96.31 681 GLU A C 1
ATOM 5497 O O . GLU A 1 681 ? 2.097 -6.975 -31.696 1.00 96.31 681 GLU A O 1
ATOM 5502 N N . LYS A 1 682 ? 4.182 -7.778 -31.840 1.00 94.00 682 LYS A N 1
ATOM 5503 C CA . LYS A 1 682 ? 4.575 -6.947 -33.002 1.00 94.00 682 LYS A CA 1
ATOM 5504 C C . LYS A 1 682 ? 3.665 -7.135 -34.214 1.00 94.00 682 LYS A C 1
ATOM 5506 O O . LYS A 1 682 ? 3.346 -6.164 -34.895 1.00 94.00 682 LYS A O 1
ATOM 5511 N N . LYS A 1 683 ? 3.234 -8.372 -34.484 1.00 91.75 683 LYS A N 1
ATOM 5512 C CA . LYS A 1 683 ? 2.319 -8.694 -35.598 1.00 91.75 683 LYS A CA 1
ATOM 5513 C C . LYS A 1 683 ? 0.976 -7.953 -35.481 1.00 91.75 683 LYS A C 1
ATOM 5515 O O . LYS A 1 683 ? 0.414 -7.549 -36.492 1.00 91.75 683 LYS A O 1
ATOM 5520 N N . ASP A 1 684 ? 0.527 -7.726 -34.247 1.00 91.69 684 ASP A N 1
ATOM 5521 C CA . ASP A 1 684 ? -0.714 -7.037 -33.898 1.00 91.69 684 ASP A CA 1
ATOM 5522 C C . ASP A 1 684 ? -0.440 -5.564 -33.528 1.00 91.69 684 ASP A C 1
ATOM 5524 O O . ASP A 1 684 ? -1.267 -4.911 -32.900 1.00 91.69 684 ASP A O 1
ATOM 5528 N N . SER A 1 685 ? 0.730 -5.023 -33.904 1.00 91.56 685 SER A N 1
ATOM 5529 C CA . SER A 1 685 ? 1.167 -3.636 -33.654 1.00 91.56 685 SER A CA 1
ATOM 5530 C C . SER A 1 685 ? 1.072 -3.180 -32.188 1.00 91.56 685 SER A C 1
ATOM 5532 O O . SER A 1 685 ? 0.833 -1.999 -31.920 1.00 91.56 685 SER A O 1
ATOM 5534 N N . TRP A 1 686 ? 1.261 -4.106 -31.240 1.00 95.69 686 TRP A N 1
ATOM 5535 C CA . TRP A 1 686 ? 1.172 -3.853 -29.795 1.00 95.69 686 TRP A CA 1
ATOM 5536 C C . TRP A 1 686 ? -0.178 -3.241 -29.369 1.00 95.69 686 TRP A C 1
ATOM 5538 O O . TRP A 1 686 ? -0.225 -2.272 -28.610 1.00 95.69 686 TRP A O 1
ATOM 5548 N N . GLN A 1 687 ? -1.285 -3.780 -29.901 1.00 93.62 687 GLN A N 1
ATOM 5549 C CA . GLN A 1 687 ? -2.653 -3.416 -29.495 1.00 93.62 687 GLN A CA 1
ATOM 5550 C C . GLN A 1 687 ? -2.999 -3.923 -28.085 1.00 93.62 687 GLN A C 1
ATOM 5552 O O . GLN A 1 687 ? -3.648 -3.218 -27.314 1.00 93.62 687 GLN A O 1
ATOM 5557 N N . ARG A 1 688 ? -2.543 -5.129 -27.717 1.00 96.44 688 ARG A N 1
ATOM 5558 C CA . ARG A 1 688 ? -2.517 -5.572 -26.318 1.00 96.44 688 ARG A CA 1
ATOM 5559 C C . ARG A 1 688 ? -1.343 -4.878 -25.627 1.00 96.44 688 ARG A C 1
ATOM 5561 O O . ARG A 1 688 ? -0.232 -4.942 -26.138 1.00 96.44 688 ARG A O 1
ATOM 5568 N N . SER A 1 689 ? -1.583 -4.268 -24.468 1.00 97.62 689 SER A N 1
ATOM 5569 C CA . SER A 1 689 ? -0.531 -3.642 -23.655 1.00 97.62 689 SER A CA 1
ATOM 5570 C C . SER A 1 689 ? 0.341 -4.687 -22.937 1.00 97.62 689 SER A C 1
ATOM 5572 O O . SER A 1 689 ? -0.085 -5.825 -22.728 1.00 97.62 689 SER A O 1
ATOM 5574 N N . PHE A 1 690 ? 1.546 -4.309 -22.513 1.00 97.81 690 PHE A N 1
ATOM 5575 C CA . PHE A 1 690 ? 2.449 -5.147 -21.729 1.00 97.81 690 PHE A CA 1
ATOM 5576 C C . PHE A 1 690 ? 1.839 -5.561 -20.387 1.00 97.81 690 PHE A C 1
ATOM 5578 O O . PHE A 1 690 ? 1.961 -6.727 -20.019 1.00 97.81 690 PHE A O 1
ATOM 5585 N N . ALA A 1 691 ? 1.136 -4.668 -19.680 1.00 95.81 691 ALA A N 1
ATOM 5586 C CA . ALA A 1 691 ? 0.424 -5.031 -18.450 1.00 95.81 691 ALA A CA 1
ATOM 5587 C C . ALA A 1 691 ? -0.644 -6.109 -18.699 1.00 95.81 691 ALA A C 1
ATOM 5589 O O . ALA A 1 691 ? -0.670 -7.135 -18.017 1.00 95.81 691 ALA A O 1
ATOM 5590 N N . VAL A 1 692 ? -1.458 -5.939 -19.746 1.00 95.88 692 VAL A N 1
ATOM 5591 C CA . VAL A 1 692 ? -2.480 -6.926 -20.135 1.00 95.88 692 VAL A CA 1
ATOM 5592 C C . VAL A 1 692 ? -1.842 -8.236 -20.618 1.00 95.88 692 VAL A C 1
ATOM 5594 O O . VAL A 1 692 ? -2.362 -9.316 -20.350 1.00 95.88 692 VAL A O 1
ATOM 5597 N N . TRP A 1 693 ? -0.695 -8.184 -21.298 1.00 97.38 693 TRP A N 1
ATOM 5598 C CA . TRP A 1 693 ? 0.068 -9.371 -21.699 1.00 97.38 693 TRP A CA 1
ATOM 5599 C C . TRP A 1 693 ? 0.675 -10.110 -20.502 1.00 97.38 693 TRP A C 1
ATOM 5601 O O . TRP A 1 693 ? 0.621 -11.340 -20.443 1.00 97.38 693 TRP A O 1
ATOM 5611 N N . MET A 1 694 ? 1.189 -9.381 -19.513 1.00 96.12 694 MET A N 1
ATOM 5612 C CA . MET A 1 694 ? 1.710 -9.961 -18.280 1.00 96.12 694 MET A CA 1
ATOM 5613 C C . MET A 1 694 ? 0.611 -10.678 -17.486 1.00 96.12 694 MET A C 1
ATOM 5615 O O . MET A 1 694 ? 0.828 -11.797 -17.025 1.00 96.12 694 MET A O 1
ATOM 5619 N N . GLU A 1 695 ? -0.586 -10.096 -17.391 1.00 90.94 695 GLU A N 1
ATOM 5620 C CA . GLU A 1 695 ? -1.753 -10.717 -16.750 1.00 90.94 695 GLU A CA 1
ATOM 5621 C C . GLU A 1 695 ? -2.319 -11.911 -17.547 1.00 90.94 695 GLU A C 1
ATOM 5623 O O . GLU A 1 695 ? -2.581 -12.975 -16.988 1.00 90.94 695 GLU A O 1
ATOM 5628 N N . GLN A 1 696 ? -2.505 -11.777 -18.863 1.00 92.50 696 GLN A N 1
ATOM 5629 C CA . GLN A 1 696 ? -3.217 -12.786 -19.662 1.00 92.50 696 GLN A CA 1
ATOM 5630 C C . GLN A 1 696 ? -2.327 -13.921 -20.181 1.00 92.50 696 GLN A C 1
ATOM 5632 O O . GLN A 1 696 ? -2.830 -15.023 -20.419 1.00 92.50 696 GLN A O 1
ATOM 5637 N N . VAL A 1 697 ? -1.032 -13.664 -20.391 1.00 94.56 697 VAL A N 1
ATOM 5638 C CA . VAL A 1 697 ? -0.092 -14.589 -21.045 1.00 94.56 697 VAL A CA 1
ATOM 5639 C C . VAL A 1 697 ? 1.024 -14.999 -20.086 1.00 94.56 697 VAL A C 1
ATOM 5641 O O . VAL A 1 697 ? 1.163 -16.188 -19.797 1.00 94.56 697 VAL A O 1
ATOM 5644 N N . ALA A 1 698 ? 1.787 -14.044 -19.545 1.00 93.81 698 ALA A N 1
ATOM 5645 C CA . ALA A 1 698 ? 2.945 -14.359 -18.701 1.00 93.81 698 ALA A CA 1
ATOM 5646 C C . ALA A 1 698 ? 2.543 -15.034 -17.376 1.00 93.81 698 ALA A C 1
ATOM 5648 O O . ALA A 1 698 ? 3.173 -16.009 -16.961 1.00 93.81 698 ALA A O 1
ATOM 5649 N N . ALA A 1 699 ? 1.455 -14.578 -16.746 1.00 90.12 699 ALA A N 1
ATOM 5650 C CA . ALA A 1 699 ? 0.903 -15.188 -15.539 1.00 90.12 699 ALA A CA 1
ATOM 5651 C C . ALA A 1 699 ? 0.570 -16.670 -15.745 1.00 90.12 699 ALA A C 1
ATOM 5653 O O . ALA A 1 699 ? 0.995 -17.516 -14.965 1.00 90.12 699 ALA A O 1
ATOM 5654 N N . ARG A 1 700 ? -0.127 -16.990 -16.844 1.00 89.81 700 ARG A N 1
ATOM 5655 C CA . ARG A 1 700 ? -0.533 -18.362 -17.195 1.00 89.81 700 ARG A CA 1
ATOM 5656 C C . ARG A 1 700 ? 0.642 -19.256 -17.583 1.00 89.81 700 ARG A C 1
ATOM 5658 O O . ARG A 1 700 ? 0.541 -20.470 -17.449 1.00 89.81 700 ARG A O 1
ATOM 5665 N N . ALA A 1 701 ? 1.749 -18.668 -18.034 1.00 92.19 701 ALA A N 1
ATOM 5666 C CA . ALA A 1 701 ? 3.010 -19.376 -18.226 1.00 92.19 701 ALA A CA 1
ATOM 5667 C C . ALA A 1 701 ? 3.760 -19.648 -16.902 1.00 92.19 701 ALA A C 1
ATOM 5669 O O . ALA A 1 701 ? 4.738 -20.383 -16.912 1.00 92.19 701 ALA A O 1
ATOM 5670 N N . GLY A 1 702 ? 3.335 -19.087 -15.763 1.00 91.56 702 GLY A N 1
ATOM 5671 C CA . GLY A 1 702 ? 4.018 -19.246 -14.471 1.00 91.56 702 GLY A CA 1
ATOM 5672 C C . GLY A 1 702 ? 5.147 -18.235 -14.224 1.00 91.56 702 GLY A C 1
ATOM 5673 O O . GLY A 1 702 ? 5.972 -18.427 -13.332 1.00 91.56 702 GLY A O 1
ATOM 5674 N N . VAL A 1 703 ? 5.201 -17.124 -14.972 1.00 94.88 703 VAL A N 1
ATOM 5675 C CA . VAL A 1 703 ? 6.229 -16.080 -14.775 1.00 94.88 703 VAL A CA 1
ATOM 5676 C C . VAL A 1 703 ? 6.171 -15.484 -13.364 1.00 94.88 703 VAL A C 1
ATOM 5678 O O . VAL A 1 703 ? 7.213 -15.251 -12.748 1.00 94.88 703 VAL A O 1
ATOM 5681 N N . TYR A 1 704 ? 4.973 -15.292 -12.802 1.00 92.88 704 TYR A N 1
ATOM 5682 C CA . TYR A 1 704 ? 4.841 -14.808 -11.426 1.00 92.88 704 TYR A CA 1
ATOM 5683 C C . TYR A 1 704 ? 5.254 -15.844 -10.370 1.00 92.88 704 TYR A C 1
ATOM 5685 O O . TYR A 1 704 ? 5.684 -15.432 -9.296 1.00 92.88 704 TYR A O 1
ATOM 5693 N N . ASP A 1 705 ? 5.222 -17.151 -10.655 1.00 90.62 705 ASP A N 1
ATOM 5694 C CA . ASP A 1 705 ? 5.747 -18.175 -9.736 1.00 90.62 705 ASP A CA 1
ATOM 5695 C C . ASP A 1 705 ? 7.280 -18.119 -9.639 1.00 90.62 705 ASP A C 1
ATOM 5697 O O . ASP A 1 705 ? 7.836 -18.287 -8.550 1.00 90.62 705 ASP A O 1
ATOM 5701 N N . ILE A 1 706 ? 7.954 -17.817 -10.760 1.00 92.81 706 ILE A N 1
ATOM 5702 C CA . ILE A 1 706 ? 9.400 -17.539 -10.813 1.00 92.81 706 ILE A CA 1
ATOM 5703 C C . ILE A 1 706 ? 9.710 -16.257 -10.024 1.00 92.81 706 ILE A C 1
ATOM 5705 O O . ILE A 1 706 ? 10.576 -16.253 -9.149 1.00 92.81 706 ILE A O 1
ATOM 5709 N N . LEU A 1 707 ? 8.965 -15.171 -10.267 1.00 91.94 707 LEU A N 1
ATOM 5710 C CA . LEU A 1 707 ? 9.140 -13.909 -9.536 1.00 91.94 707 LEU A CA 1
ATOM 5711 C C . LEU A 1 707 ? 8.829 -14.036 -8.030 1.00 91.94 707 LEU A C 1
ATOM 5713 O O . LEU A 1 707 ? 9.433 -13.330 -7.218 1.00 91.94 707 LEU A O 1
ATOM 5717 N N . ASN A 1 708 ? 7.927 -14.935 -7.628 1.00 90.44 708 ASN A N 1
ATOM 5718 C CA . ASN A 1 708 ? 7.593 -15.201 -6.223 1.00 90.44 708 ASN A CA 1
ATOM 5719 C C . ASN A 1 708 ? 8.599 -16.123 -5.505 1.00 90.44 708 ASN A C 1
ATOM 5721 O O . ASN A 1 708 ? 8.434 -16.407 -4.318 1.00 90.44 708 ASN A O 1
ATOM 5725 N N . GLN A 1 709 ? 9.638 -16.574 -6.213 1.00 89.88 709 GLN A N 1
ATOM 5726 C CA . GLN A 1 709 ? 10.769 -17.344 -5.685 1.00 89.88 709 GLN A CA 1
ATOM 5727 C C . GLN A 1 709 ? 12.116 -16.717 -6.095 1.00 89.88 709 GLN A C 1
ATOM 5729 O O . GLN A 1 709 ? 13.141 -17.396 -6.145 1.00 89.88 709 GLN A O 1
ATOM 5734 N N . LEU A 1 710 ? 12.120 -15.411 -6.385 1.00 91.31 710 LEU A N 1
ATOM 5735 C CA . LEU A 1 710 ? 13.282 -14.686 -6.895 1.00 91.31 710 LEU A CA 1
ATOM 5736 C C . LEU A 1 710 ? 14.427 -14.674 -5.875 1.00 91.31 710 LEU A C 1
ATOM 5738 O O . LEU A 1 710 ? 14.345 -14.021 -4.838 1.00 91.31 710 LEU A O 1
ATOM 5742 N N . GLY A 1 711 ? 15.531 -15.336 -6.197 1.00 89.25 711 GLY A N 1
ATOM 5743 C CA . GLY A 1 711 ? 16.698 -15.391 -5.328 1.00 89.25 711 GLY A CA 1
ATOM 5744 C C . GLY A 1 711 ? 17.916 -15.975 -6.025 1.00 89.25 711 GLY A C 1
ATOM 5745 O O . GLY A 1 711 ? 17.861 -16.358 -7.194 1.00 89.25 711 GLY A O 1
ATOM 5746 N N . PHE A 1 712 ? 19.012 -16.061 -5.278 1.00 89.44 712 PHE A N 1
ATOM 5747 C CA . PHE A 1 712 ? 20.241 -16.715 -5.714 1.00 89.44 712 PHE A CA 1
ATOM 5748 C C . PHE A 1 712 ? 20.268 -18.137 -5.151 1.00 89.44 712 PHE A C 1
ATOM 5750 O O . PHE A 1 712 ? 20.931 -18.413 -4.151 1.00 89.44 712 PHE A O 1
ATOM 5757 N N . SER A 1 713 ? 19.500 -19.031 -5.779 1.00 84.88 713 SER A N 1
ATOM 5758 C CA . SER A 1 713 ? 19.350 -20.438 -5.369 1.00 84.88 713 SER A CA 1
ATOM 5759 C C . SER A 1 713 ? 20.672 -21.212 -5.285 1.00 84.88 713 SER A C 1
ATOM 5761 O O . SER A 1 713 ? 20.746 -22.240 -4.621 1.00 84.88 713 SER A O 1
ATOM 5763 N N . GLU A 1 714 ? 21.724 -20.720 -5.943 1.00 82.12 714 GLU A N 1
ATOM 5764 C CA . GLU A 1 714 ? 23.084 -21.257 -5.875 1.00 82.12 714 GLU A CA 1
ATOM 5765 C C . GLU A 1 714 ? 23.808 -20.960 -4.545 1.00 82.12 714 GLU A C 1
ATOM 5767 O O . GLU A 1 714 ? 24.850 -21.557 -4.275 1.00 82.12 714 GLU A O 1
ATOM 5772 N N . PHE A 1 715 ? 23.289 -20.033 -3.732 1.00 81.94 715 PHE A N 1
ATOM 5773 C CA . PHE A 1 715 ? 23.900 -19.584 -2.475 1.00 81.94 715 PHE A CA 1
ATOM 5774 C C . PHE A 1 715 ? 22.966 -19.713 -1.262 1.00 81.94 715 PHE A C 1
ATOM 5776 O O . PHE A 1 715 ? 23.438 -19.995 -0.162 1.00 81.94 715 PHE A O 1
ATOM 5783 N N . GLU A 1 716 ? 21.661 -19.511 -1.453 1.00 79.75 716 GLU A N 1
ATOM 5784 C CA . GLU A 1 716 ? 20.643 -19.478 -0.398 1.00 79.75 716 GLU A CA 1
ATOM 5785 C C . GLU A 1 716 ? 19.369 -20.206 -0.845 1.00 79.75 716 GLU A C 1
ATOM 5787 O O . GLU A 1 716 ? 19.001 -20.176 -2.017 1.00 79.75 716 GLU A O 1
ATOM 5792 N N . ASN A 1 717 ? 18.644 -20.817 0.093 1.00 76.38 717 ASN A N 1
ATOM 5793 C CA . ASN A 1 717 ? 17.328 -21.394 -0.174 1.00 76.38 717 ASN A CA 1
ATOM 5794 C C . ASN A 1 717 ? 16.261 -20.277 -0.230 1.00 76.38 717 ASN A C 1
ATOM 5796 O O . ASN A 1 717 ? 15.988 -19.664 0.804 1.00 76.38 717 ASN A O 1
ATOM 5800 N N . PRO A 1 718 ? 15.573 -20.044 -1.369 1.00 72.88 718 PRO A N 1
ATOM 5801 C CA . PRO A 1 718 ? 14.576 -18.975 -1.482 1.00 72.88 718 PRO A CA 1
ATOM 5802 C C . PRO A 1 718 ? 13.409 -19.088 -0.489 1.00 72.88 718 PRO A C 1
ATOM 5804 O O . PRO A 1 718 ? 12.731 -18.101 -0.218 1.00 72.88 718 PRO A O 1
ATOM 5807 N N . ARG A 1 719 ? 13.148 -20.273 0.084 1.00 71.81 719 ARG A N 1
ATOM 5808 C CA . ARG A 1 719 ? 12.085 -20.450 1.090 1.00 71.81 719 ARG A CA 1
ATOM 5809 C C . ARG A 1 719 ? 12.399 -19.776 2.424 1.00 71.81 719 ARG A C 1
ATOM 5811 O O . ARG A 1 719 ? 11.455 -19.337 3.090 1.00 71.81 719 ARG A O 1
ATOM 5818 N N . ASP A 1 720 ? 13.684 -19.681 2.758 1.00 77.38 720 ASP A N 1
ATOM 5819 C CA . ASP A 1 720 ? 14.196 -19.162 4.030 1.00 77.38 720 ASP A CA 1
ATOM 5820 C C . ASP A 1 720 ? 14.429 -17.640 3.975 1.00 77.38 720 ASP A C 1
ATOM 5822 O O . ASP A 1 720 ? 14.546 -16.987 5.010 1.00 77.38 720 ASP A O 1
ATOM 5826 N N . THR A 1 721 ? 14.408 -17.058 2.770 1.00 83.06 721 THR A N 1
ATOM 5827 C CA . THR A 1 721 ? 14.583 -15.625 2.509 1.00 83.06 721 THR A CA 1
ATOM 5828 C C . THR A 1 721 ? 13.221 -14.965 2.234 1.00 83.06 721 THR A C 1
ATOM 5830 O O . THR A 1 721 ? 12.679 -15.123 1.139 1.00 83.06 721 THR A O 1
ATOM 5833 N N . PRO A 1 722 ? 12.635 -14.168 3.158 1.00 84.88 722 PRO A N 1
ATOM 5834 C CA . PRO A 1 722 ? 11.322 -13.544 2.947 1.00 84.88 722 PRO A CA 1
ATOM 5835 C C . PRO A 1 722 ? 11.259 -12.674 1.685 1.00 84.88 722 PRO A C 1
ATOM 5837 O O . PRO A 1 722 ? 10.261 -12.694 0.966 1.00 84.88 722 PRO A O 1
ATOM 5840 N N . LEU A 1 723 ? 12.357 -11.978 1.367 1.00 86.62 723 LEU A N 1
ATOM 5841 C CA . LEU A 1 723 ? 12.512 -11.163 0.157 1.00 86.62 723 LEU A CA 1
ATOM 5842 C C . LEU A 1 723 ? 12.532 -11.975 -1.155 1.00 86.62 723 LEU A C 1
ATOM 5844 O O . LEU A 1 723 ? 12.521 -11.380 -2.229 1.00 86.62 723 LEU A O 1
ATOM 5848 N N . ALA A 1 724 ? 12.489 -13.309 -1.128 1.00 88.06 724 ALA A N 1
ATOM 5849 C CA . ALA A 1 724 ? 12.241 -14.082 -2.344 1.00 88.06 724 ALA A CA 1
ATOM 5850 C C . ALA A 1 724 ? 10.783 -13.979 -2.831 1.00 88.06 724 ALA A C 1
ATOM 5852 O O . ALA A 1 724 ? 10.508 -14.159 -4.018 1.00 88.06 724 ALA A O 1
ATOM 5853 N N . ARG A 1 725 ? 9.850 -13.617 -1.938 1.00 88.12 725 ARG A N 1
ATOM 5854 C CA . ARG A 1 725 ? 8.409 -13.544 -2.219 1.00 88.12 725 ARG A CA 1
ATOM 5855 C C . ARG A 1 725 ? 7.998 -12.164 -2.727 1.00 88.12 725 ARG A C 1
ATOM 5857 O O . ARG A 1 725 ? 8.421 -11.145 -2.175 1.00 88.12 725 ARG A O 1
ATOM 5864 N N . LEU A 1 726 ? 7.096 -12.137 -3.713 1.00 86.75 726 LEU A N 1
ATOM 5865 C CA . LEU A 1 726 ? 6.544 -10.918 -4.322 1.00 86.75 726 LEU A CA 1
ATOM 5866 C C . LEU A 1 726 ? 5.974 -9.966 -3.266 1.00 86.75 726 LEU A C 1
ATOM 5868 O O . LEU A 1 726 ? 6.415 -8.823 -3.176 1.00 86.75 726 LEU A O 1
ATOM 5872 N N . ARG A 1 727 ? 5.071 -10.472 -2.408 1.00 83.31 727 ARG A N 1
ATOM 5873 C CA . ARG A 1 727 ? 4.465 -9.725 -1.288 1.00 83.31 727 ARG A CA 1
ATOM 5874 C C . ARG A 1 727 ? 5.512 -8.945 -0.495 1.00 83.31 727 ARG A C 1
ATOM 5876 O O . ARG A 1 727 ? 5.377 -7.741 -0.323 1.00 83.31 727 ARG A O 1
ATOM 5883 N N . CYS A 1 728 ? 6.552 -9.634 -0.030 1.00 83.19 728 CYS A N 1
ATOM 5884 C CA . CYS A 1 728 ? 7.543 -9.052 0.864 1.00 83.19 728 CYS A CA 1
ATOM 5885 C C . CYS A 1 728 ? 8.446 -8.043 0.146 1.00 83.19 728 CYS A C 1
ATOM 5887 O O . CYS A 1 728 ? 8.730 -6.999 0.723 1.00 83.19 728 CYS A O 1
ATOM 5889 N N . ARG A 1 729 ? 8.867 -8.286 -1.108 1.00 87.31 729 ARG A N 1
ATOM 5890 C CA . ARG A 1 729 ? 9.643 -7.278 -1.858 1.00 87.31 729 ARG A CA 1
ATOM 5891 C C . ARG A 1 729 ? 8.826 -6.046 -2.193 1.00 87.31 729 ARG A C 1
ATOM 5893 O O . ARG A 1 729 ? 9.321 -4.941 -2.011 1.00 87.31 729 ARG A O 1
ATOM 5900 N N . TRP A 1 730 ? 7.613 -6.228 -2.706 1.00 82.81 730 TRP A N 1
ATOM 5901 C CA . TRP A 1 730 ? 6.794 -5.119 -3.190 1.00 82.81 730 TRP A CA 1
ATOM 5902 C C . TRP A 1 730 ? 6.272 -4.266 -2.027 1.00 82.81 730 TRP A C 1
ATOM 5904 O O . TRP A 1 730 ? 6.276 -3.047 -2.141 1.00 82.81 730 TRP A O 1
ATOM 5914 N N . GLN A 1 731 ? 5.984 -4.862 -0.860 1.00 75.31 731 GLN A N 1
ATOM 5915 C CA . GLN A 1 731 ? 5.774 -4.103 0.383 1.00 75.31 731 GLN A CA 1
ATOM 5916 C C . GLN A 1 731 ? 6.977 -3.203 0.725 1.00 75.31 731 GLN A C 1
ATOM 5918 O O . GLN A 1 731 ? 6.780 -2.071 1.144 1.00 75.31 731 GLN A O 1
ATOM 5923 N N . GLN A 1 732 ? 8.216 -3.653 0.492 1.00 72.19 732 GLN A N 1
ATOM 5924 C CA . GLN A 1 732 ? 9.428 -2.856 0.745 1.00 72.19 732 GLN A CA 1
ATOM 5925 C C . GLN A 1 732 ? 9.746 -1.814 -0.347 1.00 72.19 732 GLN A C 1
ATOM 5927 O O . GLN A 1 732 ? 10.659 -1.012 -0.162 1.00 72.19 732 GLN A O 1
ATOM 5932 N N . GLN A 1 733 ? 9.022 -1.789 -1.474 1.00 64.38 733 GLN A N 1
ATOM 5933 C CA . GLN A 1 733 ? 9.218 -0.785 -2.534 1.00 64.38 733 GLN A CA 1
ATOM 5934 C C . GLN A 1 733 ? 8.569 0.576 -2.210 1.00 64.38 733 GLN A C 1
ATOM 5936 O O . GLN A 1 733 ? 8.940 1.564 -2.830 1.00 64.38 733 GLN A O 1
ATOM 5941 N N . ASN A 1 734 ? 7.652 0.643 -1.234 1.00 53.53 734 ASN A N 1
ATOM 5942 C CA . ASN A 1 734 ? 6.770 1.799 -0.998 1.00 53.53 734 ASN A CA 1
ATOM 5943 C C . ASN A 1 734 ? 6.972 2.504 0.375 1.00 53.53 734 ASN A C 1
ATOM 5945 O O . ASN A 1 734 ? 6.091 3.237 0.810 1.00 53.53 734 ASN A O 1
ATOM 5949 N N . ILE A 1 735 ? 8.080 2.251 1.094 1.00 48.22 735 ILE A N 1
ATOM 5950 C CA . ILE A 1 735 ? 8.220 2.551 2.547 1.00 48.22 735 ILE A CA 1
ATOM 5951 C C . ILE A 1 735 ? 8.832 3.924 2.906 1.00 48.22 735 ILE A C 1
ATOM 5953 O O . ILE A 1 735 ? 8.709 4.384 4.040 1.00 48.22 735 ILE A O 1
ATOM 5957 N N . GLN A 1 736 ? 9.598 4.555 2.021 1.00 48.88 736 GLN A N 1
ATOM 5958 C CA . GLN A 1 736 ? 10.503 5.650 2.413 1.00 48.88 736 GLN A CA 1
ATOM 5959 C C . GLN A 1 736 ? 9.747 6.989 2.435 1.00 48.88 736 GLN A C 1
ATOM 5961 O O . GLN A 1 736 ? 9.398 7.436 1.366 1.00 48.88 736 GLN A O 1
ATOM 5966 N N . SER A 1 737 ? 9.511 7.650 3.577 1.00 49.53 737 SER A N 1
ATOM 5967 C CA . SER A 1 737 ? 8.414 8.639 3.736 1.00 49.53 737 SER A CA 1
ATOM 5968 C C . SER A 1 737 ? 8.696 10.147 3.484 1.00 49.53 737 SER A C 1
ATOM 5970 O O . SER A 1 737 ? 9.804 10.647 3.681 1.00 49.53 737 SER A O 1
ATOM 5972 N N . LEU A 1 738 ? 7.639 10.911 3.142 1.00 41.47 738 LEU A N 1
ATOM 5973 C CA . LEU A 1 738 ? 7.563 12.387 3.203 1.00 41.47 738 LEU A CA 1
ATOM 5974 C C . LEU A 1 738 ? 6.278 12.827 3.940 1.00 41.47 738 LEU A C 1
ATOM 5976 O O . LEU A 1 738 ? 5.204 12.321 3.610 1.00 41.47 738 LEU A O 1
ATOM 5980 N N . PRO A 1 739 ? 6.313 13.802 4.874 1.00 38.00 739 PRO A N 1
ATOM 5981 C CA . PRO A 1 739 ? 5.159 14.172 5.674 1.00 38.00 739 PRO A CA 1
ATOM 5982 C C . PRO A 1 739 ? 4.518 15.447 5.124 1.00 38.00 739 PRO A C 1
ATOM 5984 O O . PRO A 1 739 ? 5.086 16.540 5.201 1.00 38.00 739 PRO A O 1
ATOM 5987 N N . PHE A 1 740 ? 3.292 15.331 4.627 1.00 35.44 740 PHE A N 1
ATOM 5988 C CA . PHE A 1 740 ? 2.479 16.500 4.319 1.00 35.44 740 PHE A CA 1
ATOM 5989 C C . PHE A 1 740 ? 2.030 17.198 5.618 1.00 35.44 740 PHE A C 1
ATOM 5991 O O . PHE A 1 740 ? 1.496 16.567 6.533 1.00 35.44 740 PHE A O 1
ATOM 5998 N N . ARG A 1 741 ? 2.247 18.516 5.703 1.00 32.03 741 ARG A N 1
ATOM 5999 C CA . ARG A 1 741 ? 1.621 19.413 6.687 1.00 32.03 741 ARG A CA 1
ATOM 6000 C C . ARG A 1 741 ? 1.248 20.723 5.997 1.00 32.03 741 ARG A C 1
ATOM 6002 O O . ARG A 1 741 ? 2.128 21.519 5.684 1.00 32.03 741 ARG A O 1
ATOM 6009 N N . GLY A 1 742 ? -0.046 20.936 5.809 1.00 32.62 742 GLY A N 1
ATOM 6010 C CA . GLY A 1 742 ? -0.636 22.133 5.217 1.00 32.62 742 GLY A CA 1
ATOM 6011 C C . GLY A 1 742 ? -2.051 21.832 4.728 1.00 32.62 742 GLY A C 1
ATOM 6012 O O . GLY A 1 742 ? -2.457 20.673 4.706 1.00 32.62 742 GLY A O 1
ATOM 6013 N N . GLU A 1 743 ? -2.779 22.862 4.322 1.00 24.44 743 GLU A N 1
ATOM 6014 C CA . GLU A 1 743 ? -3.969 22.726 3.479 1.00 24.44 743 GLU A CA 1
ATOM 6015 C C . GLU A 1 743 ? -3.618 23.260 2.086 1.00 24.44 743 GLU A C 1
ATOM 6017 O O . GLU A 1 743 ? -2.784 24.162 1.959 1.00 24.44 743 GLU A O 1
ATOM 6022 N N . PHE A 1 744 ? -4.225 22.698 1.040 1.00 27.78 744 PHE A N 1
ATOM 6023 C CA . PHE A 1 744 ? -4.262 23.375 -0.255 1.00 27.78 744 PHE A CA 1
ATOM 6024 C C . PHE A 1 744 ? -5.294 24.501 -0.155 1.00 27.78 744 PHE A C 1
ATOM 6026 O O . PHE A 1 744 ? -6.462 24.228 0.119 1.00 27.78 744 PHE A O 1
ATOM 6033 N N . VAL A 1 745 ? -4.836 25.738 -0.358 1.00 31.30 745 VAL A N 1
ATOM 6034 C CA . VAL A 1 745 ? -5.663 26.949 -0.491 1.00 31.30 745 VAL A CA 1
ATOM 6035 C C . VAL A 1 745 ? -5.889 27.233 -1.971 1.00 31.30 745 VAL A C 1
ATOM 6037 O O . VAL A 1 745 ? -4.882 27.160 -2.713 1.00 31.30 745 VAL A O 1
#

Radius of gyration: 41.75 Å; chains: 1; bounding box: 123×78×97 Å

InterPro domains:
  IPR029021 Protein-tyrosine phosphatase-like [G3DSA:3.90.190.10] (84-386)
  IPR029021 Protein-tyrosine phosphatase-like [G3DSA:3.90.190.10] (400-586)
  IPR029021 Protein-tyrosine phosphatase-like [SSF52799] (55-359)
  IPR029021 Protein-tyrosine phosphatase-like [SSF52799] (371-698)
  IPR050561 Protein Tyrosine Phosphatase [PTHR23339] (44-525)

Secondary structure (DSSP, 8-state):
--------------------------------------------------EEEETTEEEEE-TT--EEE--------TTPPEE-SSTTS--EEPBTTTEEEEESS-GGG-TT--HHHHSSTT-EEPSSS--EEEEEPPPHHHHHHHHHHHHHTT-S-EEEEE--SS--EEEEETTEEEEEEEEETTBSSSPP-S--TTS-HHHHHHHHHHHHHHHHHTTTTEEEEBS-TTT-TTPSEEEE--SGGGEEEHHHHHHGGGGT-TTEEEEE----SSSPPPHHHHHHHHHHHHT-TTTSTT--TTSPPPEEEEEESSSSHHHHHHHHHHHHHHHHHTT-HHHHHHHHHHHHHHHHHHHHHHHHHHHHHHHHTTTTTSS-HHHHHHHTTHHHHHHHTTT----------SS-THHHHSSTT-EE-TTSSEEEEE---HHHHHHHHHHHTSTTT--S-EEEEEEE-S--EEETTEEE----TTS--S--------S-EEEHHHHHHHHTTT-TTEEEEEEEEPSSSPPPHHHHHHHHHHHHHHHHH-TT-EEEEEESSSSHHHHHHHHHHHHHHHHHH-PPP--S-----SS-HHHHTT--HHHHHHHHHSTTHHHHHHHHHHHHHHHHTTS-TTTT-HHHHHHHHHHHGGG-SSHHHHHHHHHHHHHHHHHHHHHHHHHHHHHHHGGGTT-S-HHHHIIIIITTTTHHHHHTT-S-TTTS-TTT-GGGSHHHHHHTTS-------S---